Protein AF-A0A950E2S7-F1 (afdb_monomer)

Sequence (415 aa):
MDIRQFIGKLTPKGWAMVGGSVAAAVLFLVVIMHFASAPSYSTLLTGLDPAQTGKIESTLSSKGIGYQIQNGGTALAVDSSQTGQARIALASAGLLGVGSTQPGFELLNSQQLGASNFQQQVTYQRALEGQLDQTIEQIQGIDSATVNLVLPNQQDQLFGDNSQTSSASVLLSDSGSLDPNSVKGIAELVASSVQGLSDSKVTITDSTGALLWPASGAGSASGSGTSQQAADQQYDSTTAAAVTGMLAQTLGPGKAQVMVNANVNANQATSDTLTYGKNGVPLTQQTQTETLKGGSPTAPGTTGTIPAYAATTGSSSSNYSNKSSNTTFGVDKTVTHAVIAPGAVQNQTVSVLVDKSVPASAIPAIKSAVAGAVGLNAKRGDTLSVAQIAFAKPAAAPAPASTTKMIGYAKYTII

Foldseek 3Di:
DDPVVVVPDDDPVRVVVVVVVVVVVVVVVVVVVVVVPPFDWDWQAFQDDQVCLVVLCVQCVVVVWAWDDDDVRGIIITGPVCSVVSVVSCVVVVNPDDPPFQAACVLVVPDDPPDDPVRVVVSNQSNLQRVLFVVLCVDPFFPTKGKDKDDDDPVCCVPDPDDDAIAMEMETEGPDDDDLVSVLVSLVVVQVSDPRRDSLRYWYAYPVRHTSPPPPASPDPVRVVVLQVVLQVVLQVVLQVQLQVVCCVVVNPPFKGKGKGFRWFQDWDKDKDKDKAPDFDFPDKDKDKDWDWDDDDDDDDDDDDDDDDDDDDDPDGDIDIDIDMDTDTHIDIDIDIDTDHTGHTLEMEMEMEGEPVDDPVCQVVSQVVSCVSSVDDVVSVYYYHYYYDHDDDPDPDPPPPPPPPDDDPDDDDDD

Secondary structure (DSSP, 8-state):
--GGGTTTS--HHHHHHHHHHHHHHHHHHHHHHHHHT---EEEEEES--HHHHHHHHHHHHHTT--EEEEGGGTEEEEEGGGHHHHHHHHHHTT-SS--SS---THHHHTPPTT--HHHHHHHHHHHHHHHHHHHHHTSTTEEEEEEEEEPPPTTGGGT-SS-PPPEEEEEEEESS---HHHHHHHHHHHHHHSTT--GGGEEEEETTS-EEES-TTSSSTTTHHHHHHHHHHHHHHHHHHHHHHHHHHHH-TTSEEEEEEEEEE---EEEEEEEE-SS-EEEEEEEEEEEE---PPP---------------------EEEEEEEEEEE--EEEEEEEE-S-EEEEEEEEEEEETTS-GGGHHHHHHHHHHHTT--GGGT-EEEEEEEPPPPPPPPPPPP---S-S--------

pLDDT: mean 75.7, std 15.3, range [35.09, 93.69]

Structure (mmCIF, N/CA/C/O backbone):
data_AF-A0A950E2S7-F1
#
_entry.id   AF-A0A950E2S7-F1
#
loop_
_atom_site.group_PDB
_atom_site.id
_atom_site.type_symbol
_atom_site.label_atom_id
_atom_site.label_alt_id
_atom_site.label_comp_id
_atom_site.label_asym_id
_atom_site.label_entity_id
_atom_site.label_seq_id
_atom_site.pdbx_PDB_ins_code
_atom_site.Cartn_x
_atom_site.Cartn_y
_atom_site.Cartn_z
_atom_site.occupancy
_atom_site.B_iso_or_equiv
_atom_site.auth_seq_id
_atom_site.auth_comp_id
_atom_site.auth_asym_id
_atom_site.auth_atom_id
_atom_site.pdbx_PDB_model_num
ATOM 1 N N . MET A 1 1 ? -46.354 -35.679 75.914 1.00 46.47 1 MET A N 1
ATOM 2 C CA . MET A 1 1 ? -47.725 -36.025 75.479 1.00 46.47 1 MET A CA 1
ATO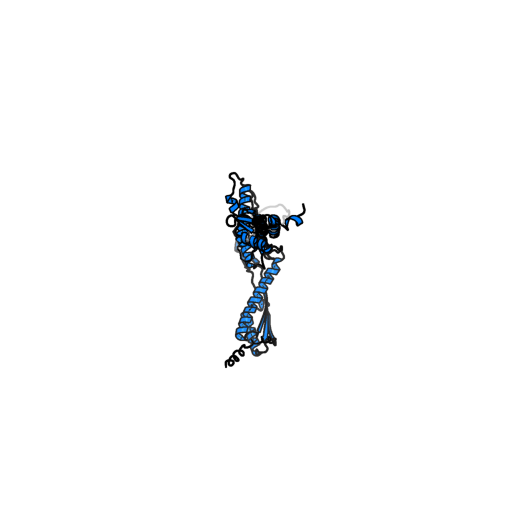M 3 C C . MET A 1 1 ? -47.614 -37.117 74.431 1.00 46.47 1 MET A C 1
ATOM 5 O O . MET A 1 1 ? -47.127 -36.860 73.337 1.00 46.47 1 MET A O 1
ATOM 9 N N . ASP A 1 2 ? -47.957 -38.345 74.814 1.00 48.16 2 ASP A N 1
ATOM 10 C CA . ASP A 1 2 ? -47.808 -39.553 74.000 1.00 48.16 2 ASP A CA 1
ATOM 11 C C . ASP A 1 2 ? -48.771 -39.574 72.807 1.00 48.16 2 ASP A C 1
ATOM 13 O O . ASP A 1 2 ? -49.944 -39.925 72.927 1.00 48.16 2 ASP A O 1
ATOM 17 N N . ILE A 1 3 ? -48.244 -39.271 71.620 1.00 58.53 3 ILE A N 1
ATOM 18 C CA . ILE A 1 3 ? -48.943 -39.382 70.324 1.00 58.53 3 ILE A CA 1
ATOM 19 C C . ILE A 1 3 ? -49.475 -40.807 70.074 1.00 58.53 3 ILE A C 1
ATOM 21 O O . ILE A 1 3 ? -50.437 -40.998 69.333 1.00 58.53 3 ILE A O 1
ATOM 25 N N . ARG A 1 4 ? -48.910 -41.818 70.745 1.00 58.12 4 ARG A N 1
ATOM 26 C CA . ARG A 1 4 ? -49.312 -43.223 70.598 1.00 58.12 4 ARG A CA 1
ATOM 27 C C . ARG A 1 4 ? -50.659 -43.564 71.245 1.00 58.12 4 ARG A C 1
ATOM 29 O O . ARG A 1 4 ? -51.295 -44.510 70.792 1.00 58.12 4 ARG A O 1
ATOM 36 N N . GLN A 1 5 ? -51.136 -42.802 72.235 1.00 57.22 5 GLN A N 1
ATOM 37 C CA . GLN A 1 5 ? -52.441 -43.071 72.865 1.00 57.22 5 GLN A CA 1
ATOM 38 C C . GLN A 1 5 ? -53.633 -42.471 72.105 1.00 57.22 5 GLN A C 1
ATOM 40 O O . GLN A 1 5 ? -54.766 -42.906 72.307 1.00 57.22 5 GLN A O 1
ATOM 45 N N . PHE A 1 6 ? -53.399 -41.529 71.185 1.00 53.66 6 PHE A N 1
ATOM 46 C CA . PHE A 1 6 ? -54.467 -40.927 70.379 1.00 53.66 6 PHE A CA 1
ATOM 47 C C . PHE A 1 6 ? -54.828 -41.757 69.137 1.00 53.66 6 PHE A C 1
ATOM 49 O O . PHE A 1 6 ? -55.908 -41.595 68.588 1.00 53.66 6 PHE A O 1
ATOM 56 N N . ILE A 1 7 ? -53.973 -42.693 68.715 1.00 56.88 7 ILE A N 1
ATOM 57 C CA . ILE A 1 7 ? -54.147 -43.465 67.470 1.00 56.88 7 ILE A CA 1
ATOM 58 C C . ILE A 1 7 ? -55.194 -44.591 67.617 1.00 56.88 7 ILE A C 1
ATOM 60 O O . ILE A 1 7 ? -55.769 -45.035 66.628 1.00 56.88 7 ILE A O 1
ATOM 64 N N . GLY A 1 8 ? -55.516 -45.014 68.845 1.00 55.62 8 GLY A N 1
ATOM 65 C CA . GLY A 1 8 ? -56.417 -46.146 69.109 1.00 55.62 8 GLY A CA 1
ATOM 66 C C . GLY A 1 8 ? -57.921 -45.838 69.186 1.00 55.62 8 GLY A C 1
ATOM 67 O O . GLY A 1 8 ? -58.696 -46.767 69.399 1.00 55.62 8 GLY A O 1
ATOM 68 N N . LYS A 1 9 ? -58.364 -44.575 69.061 1.00 54.72 9 LYS A N 1
ATOM 69 C CA . LYS A 1 9 ? -59.785 -44.185 69.253 1.00 54.72 9 LYS A CA 1
ATOM 70 C C . LYS A 1 9 ? -60.405 -43.323 68.142 1.00 54.72 9 LYS A C 1
ATOM 72 O O . LYS A 1 9 ? -61.482 -42.768 68.352 1.00 54.72 9 LYS A O 1
ATOM 77 N N . LEU A 1 10 ? -59.792 -43.210 66.960 1.00 52.78 10 LEU A N 1
ATOM 78 C CA . LEU A 1 10 ? -60.413 -42.473 65.851 1.00 52.78 10 LEU A CA 1
ATOM 79 C C . LEU A 1 10 ? -61.206 -43.396 64.921 1.00 52.78 10 LEU A C 1
ATOM 81 O O . LEU A 1 10 ? -60.658 -44.237 64.215 1.00 52.78 10 LEU A O 1
ATOM 85 N N . THR A 1 11 ? -62.518 -43.171 64.890 1.00 65.00 11 THR A N 1
ATOM 86 C CA . THR A 1 11 ? -63.472 -43.629 63.869 1.00 65.00 11 THR A CA 1
ATOM 87 C C . THR A 1 11 ? -62.906 -43.369 62.457 1.00 65.00 11 THR A C 1
ATOM 89 O O . THR A 1 11 ? -62.261 -42.336 62.273 1.00 65.00 11 THR A O 1
ATOM 92 N N . PRO A 1 12 ? -63.166 -44.200 61.424 1.00 63.34 12 PRO A N 1
ATOM 93 C CA . PRO A 1 12 ? -62.581 -44.061 60.074 1.00 63.34 12 PRO A CA 1
ATOM 94 C C . PRO A 1 12 ? -62.720 -42.663 59.437 1.00 63.34 12 PRO A C 1
ATOM 96 O O . PRO A 1 12 ? -61.869 -42.240 58.659 1.00 63.34 12 PRO A O 1
ATOM 99 N N . LYS A 1 13 ? -63.749 -41.896 59.825 1.00 60.69 13 LYS A N 1
ATOM 100 C CA . LYS A 1 13 ? -63.947 -40.494 59.415 1.00 60.69 13 LYS A CA 1
ATOM 101 C C . LYS A 1 13 ? -62.909 -39.520 60.005 1.00 60.69 13 LYS A C 1
ATOM 103 O O . LYS A 1 13 ? -62.570 -38.534 59.363 1.00 60.69 13 LYS A O 1
ATOM 108 N N . GLY A 1 14 ? -62.379 -39.800 61.195 1.00 63.59 14 GLY A N 1
ATOM 109 C CA . GLY A 1 14 ? -61.346 -38.996 61.852 1.00 63.59 14 GLY A CA 1
ATOM 110 C C . GLY A 1 14 ? -59.968 -39.135 61.201 1.00 63.59 14 GLY A C 1
ATOM 111 O O . GLY A 1 14 ? -59.253 -38.147 61.073 1.00 63.59 14 GLY A O 1
ATOM 112 N N . TRP A 1 15 ? -59.625 -40.326 60.696 1.00 64.25 15 TRP A N 1
ATOM 113 C CA . TRP A 1 15 ? -58.380 -40.535 59.945 1.00 64.25 15 TRP A CA 1
ATOM 114 C C . TRP A 1 15 ? -58.417 -39.838 58.574 1.00 64.25 15 TRP A C 1
ATOM 116 O O . TRP A 1 15 ? -57.430 -39.234 58.162 1.00 64.25 15 TRP A O 1
ATOM 126 N N . ALA A 1 16 ? -59.584 -39.817 57.918 1.00 70.81 16 ALA A N 1
ATOM 127 C CA . ALA A 1 16 ? -59.795 -39.064 56.679 1.00 70.81 16 ALA A CA 1
ATOM 128 C C . ALA A 1 16 ? -59.676 -37.539 56.876 1.00 70.81 16 ALA A C 1
ATOM 130 O O . ALA A 1 16 ? -59.115 -36.850 56.027 1.00 70.81 16 ALA A O 1
ATOM 131 N N . MET A 1 17 ? -60.150 -37.005 58.007 1.00 74.31 17 MET A N 1
ATOM 132 C CA . MET A 1 17 ? -60.071 -35.569 58.306 1.00 74.31 17 MET A CA 1
ATOM 133 C C . MET A 1 17 ? -58.637 -35.120 58.638 1.00 74.31 17 MET A C 1
ATOM 135 O O . MET A 1 17 ? -58.193 -34.073 58.168 1.00 74.31 17 MET A O 1
ATOM 139 N N . VAL A 1 18 ? -57.880 -35.940 59.379 1.00 76.94 18 VAL A N 1
ATOM 140 C CA . VAL A 1 18 ? -56.452 -35.691 59.649 1.00 76.94 18 VAL A CA 1
ATOM 141 C C . VAL A 1 18 ? -55.620 -35.836 58.369 1.00 76.94 18 VAL A C 1
ATOM 143 O O . VAL A 1 18 ? -54.795 -34.971 58.083 1.00 76.94 18 VAL A O 1
ATOM 146 N N . GLY A 1 19 ? -55.878 -36.861 57.549 1.00 78.06 19 GLY A N 1
ATOM 147 C CA . GLY A 1 19 ? -55.214 -37.037 56.253 1.00 78.06 19 GLY A CA 1
ATOM 148 C C . GLY A 1 19 ? -55.476 -35.880 55.281 1.00 78.06 19 GLY A C 1
ATOM 149 O O . GLY A 1 19 ? -54.544 -35.389 54.646 1.00 78.06 19 GLY A O 1
ATOM 150 N N . GLY A 1 20 ? -56.718 -35.383 55.220 1.00 82.88 20 GLY A N 1
ATOM 151 C CA . GLY A 1 20 ? -57.083 -34.219 54.408 1.00 82.88 20 GLY A CA 1
ATOM 152 C C . GLY A 1 20 ? -56.416 -32.920 54.873 1.00 82.88 20 GLY A C 1
ATOM 153 O O . GLY A 1 20 ? -55.943 -32.144 54.046 1.00 82.88 20 GLY A O 1
ATOM 154 N N . SER A 1 21 ? -56.307 -32.705 56.188 1.00 80.50 21 SER A N 1
ATOM 155 C CA . SER A 1 21 ? -55.609 -31.543 56.756 1.00 80.50 21 SER A CA 1
ATOM 156 C C . SER A 1 21 ? -54.108 -31.560 56.456 1.00 80.50 21 SER A C 1
ATOM 158 O O . SER A 1 21 ? -53.555 -30.523 56.087 1.00 80.50 21 SER A O 1
ATOM 160 N N . VAL A 1 22 ? -53.457 -32.723 56.553 1.00 85.12 22 VAL A N 1
ATOM 161 C CA . VAL A 1 22 ? -52.030 -32.863 56.220 1.00 85.12 22 VAL A CA 1
ATOM 162 C C . VAL A 1 22 ? -51.800 -32.644 54.723 1.00 85.12 22 VAL A C 1
ATOM 164 O O . VAL A 1 22 ? -50.892 -31.903 54.354 1.00 85.12 22 VAL A O 1
ATOM 167 N N . ALA A 1 23 ? -52.646 -33.205 53.855 1.00 85.81 23 ALA A N 1
ATOM 168 C CA . ALA A 1 23 ? -52.544 -32.991 52.412 1.00 85.81 23 ALA A CA 1
ATOM 169 C C . ALA A 1 23 ? -52.736 -31.513 52.026 1.00 85.81 23 ALA A C 1
ATOM 171 O O . ALA A 1 23 ? -51.964 -30.986 51.228 1.00 85.81 23 ALA A O 1
ATOM 172 N N . ALA A 1 24 ? -53.710 -30.824 52.631 1.00 87.56 24 ALA A N 1
ATOM 173 C CA . ALA A 1 24 ? -53.937 -29.397 52.409 1.00 87.56 24 ALA A CA 1
ATOM 174 C C . ALA A 1 24 ? -52.764 -28.534 52.904 1.00 87.5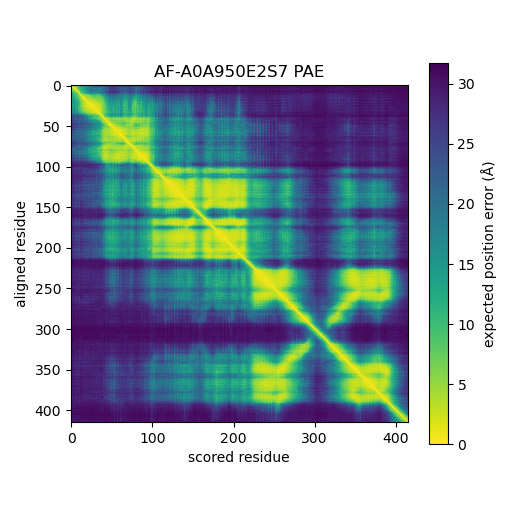6 24 ALA A C 1
ATOM 176 O O . ALA A 1 24 ? -52.369 -27.596 52.216 1.00 87.56 24 ALA A O 1
ATOM 177 N N . ALA A 1 25 ? -52.166 -28.873 54.051 1.00 88.06 25 ALA A N 1
ATOM 178 C CA . ALA A 1 25 ? -50.990 -28.177 54.571 1.00 88.06 25 ALA A CA 1
ATOM 179 C C . ALA A 1 25 ? -49.766 -28.346 53.656 1.00 88.06 25 ALA A C 1
ATOM 181 O O . ALA A 1 25 ? -49.053 -27.376 53.402 1.00 88.06 25 ALA A O 1
ATOM 182 N N . VAL A 1 26 ? -49.550 -29.548 53.111 1.00 89.25 26 VAL A N 1
ATOM 183 C CA . VAL A 1 26 ? -48.471 -29.806 52.143 1.00 89.25 26 VAL A CA 1
ATOM 184 C C . VAL A 1 26 ? -48.715 -29.039 50.842 1.00 89.25 26 VAL A C 1
ATOM 186 O O . VAL A 1 26 ? -47.801 -28.382 50.351 1.00 89.25 26 VAL A O 1
ATOM 189 N N . LEU A 1 27 ? -49.943 -29.045 50.316 1.00 90.75 27 LEU A N 1
ATOM 190 C CA . LEU A 1 27 ? -50.303 -28.279 49.116 1.00 90.75 27 LEU A CA 1
ATOM 191 C C . LEU A 1 27 ? -50.087 -26.774 49.313 1.00 90.75 27 LEU A C 1
ATOM 193 O O . LEU A 1 27 ? -49.515 -26.111 48.453 1.00 90.75 27 LEU A O 1
ATOM 197 N N . PHE A 1 28 ? -50.492 -26.243 50.465 1.00 88.62 28 PHE A N 1
ATOM 198 C CA . PHE A 1 28 ? -50.312 -24.835 50.804 1.00 88.62 28 PHE A CA 1
ATOM 199 C C . PHE A 1 28 ? -48.828 -24.454 50.911 1.00 88.62 28 PHE A C 1
ATOM 201 O O . PHE A 1 28 ? -48.418 -23.415 50.399 1.00 88.62 28 PHE A O 1
ATOM 208 N N . LEU A 1 29 ? -48.003 -25.324 51.502 1.00 86.75 29 LEU A N 1
ATOM 209 C CA . LEU A 1 29 ? -46.557 -25.118 51.603 1.00 86.75 29 LEU A CA 1
ATOM 210 C C . LEU A 1 29 ? -45.887 -25.148 50.220 1.00 86.75 29 LEU A C 1
ATOM 212 O O . LEU A 1 29 ? -45.052 -24.293 49.938 1.00 86.75 29 LEU A O 1
ATOM 216 N N . VAL A 1 30 ? -46.301 -26.058 49.331 1.00 87.06 30 VAL A N 1
ATOM 217 C CA . VAL A 1 30 ? -45.813 -26.120 47.941 1.00 87.06 30 VAL A CA 1
ATOM 218 C C . VAL A 1 30 ? -46.186 -24.857 47.161 1.00 87.06 30 VAL A C 1
ATOM 220 O O . VAL A 1 30 ? -45.339 -24.311 46.460 1.00 87.06 30 VAL A O 1
ATOM 223 N N . VAL A 1 31 ? -47.412 -24.345 47.314 1.00 86.00 31 VAL A N 1
ATOM 224 C CA . VAL A 1 31 ? -47.847 -23.095 46.665 1.00 86.00 31 VAL A CA 1
ATOM 225 C C . VAL A 1 31 ? -47.046 -21.895 47.180 1.00 86.00 31 VAL A C 1
ATOM 227 O O . VAL A 1 31 ? -46.600 -21.075 46.379 1.00 86.00 31 VAL A O 1
ATOM 230 N N . ILE A 1 32 ? -46.796 -21.809 48.490 1.00 84.44 32 ILE A N 1
ATOM 231 C CA . ILE A 1 32 ? -45.961 -20.745 49.068 1.00 84.44 32 ILE A CA 1
ATOM 232 C C . ILE A 1 32 ? -44.516 -20.850 48.577 1.00 84.44 32 ILE A C 1
ATOM 234 O O . ILE A 1 32 ? -43.944 -19.831 48.202 1.00 84.44 32 ILE A O 1
ATOM 238 N N . MET A 1 33 ? -43.933 -22.052 48.527 1.00 81.00 33 MET A N 1
ATOM 239 C CA . MET A 1 33 ? -42.592 -22.252 47.964 1.00 81.00 33 MET A CA 1
ATOM 240 C C . MET A 1 33 ? -42.536 -21.811 46.503 1.00 81.00 33 MET A C 1
ATOM 242 O O . MET A 1 33 ? -41.609 -21.113 46.109 1.00 81.00 33 MET A O 1
ATOM 246 N N . HIS A 1 34 ? -43.556 -22.153 45.718 1.00 80.62 34 HIS A N 1
ATOM 247 C CA . HIS A 1 34 ? -43.602 -21.803 44.306 1.00 80.62 34 HIS A CA 1
ATOM 248 C C . HIS A 1 34 ? -43.692 -20.284 44.080 1.00 80.62 34 HIS A C 1
ATOM 250 O O . HIS A 1 34 ? -43.070 -19.772 43.149 1.00 80.62 34 HIS A O 1
ATOM 256 N N . PHE A 1 35 ? -44.422 -19.553 44.929 1.00 72.25 35 PHE A N 1
ATOM 257 C CA . PHE A 1 35 ? -44.480 -18.087 44.870 1.00 72.25 35 PHE A CA 1
ATOM 258 C C . PHE A 1 35 ? -43.241 -17.410 45.475 1.00 72.25 35 PHE A C 1
ATOM 260 O O . PHE A 1 35 ? -42.829 -16.358 44.993 1.00 72.25 35 PHE A O 1
ATOM 267 N N . ALA A 1 36 ? -42.614 -18.010 46.490 1.00 68.81 36 ALA A N 1
ATOM 268 C CA . ALA A 1 36 ? -41.380 -17.504 47.091 1.00 68.81 36 ALA A CA 1
ATOM 269 C C . ALA A 1 36 ? -40.155 -17.669 46.171 1.00 68.81 36 ALA A C 1
ATOM 271 O O . ALA A 1 36 ? -39.187 -16.927 46.309 1.00 68.81 36 ALA A O 1
ATOM 272 N N . SER A 1 37 ? -40.196 -18.612 45.225 1.00 64.50 37 SER A N 1
ATOM 273 C CA . SER A 1 37 ? -39.146 -18.825 44.220 1.00 64.50 37 SER A CA 1
ATOM 274 C C . SER A 1 37 ? -39.302 -17.977 42.949 1.00 64.50 37 SER A C 1
ATOM 276 O O . SER A 1 37 ? -38.627 -18.254 41.961 1.00 64.50 37 SER A O 1
ATOM 278 N N . ALA A 1 38 ? -40.173 -16.962 42.933 1.00 61.81 38 ALA A N 1
ATOM 279 C CA . ALA A 1 38 ? -40.276 -16.056 41.790 1.00 61.81 38 ALA A CA 1
ATOM 280 C C . ALA A 1 38 ? -38.944 -15.291 41.584 1.00 61.81 38 ALA A C 1
ATOM 282 O O . ALA A 1 38 ? -38.495 -14.610 42.513 1.00 61.81 38 ALA A O 1
ATOM 283 N N . PRO A 1 39 ? -38.305 -15.374 40.398 1.00 63.03 39 PRO A N 1
ATOM 284 C CA . PRO A 1 39 ? -37.059 -14.663 40.119 1.00 63.03 39 PRO A CA 1
ATOM 285 C C . PRO A 1 39 ? -37.281 -13.153 40.216 1.00 63.03 39 PRO A C 1
ATOM 287 O O . PRO A 1 39 ? -38.159 -12.600 39.551 1.00 63.03 39 PRO A O 1
ATOM 290 N N . SER A 1 40 ? -36.497 -12.469 41.048 1.00 72.50 40 SER A N 1
ATOM 291 C CA . SER A 1 40 ? -36.511 -11.006 41.100 1.00 72.50 40 SER A CA 1
ATOM 292 C C . SER A 1 40 ? -35.460 -10.475 40.133 1.00 72.50 40 SER A C 1
ATOM 294 O O . SER A 1 40 ? -34.273 -10.712 40.317 1.00 72.50 40 SER A O 1
ATOM 296 N N . TYR A 1 41 ? -35.882 -9.767 39.088 1.00 78.44 41 TYR A N 1
ATOM 297 C CA . TYR A 1 41 ? -34.966 -9.148 38.131 1.00 78.44 41 TYR A CA 1
ATOM 298 C C . TYR A 1 41 ? -34.548 -7.763 38.624 1.00 78.44 41 TYR A C 1
ATOM 300 O O . TYR A 1 41 ? -35.392 -6.947 38.994 1.00 78.44 41 TYR A O 1
ATOM 308 N N . SER A 1 42 ? -33.245 -7.493 38.616 1.00 76.31 42 SER A N 1
ATOM 309 C CA . SER A 1 42 ? -32.672 -6.191 38.958 1.00 76.31 42 SER A CA 1
ATOM 310 C C . SER A 1 42 ? -32.036 -5.564 37.723 1.00 76.31 42 SER A C 1
ATOM 312 O O . SER A 1 42 ? -31.312 -6.232 36.977 1.00 76.31 42 SER A O 1
ATOM 314 N N . THR A 1 43 ? -32.313 -4.281 37.490 1.00 80.12 43 THR A N 1
ATOM 315 C CA . THR A 1 43 ? -31.748 -3.525 36.369 1.00 80.12 43 THR A CA 1
ATOM 316 C C . THR A 1 43 ? -30.237 -3.404 36.550 1.00 80.12 43 THR A C 1
ATOM 318 O O . THR A 1 43 ? -29.752 -2.805 37.509 1.00 80.12 43 THR A O 1
ATOM 321 N N . LEU A 1 44 ? -29.485 -4.001 35.627 1.00 74.56 44 LEU A N 1
ATOM 322 C CA . LEU A 1 44 ? -28.029 -4.026 35.659 1.00 74.56 44 LEU A CA 1
ATOM 323 C C . LEU A 1 44 ? -27.444 -2.800 34.958 1.00 74.56 44 LEU A C 1
ATOM 325 O O . LEU A 1 44 ? -26.569 -2.144 35.524 1.00 74.56 44 LEU A O 1
ATOM 329 N N . LEU A 1 45 ? -27.932 -2.520 33.742 1.00 71.56 45 LEU A N 1
ATOM 330 C CA . LEU A 1 45 ? -27.480 -1.444 32.857 1.00 71.56 45 LEU A CA 1
ATOM 331 C C . LEU A 1 45 ? -28.673 -0.686 32.256 1.00 71.56 45 LEU A C 1
ATOM 333 O O . LEU A 1 45 ? -29.709 -1.274 31.939 1.00 71.56 45 LEU A O 1
ATOM 337 N N . THR A 1 46 ? -28.479 0.612 32.043 1.00 70.12 46 THR A N 1
ATOM 338 C CA . THR A 1 46 ? -29.413 1.535 31.382 1.00 70.12 46 THR A CA 1
ATOM 339 C C . THR A 1 46 ? -28.650 2.376 30.362 1.00 70.12 46 THR A C 1
ATOM 341 O O . THR A 1 46 ? -27.511 2.747 30.637 1.00 70.12 46 THR A O 1
ATOM 344 N N . GLY A 1 47 ? -29.268 2.711 29.229 1.00 64.69 47 GLY A N 1
ATOM 345 C CA . GLY A 1 47 ? -28.617 3.457 28.145 1.00 64.69 47 GLY A CA 1
ATOM 346 C C . GLY A 1 47 ? -27.768 2.574 27.229 1.00 64.69 47 GLY A C 1
ATOM 347 O O . GLY A 1 47 ? -26.712 2.999 26.777 1.00 64.69 47 GLY A O 1
ATOM 348 N N . LEU A 1 48 ? -28.197 1.331 27.003 1.00 68.25 48 LEU A N 1
ATOM 349 C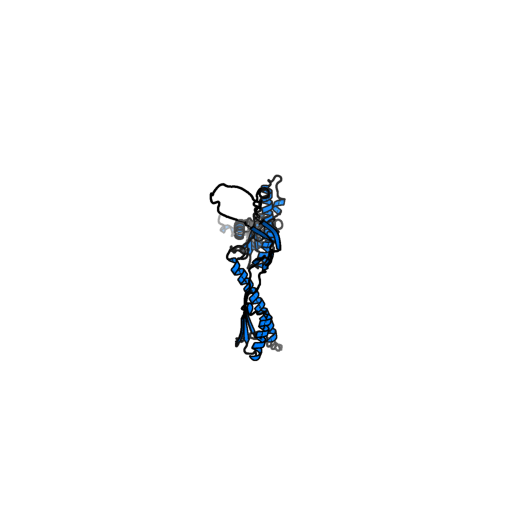 CA . LEU A 1 48 ? -27.540 0.431 26.057 1.00 68.25 48 LEU A CA 1
ATOM 350 C C . LEU A 1 48 ? -27.824 0.860 24.615 1.00 68.25 48 LEU A C 1
ATOM 352 O O . LEU A 1 48 ? -28.963 1.188 24.278 1.00 68.25 48 LEU A O 1
ATOM 356 N N . ASP A 1 49 ? -26.790 0.805 23.779 1.00 67.50 49 ASP A N 1
ATOM 357 C CA . ASP A 1 49 ? -26.929 0.907 22.330 1.00 67.50 49 ASP A CA 1
ATOM 358 C C . ASP A 1 49 ? -27.568 -0.391 21.793 1.00 67.50 49 ASP A C 1
ATOM 360 O O . ASP A 1 49 ? -27.018 -1.476 22.033 1.00 67.50 49 ASP A O 1
ATOM 364 N N . PRO A 1 50 ? -28.700 -0.317 21.061 1.00 67.19 50 PRO A N 1
ATOM 365 C CA . PRO A 1 50 ? -29.328 -1.472 20.422 1.00 67.19 50 PRO A CA 1
ATOM 366 C C . PRO A 1 50 ? -28.365 -2.339 19.597 1.00 67.19 50 PRO A C 1
ATOM 368 O O . PRO A 1 50 ? -28.566 -3.554 19.522 1.00 67.19 50 PRO A O 1
ATOM 371 N N . ALA A 1 51 ? -27.310 -1.755 19.015 1.00 66.62 51 ALA A N 1
ATOM 372 C CA . ALA A 1 51 ? -26.299 -2.493 18.254 1.00 66.62 51 ALA A CA 1
ATOM 373 C C . ALA A 1 51 ? -25.441 -3.430 19.131 1.00 66.62 51 ALA A C 1
ATOM 375 O O . ALA A 1 51 ? -25.018 -4.497 18.683 1.00 66.62 51 ALA A O 1
ATOM 376 N N . GLN A 1 52 ? -25.219 -3.073 20.400 1.00 66.94 52 GLN A N 1
ATOM 377 C CA . GLN A 1 52 ? -24.437 -3.871 21.356 1.00 66.94 52 GLN A CA 1
ATOM 378 C C . GLN A 1 52 ? -25.295 -4.905 22.095 1.00 66.94 52 GLN A C 1
ATOM 380 O O . GLN A 1 52 ? -24.768 -5.895 22.612 1.00 66.94 52 GLN A O 1
ATOM 385 N N . THR A 1 53 ? -26.619 -4.726 22.104 1.00 72.50 53 THR A N 1
ATOM 386 C CA . THR A 1 53 ? -27.570 -5.622 22.774 1.00 72.50 53 THR A CA 1
ATOM 387 C C . THR A 1 53 ? -27.423 -7.074 22.312 1.00 72.50 53 THR A C 1
ATOM 389 O O . THR A 1 53 ? -27.366 -7.962 23.156 1.00 72.50 53 THR A O 1
ATOM 392 N N . GLY A 1 54 ? -27.218 -7.336 21.015 1.00 77.38 54 GLY A N 1
ATOM 393 C CA . GLY A 1 54 ? -26.998 -8.703 20.514 1.00 77.38 54 GLY A CA 1
ATOM 394 C C . GLY A 1 54 ? -25.711 -9.365 21.040 1.00 77.38 54 GLY A C 1
ATOM 395 O O . GLY A 1 54 ? -25.711 -10.545 21.403 1.00 77.38 54 GLY A O 1
ATOM 396 N N . LYS A 1 55 ? -24.607 -8.609 21.163 1.00 76.94 55 LYS A N 1
ATOM 397 C CA . LYS A 1 55 ? -23.349 -9.113 21.754 1.00 76.94 55 LYS A CA 1
ATOM 398 C C . LYS A 1 55 ? -23.520 -9.405 23.248 1.00 76.94 55 LYS A C 1
ATOM 400 O O . LYS A 1 55 ? -23.047 -10.436 23.738 1.00 76.94 55 LYS A O 1
ATOM 405 N N . ILE A 1 56 ? -24.247 -8.545 23.953 1.00 79.12 56 ILE A N 1
ATOM 406 C CA . ILE A 1 56 ? -24.566 -8.674 25.379 1.00 79.12 56 ILE A CA 1
ATOM 407 C C . ILE A 1 56 ? -25.451 -9.898 25.646 1.00 79.12 56 ILE A C 1
ATOM 409 O O . ILE A 1 56 ? -25.128 -10.695 26.531 1.00 79.12 56 ILE A O 1
ATOM 413 N N . GLU A 1 57 ? -26.500 -10.103 24.846 1.00 82.81 57 GLU A N 1
ATOM 414 C CA . GLU A 1 57 ? -27.358 -11.293 24.898 1.00 82.81 57 GLU A CA 1
ATOM 415 C C . GLU A 1 57 ? -26.555 -12.575 24.676 1.00 82.81 57 GLU A C 1
ATOM 417 O O . GLU A 1 57 ? -26.671 -13.519 25.461 1.00 82.81 57 GLU A O 1
ATOM 422 N N . SER A 1 58 ? -25.691 -12.603 23.653 1.00 83.06 58 SER A N 1
ATOM 423 C CA . SER A 1 58 ? -24.854 -13.776 23.370 1.00 83.06 58 SER A CA 1
ATOM 424 C C . SER A 1 58 ? -23.913 -14.100 24.537 1.00 83.06 58 SER A C 1
ATOM 426 O O . SER A 1 58 ? -23.771 -15.261 24.927 1.00 83.06 58 SER A O 1
ATOM 428 N N . THR A 1 59 ? -23.341 -13.070 25.167 1.00 83.50 59 THR A N 1
ATOM 429 C CA . THR A 1 59 ? -22.409 -13.212 26.288 1.00 83.50 59 THR A CA 1
ATOM 430 C C . THR A 1 59 ? -23.131 -13.727 27.534 1.00 83.50 59 THR A C 1
ATOM 432 O O . THR A 1 59 ? -22.685 -14.701 28.142 1.00 83.50 59 THR A O 1
ATOM 435 N N . LEU A 1 60 ? -24.279 -13.144 27.892 1.00 84.38 60 LEU A N 1
ATOM 436 C CA . LEU A 1 60 ? -25.085 -13.575 29.043 1.00 84.38 60 LEU A CA 1
ATOM 437 C C . LEU A 1 60 ? -25.681 -14.972 28.838 1.00 84.38 60 LEU A C 1
ATOM 439 O O . LEU A 1 60 ? -25.617 -15.802 29.747 1.00 84.38 60 LEU A O 1
ATOM 443 N N . SER A 1 61 ? -26.171 -15.266 27.630 1.00 85.38 61 SER A N 1
ATOM 444 C CA . SER A 1 61 ? -26.681 -16.591 27.267 1.00 85.38 61 SER A CA 1
ATOM 445 C C . SER A 1 61 ? -25.583 -17.652 27.318 1.00 85.38 61 SER A C 1
ATOM 447 O O . SER A 1 61 ? -25.824 -18.747 27.822 1.00 85.38 61 SER A O 1
ATOM 449 N N . SER A 1 62 ? -24.365 -17.344 26.853 1.00 85.12 62 SER A N 1
ATOM 450 C CA . SER A 1 62 ? -23.229 -18.280 26.908 1.00 85.12 62 SER A CA 1
ATOM 451 C C . SER A 1 62 ? -22.804 -18.628 28.339 1.00 85.12 62 SER A C 1
ATOM 453 O O . SER A 1 62 ? -22.272 -19.708 28.592 1.00 85.12 62 SER A O 1
ATOM 455 N N . LYS A 1 63 ? -23.058 -17.721 29.290 1.00 84.31 63 LYS A N 1
ATOM 456 C CA . LYS A 1 63 ? -22.784 -17.907 30.720 1.00 84.31 63 LYS A CA 1
ATOM 457 C C . LYS A 1 63 ? -23.986 -18.459 31.494 1.00 84.31 63 LYS A C 1
ATOM 459 O O . LYS A 1 63 ? -23.868 -18.660 32.699 1.00 84.31 63 LYS A O 1
ATOM 464 N N . GLY A 1 64 ? -25.110 -18.725 30.821 1.00 82.31 64 GLY A N 1
ATOM 465 C CA . GLY A 1 64 ? -26.324 -19.268 31.435 1.00 82.31 64 GLY A CA 1
ATOM 466 C C . GLY A 1 64 ? -27.010 -18.307 32.411 1.00 82.31 64 GLY A C 1
ATOM 467 O O . GLY A 1 64 ? -27.650 -18.757 33.359 1.00 82.31 64 GLY A O 1
ATOM 468 N N . ILE A 1 65 ? -26.844 -16.996 32.216 1.00 83.75 65 ILE A N 1
ATOM 469 C CA . ILE A 1 65 ? -27.409 -15.965 33.093 1.00 83.75 65 ILE A CA 1
ATOM 470 C C . ILE A 1 65 ? -28.781 -15.555 32.559 1.00 83.75 65 ILE A C 1
ATOM 472 O O . ILE A 1 65 ? -28.911 -15.192 31.389 1.00 83.75 65 ILE A O 1
ATOM 476 N N . GLY A 1 66 ? -29.801 -15.589 33.417 1.00 80.50 66 GLY A N 1
ATOM 477 C CA . GLY A 1 66 ? -31.148 -15.148 33.060 1.00 80.50 66 GLY A CA 1
ATOM 478 C C . GLY A 1 66 ? -31.198 -13.631 32.882 1.00 80.50 66 GLY A C 1
ATOM 479 O O . GLY A 1 66 ? -30.893 -12.889 33.819 1.00 80.50 66 GLY A O 1
ATOM 480 N N . TYR A 1 67 ? -31.598 -13.165 31.698 1.00 81.75 67 TYR A N 1
ATOM 481 C CA . TYR A 1 67 ? -31.695 -11.743 31.369 1.00 81.75 67 TYR A CA 1
ATOM 482 C C . TYR A 1 67 ? -33.075 -11.373 30.822 1.00 81.75 67 TYR A C 1
ATOM 484 O O . TYR A 1 67 ? -33.788 -12.202 30.258 1.00 81.75 67 TYR A O 1
ATOM 492 N N . GLN A 1 68 ? -33.446 -10.109 30.992 1.00 82.25 68 GLN A N 1
ATOM 493 C CA . GLN A 1 68 ? -34.664 -9.523 30.458 1.00 82.25 68 GLN A CA 1
ATOM 494 C C . GLN A 1 68 ? -34.366 -8.116 29.945 1.00 82.25 68 GLN A C 1
ATOM 496 O O . GLN A 1 68 ? -33.850 -7.264 30.673 1.00 82.25 68 GLN A O 1
ATOM 501 N N . ILE A 1 69 ? -34.723 -7.864 28.690 1.00 79.00 69 ILE A N 1
ATOM 502 C CA . ILE A 1 69 ? -34.628 -6.532 28.102 1.00 79.00 69 ILE A CA 1
ATOM 503 C C . ILE A 1 69 ? -35.837 -5.708 28.532 1.00 79.00 69 ILE A C 1
ATOM 505 O O . ILE A 1 69 ? -36.988 -6.130 28.412 1.00 79.00 69 ILE A O 1
ATOM 509 N N . GLN A 1 70 ? -35.558 -4.512 29.030 1.00 77.81 70 GLN A N 1
ATOM 510 C CA . GLN A 1 70 ? -36.535 -3.510 29.426 1.00 77.81 70 GLN A CA 1
ATOM 511 C C . GLN A 1 70 ? -36.376 -2.276 28.523 1.00 77.81 70 GLN A C 1
ATOM 513 O O . GLN A 1 70 ? -35.329 -2.066 27.907 1.00 77.81 70 GLN A O 1
ATOM 518 N N . ASN A 1 71 ? -37.424 -1.454 28.414 1.00 71.38 71 ASN A N 1
ATOM 519 C CA . ASN A 1 71 ? -37.406 -0.204 27.636 1.00 71.38 71 ASN A CA 1
ATOM 520 C C . ASN A 1 71 ? -36.964 -0.371 26.164 1.00 71.38 71 ASN A C 1
ATOM 522 O O . ASN A 1 71 ? -36.176 0.421 25.648 1.00 71.38 71 ASN A O 1
ATOM 526 N N . GLY A 1 72 ? -37.442 -1.422 25.489 1.00 67.00 72 GLY A N 1
ATOM 527 C CA . GLY A 1 72 ? -37.257 -1.591 24.042 1.00 67.00 72 GLY A CA 1
ATOM 528 C C . GLY A 1 72 ? -35.809 -1.786 23.577 1.00 67.00 72 GLY A C 1
ATOM 529 O O . GLY A 1 72 ? -35.502 -1.432 22.446 1.00 67.00 72 GLY A O 1
ATOM 530 N N . GLY A 1 73 ? -34.920 -2.315 24.427 1.00 66.19 73 GLY A N 1
ATOM 531 C CA . GLY A 1 73 ? -33.510 -2.560 24.073 1.00 66.19 73 GLY A CA 1
ATOM 532 C C . GLY A 1 73 ? -32.508 -1.653 24.779 1.00 66.19 73 GLY A C 1
ATOM 533 O O . GLY A 1 73 ? -31.312 -1.892 24.677 1.00 66.19 73 GLY A O 1
ATOM 534 N N . THR A 1 74 ? -32.980 -0.649 25.522 1.00 68.31 74 THR A N 1
ATOM 535 C CA . THR A 1 74 ? -32.118 0.364 26.158 1.00 68.31 74 THR A CA 1
ATOM 536 C C . THR A 1 74 ? -31.798 0.076 27.625 1.00 68.31 74 THR A C 1
ATOM 538 O O . THR A 1 74 ? -30.947 0.746 28.212 1.00 68.31 74 THR A O 1
ATOM 541 N N . ALA A 1 75 ? -32.448 -0.914 28.242 1.00 74.38 75 ALA A N 1
ATOM 542 C CA . ALA A 1 75 ? -32.163 -1.347 29.604 1.00 74.38 75 ALA A CA 1
ATOM 543 C C . ALA A 1 75 ? -32.086 -2.876 29.689 1.00 74.38 75 ALA A C 1
ATOM 545 O O . ALA A 1 75 ? -32.893 -3.588 29.093 1.00 74.38 75 ALA A O 1
ATOM 546 N N . LEU A 1 76 ? -31.126 -3.375 30.464 1.00 80.69 76 LEU A N 1
ATOM 547 C CA . LEU A 1 76 ? -30.917 -4.799 30.699 1.00 80.69 76 LEU A CA 1
ATOM 548 C C . LEU A 1 76 ? -31.113 -5.095 32.183 1.00 80.69 76 LEU A C 1
ATOM 550 O O . LEU A 1 76 ? -30.393 -4.559 33.031 1.00 80.69 76 LEU A O 1
ATOM 554 N N . ALA A 1 77 ? -32.052 -5.982 32.489 1.00 83.88 77 ALA A N 1
ATOM 555 C CA . ALA A 1 77 ? -32.221 -6.554 33.813 1.00 83.88 77 ALA A CA 1
ATOM 556 C C . ALA A 1 77 ? -31.739 -8.005 33.832 1.00 83.88 77 ALA A C 1
ATOM 558 O O . ALA A 1 77 ? -31.903 -8.742 32.862 1.00 83.88 77 ALA A O 1
ATOM 559 N N . VAL A 1 78 ? -31.143 -8.416 34.943 1.00 85.00 78 VAL A N 1
ATOM 560 C CA . VAL A 1 78 ? -30.698 -9.797 35.178 1.00 85.00 78 VAL A CA 1
ATOM 561 C C . VAL A 1 78 ? -31.254 -10.278 36.507 1.00 85.00 78 VAL A C 1
ATOM 563 O O . VAL A 1 78 ? -31.638 -9.458 37.345 1.00 85.00 78 VAL A O 1
ATOM 566 N N . ASP A 1 79 ? -31.314 -11.593 36.705 1.00 85.56 79 ASP A N 1
ATOM 567 C CA . ASP A 1 79 ? -31.701 -12.163 37.998 1.00 85.56 79 ASP A CA 1
ATOM 568 C C . ASP A 1 79 ? -30.863 -11.524 39.123 1.00 85.56 79 ASP A C 1
ATOM 570 O O . ASP A 1 79 ? -29.633 -11.426 39.028 1.00 85.56 79 ASP A O 1
ATOM 574 N N . SER A 1 80 ? -31.526 -11.039 40.174 1.00 78.44 80 SER A N 1
ATOM 575 C CA . SER A 1 80 ? -30.908 -10.323 41.292 1.00 78.44 80 SER A CA 1
ATOM 576 C C . SER A 1 80 ? -29.780 -11.133 41.935 1.00 78.44 80 SER A C 1
ATOM 578 O O . SER A 1 80 ? -28.754 -10.556 42.316 1.00 78.44 80 SER A O 1
ATOM 580 N N . SER A 1 81 ? -29.916 -12.463 41.956 1.00 80.12 81 SER A N 1
ATOM 581 C CA . SER A 1 81 ? -28.910 -13.403 42.458 1.00 80.12 81 SER A CA 1
ATOM 582 C C . SER A 1 81 ? -27.657 -13.492 41.576 1.00 80.12 81 SER A C 1
ATOM 584 O O . SER A 1 81 ? -26.578 -13.828 42.067 1.00 80.12 81 SER A O 1
ATOM 586 N N . GLN A 1 82 ? -27.767 -13.141 40.291 1.00 81.69 82 GLN A N 1
ATOM 587 C CA . GLN A 1 82 ? -26.710 -13.264 39.282 1.00 81.69 82 GLN A CA 1
ATOM 588 C C . GLN A 1 82 ? -26.106 -11.917 38.852 1.00 81.69 82 GLN A C 1
ATOM 590 O O . GLN A 1 82 ? -25.209 -11.890 38.012 1.00 81.69 82 GLN A O 1
ATOM 595 N N . THR A 1 83 ? -26.518 -10.795 39.447 1.00 81.81 83 THR A N 1
ATOM 596 C CA . THR A 1 83 ? -26.019 -9.442 39.117 1.00 81.81 83 THR A CA 1
ATOM 597 C C . THR A 1 83 ? -24.491 -9.313 39.156 1.00 81.81 83 THR A C 1
ATOM 599 O O . THR A 1 83 ? -23.890 -8.724 38.256 1.00 81.81 83 THR A O 1
ATOM 602 N N . GLY A 1 84 ? -23.838 -9.898 40.165 1.00 81.50 84 GLY A N 1
ATOM 603 C CA . GLY A 1 84 ? -22.377 -9.902 40.279 1.00 81.50 84 GLY A CA 1
ATOM 604 C C . GLY A 1 84 ? -21.695 -10.696 39.161 1.00 81.50 84 GLY A C 1
ATOM 605 O O . GLY A 1 84 ? -20.741 -10.214 38.554 1.00 81.50 84 GLY A O 1
ATOM 606 N N . GLN A 1 85 ? -22.221 -11.881 38.835 1.00 83.62 85 GLN A N 1
ATOM 607 C CA . GLN A 1 85 ? -21.700 -12.714 37.744 1.00 83.62 85 GLN A CA 1
ATOM 608 C C . GLN A 1 85 ? -21.942 -12.074 36.378 1.00 83.62 85 GLN A C 1
ATOM 610 O O . GLN A 1 85 ? -21.045 -12.084 35.539 1.00 83.62 85 GLN A O 1
ATOM 615 N N . ALA A 1 86 ? -23.107 -11.456 36.180 1.00 83.06 86 ALA A N 1
ATOM 616 C CA . ALA A 1 86 ? -23.437 -10.714 34.973 1.00 83.06 86 ALA A CA 1
ATOM 617 C C . ALA A 1 86 ? -22.475 -9.541 34.764 1.00 83.06 86 ALA A C 1
ATOM 619 O O . ALA A 1 86 ? -21.952 -9.369 33.666 1.00 83.06 86 ALA A O 1
ATOM 620 N N . ARG A 1 87 ? -22.159 -8.778 35.823 1.00 82.19 87 ARG A N 1
ATOM 621 C CA . ARG A 1 87 ? -21.143 -7.718 35.743 1.00 82.19 87 ARG A CA 1
ATOM 622 C C . ARG A 1 87 ? -19.776 -8.272 35.373 1.00 82.19 87 ARG A C 1
ATOM 624 O O . ARG A 1 87 ? -19.156 -7.759 34.455 1.00 82.19 87 ARG A O 1
ATOM 631 N N . ILE A 1 88 ? -19.310 -9.322 36.040 1.00 83.00 88 ILE A N 1
ATOM 632 C CA . ILE A 1 88 ? -17.991 -9.899 35.742 1.00 83.00 88 ILE A CA 1
ATOM 633 C C . ILE A 1 88 ? -17.936 -10.418 34.298 1.00 83.00 88 ILE A C 1
ATOM 635 O O . ILE A 1 88 ? -16.964 -10.150 33.596 1.00 83.00 88 ILE A O 1
ATOM 639 N N . ALA A 1 89 ? -18.987 -11.097 33.832 1.00 83.00 89 ALA A N 1
ATOM 640 C CA . ALA A 1 89 ? -19.080 -11.597 32.465 1.00 83.00 89 ALA A CA 1
ATOM 641 C C . ALA A 1 89 ? -19.038 -10.459 31.435 1.00 83.00 89 ALA A C 1
ATOM 643 O O . ALA A 1 89 ? -18.254 -10.514 30.489 1.00 83.00 89 ALA A O 1
ATOM 644 N N . LEU A 1 90 ? -19.816 -9.398 31.651 1.00 80.88 90 LEU A N 1
ATOM 645 C CA . LEU A 1 90 ? -19.835 -8.244 30.756 1.00 80.88 90 LEU A CA 1
ATOM 646 C C . LEU A 1 90 ? -18.522 -7.446 30.807 1.00 80.88 90 LEU A C 1
ATOM 648 O O . LEU A 1 90 ? -18.038 -7.044 29.756 1.00 80.88 90 LEU A O 1
ATOM 652 N N . ALA A 1 91 ? -17.887 -7.282 31.974 1.00 77.25 91 ALA A N 1
ATOM 653 C CA . ALA A 1 91 ? -16.545 -6.689 32.076 1.00 77.25 91 ALA A CA 1
ATOM 654 C C . ALA A 1 91 ? -15.511 -7.511 31.310 1.00 77.25 91 ALA A C 1
ATOM 656 O O . ALA A 1 91 ? -14.711 -6.949 30.570 1.00 77.25 91 ALA A O 1
ATOM 657 N N . SER A 1 92 ? -15.536 -8.837 31.464 1.00 77.25 92 SER A N 1
ATOM 658 C CA . SER A 1 92 ? -14.590 -9.722 30.778 1.00 77.25 92 SER A CA 1
ATOM 659 C C . SER A 1 92 ? -14.740 -9.696 29.256 1.00 77.25 92 SER A C 1
ATOM 661 O O . SER A 1 92 ? -13.777 -9.959 28.547 1.00 77.25 92 SER A O 1
ATOM 663 N N . ALA A 1 93 ? -15.929 -9.342 28.764 1.00 74.25 93 ALA A N 1
ATOM 664 C CA . ALA A 1 93 ? -16.217 -9.154 27.348 1.00 74.25 93 ALA A CA 1
ATOM 665 C C . ALA A 1 93 ? -16.005 -7.702 26.868 1.00 74.25 93 ALA A C 1
ATOM 667 O O . ALA A 1 93 ? -16.278 -7.409 25.709 1.00 74.25 93 ALA A O 1
ATOM 668 N N . GLY A 1 94 ? -15.560 -6.785 27.738 1.00 69.00 94 GLY A N 1
ATOM 669 C CA . GLY A 1 94 ? -15.399 -5.362 27.406 1.00 69.00 94 GLY A CA 1
ATOM 670 C C . GLY A 1 94 ? -16.718 -4.597 27.231 1.00 69.00 94 GLY A C 1
ATOM 671 O O . GLY A 1 94 ? -16.721 -3.479 26.733 1.00 69.00 94 GLY A O 1
ATOM 672 N N . LEU A 1 95 ? -17.842 -5.183 27.653 1.00 72.62 95 LEU A N 1
ATOM 673 C CA . LEU A 1 95 ? -19.199 -4.654 27.467 1.00 72.62 95 LEU A CA 1
ATOM 674 C C . LEU A 1 95 ? -19.682 -3.806 28.660 1.00 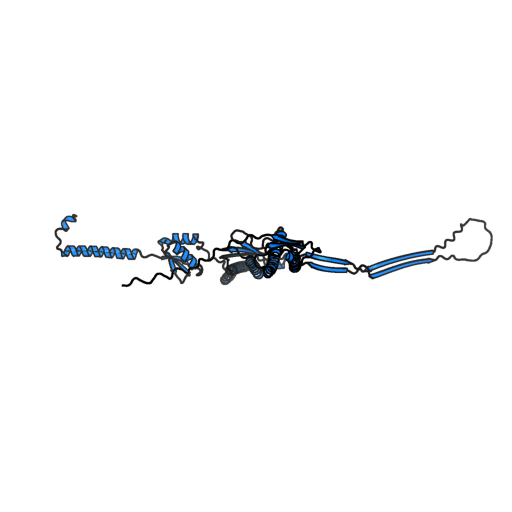72.62 95 LEU A C 1
ATOM 676 O O . LEU A 1 95 ? -20.780 -3.253 28.627 1.00 72.62 95 LEU A O 1
ATOM 680 N N . LEU A 1 96 ? -18.887 -3.703 29.736 1.00 61.06 96 LEU A N 1
ATOM 681 C CA . LEU A 1 96 ? -19.147 -2.781 30.845 1.00 61.06 96 LEU A CA 1
ATOM 682 C C . LEU A 1 96 ? -18.420 -1.452 30.624 1.00 61.06 96 LEU A C 1
ATOM 684 O O . LEU A 1 96 ? -17.208 -1.375 30.792 1.00 61.06 96 LEU A O 1
ATOM 688 N N . GLY A 1 97 ? -19.182 -0.391 30.355 1.00 53.47 97 GLY A N 1
ATOM 689 C CA . GLY A 1 97 ? -18.701 0.985 30.515 1.00 53.47 97 GLY A CA 1
ATOM 690 C C . GLY A 1 97 ? -18.175 1.683 29.265 1.00 53.47 97 GLY A C 1
ATOM 691 O O . GLY A 1 97 ? -17.578 2.746 29.394 1.00 53.47 97 GLY A O 1
ATOM 692 N N . VAL A 1 98 ? -18.424 1.162 28.069 1.00 44.53 98 VAL A N 1
ATOM 693 C CA . VAL A 1 98 ? -18.073 1.863 26.832 1.00 44.53 98 VAL A CA 1
ATOM 694 C C . VAL A 1 98 ? -19.226 1.698 25.857 1.00 44.53 98 VAL A C 1
ATOM 696 O O . VAL A 1 98 ? -19.487 0.598 25.380 1.00 44.53 98 VAL A O 1
ATOM 699 N N . GLY A 1 99 ? -19.926 2.795 25.557 1.00 48.62 99 GLY A N 1
ATOM 700 C CA . GLY A 1 99 ? -20.446 2.943 24.202 1.00 48.62 99 GLY A CA 1
ATOM 701 C C . GLY A 1 99 ? -19.216 2.812 23.319 1.00 48.62 99 GLY A C 1
ATOM 702 O O . GLY A 1 99 ? -18.305 3.629 23.427 1.00 48.62 99 GLY A O 1
ATOM 703 N N . SER A 1 100 ? -19.101 1.697 22.608 1.00 49.41 100 SER A N 1
ATOM 704 C CA . SER A 1 100 ? -17.880 1.213 21.952 1.00 49.41 100 SER A CA 1
ATOM 705 C C . SER A 1 100 ? -17.461 2.054 20.744 1.00 49.41 100 SER A C 1
ATOM 707 O O . SER A 1 100 ? -16.801 1.560 19.842 1.00 49.41 100 SER A O 1
ATOM 709 N N . THR A 1 101 ? -17.874 3.311 20.712 1.00 57.62 101 THR A N 1
ATOM 710 C CA . THR A 1 101 ? -17.692 4.227 19.606 1.00 57.62 101 THR A CA 1
ATOM 711 C C . THR A 1 101 ? -17.460 5.589 20.233 1.00 57.62 101 THR A C 1
ATOM 713 O O . THR A 1 101 ? -18.291 6.073 21.010 1.00 57.62 101 THR A O 1
ATOM 716 N N . GLN A 1 102 ? -16.299 6.184 19.959 1.00 65.31 102 GLN A N 1
ATOM 717 C CA . GLN A 1 102 ? -16.041 7.567 20.334 1.00 65.31 102 GLN A CA 1
ATOM 718 C C . GLN A 1 102 ? -17.218 8.406 19.795 1.00 65.31 102 GLN A C 1
ATOM 720 O O . GLN A 1 102 ? -17.527 8.319 18.605 1.00 65.31 102 GLN A O 1
ATOM 725 N N . PRO A 1 103 ? -17.935 9.163 20.642 1.00 71.75 103 PRO A N 1
ATOM 726 C CA . PRO A 1 103 ? -19.089 9.917 20.178 1.00 71.75 103 PRO A CA 1
ATOM 727 C C . PRO A 1 103 ? -18.627 10.956 19.147 1.00 71.75 103 PRO A C 1
ATOM 729 O O . PRO A 1 103 ? -17.737 11.758 19.428 1.00 71.75 103 PRO A O 1
ATOM 732 N N . GLY A 1 104 ? -19.204 10.892 17.944 1.00 79.94 104 GLY A N 1
ATOM 733 C CA . GLY A 1 104 ? -18.866 11.765 16.820 1.00 79.94 104 GLY A CA 1
ATOM 734 C C . GLY A 1 104 ? -19.523 13.143 16.938 1.00 79.94 104 GLY A C 1
ATOM 735 O O . GLY A 1 104 ? -19.529 13.774 17.999 1.00 79.94 104 GLY A O 1
ATOM 736 N N . PHE A 1 105 ? -20.155 13.613 15.860 1.00 85.06 105 PHE A N 1
ATOM 737 C CA . PHE A 1 105 ? -20.858 14.908 15.839 1.00 85.06 105 PHE A CA 1
ATOM 738 C C . PHE A 1 105 ? -22.023 15.031 16.831 1.00 85.06 105 PHE A C 1
ATOM 740 O O . PHE A 1 105 ? -22.476 16.138 17.121 1.00 85.06 105 PHE A O 1
ATOM 747 N N . GLU A 1 106 ? -22.458 13.926 17.428 1.00 82.00 106 GLU A N 1
ATOM 748 C CA . GLU A 1 106 ? -23.435 13.903 18.517 1.00 82.00 106 GLU A CA 1
ATOM 749 C C . GLU A 1 106 ? -22.979 14.713 19.744 1.00 82.00 106 GLU A C 1
ATOM 751 O O . GLU A 1 106 ? -23.813 15.303 20.438 1.00 82.00 106 GLU A O 1
ATOM 756 N N . LEU A 1 107 ? -21.662 14.829 19.975 1.00 78.88 107 LEU A N 1
ATOM 757 C CA . LEU A 1 107 ? -21.093 15.679 21.030 1.00 78.88 107 LEU A CA 1
ATOM 758 C C . LEU A 1 107 ? -21.458 17.158 20.861 1.00 78.88 107 LEU A C 1
ATOM 760 O O . LEU A 1 107 ? -21.584 17.881 21.852 1.00 78.88 107 LEU A O 1
ATOM 764 N N . LEU A 1 108 ? -21.647 17.607 19.619 1.00 81.12 108 LEU A N 1
ATOM 765 C CA . LEU A 1 108 ? -21.930 19.004 19.303 1.00 81.12 108 LEU A CA 1
ATOM 766 C C . LEU A 1 108 ? -23.376 19.393 19.653 1.00 81.12 108 LEU A C 1
ATOM 768 O O . LEU A 1 108 ? -23.650 20.551 19.958 1.00 81.12 108 LEU A O 1
ATOM 772 N N . ASN A 1 109 ? -24.291 18.420 19.706 1.00 77.81 109 ASN A N 1
ATOM 773 C CA . ASN A 1 109 ? -25.692 18.646 20.075 1.00 77.81 109 ASN A CA 1
ATOM 774 C C . ASN A 1 109 ? -25.887 18.900 21.580 1.00 77.81 109 ASN A C 1
ATOM 776 O O . ASN A 1 109 ? -26.896 19.476 21.981 1.00 77.81 109 ASN A O 1
ATOM 780 N N . SER A 1 110 ? -24.933 18.482 22.419 1.00 72.44 110 SER A N 1
ATOM 781 C CA . SER A 1 110 ? -25.004 18.611 23.886 1.00 72.44 110 SER A CA 1
ATOM 782 C C . SER A 1 110 ? -24.234 19.821 24.427 1.00 72.44 110 SER A C 1
ATOM 784 O O . SER A 1 110 ? -23.920 19.891 25.619 1.00 72.44 110 SER A O 1
ATOM 786 N N . GLN A 1 111 ? -23.881 20.772 23.562 1.00 71.88 111 GLN A N 1
ATOM 787 C CA . GLN A 1 111 ? -23.005 21.874 23.929 1.00 71.88 111 GLN A CA 1
ATOM 788 C C . GLN A 1 111 ? -23.707 22.866 24.871 1.00 71.88 111 GLN A C 1
ATOM 790 O O . GLN A 1 111 ? -24.735 23.457 24.541 1.00 71.88 111 GLN A O 1
ATOM 795 N N . GLN A 1 112 ? -23.144 23.063 26.066 1.00 78.19 112 GLN A N 1
ATOM 796 C CA . GLN A 1 112 ? -23.668 24.027 27.035 1.00 78.19 112 GLN A CA 1
ATOM 797 C C . GLN A 1 112 ? -23.447 25.462 26.530 1.00 78.19 112 GLN A C 1
ATOM 799 O O . GLN A 1 112 ? -22.355 25.815 26.073 1.00 78.19 112 GLN A O 1
ATOM 804 N N . LEU A 1 113 ? -24.483 26.301 26.628 1.00 80.19 113 LEU A N 1
ATOM 805 C CA . LEU A 1 113 ? -24.393 27.727 26.305 1.00 80.19 113 LEU A CA 1
ATOM 806 C C . LEU A 1 113 ? -23.331 28.389 27.200 1.00 80.19 113 LEU A C 1
ATOM 808 O O . LEU A 1 113 ? -23.405 28.293 28.421 1.00 80.19 113 LEU A O 1
ATOM 812 N N . GLY A 1 114 ? -22.350 29.064 26.589 1.00 83.19 114 GLY A N 1
ATOM 813 C CA . GLY A 1 114 ? -21.246 29.729 27.300 1.00 83.19 114 GLY A CA 1
ATOM 814 C C . GLY A 1 114 ? -19.894 28.999 27.280 1.00 83.19 114 GLY A C 1
ATOM 815 O O . GLY A 1 114 ? -18.983 29.414 27.992 1.00 83.19 114 GLY A O 1
ATOM 816 N N . ALA A 1 115 ? -19.728 27.940 26.479 1.00 82.19 115 ALA A N 1
ATOM 817 C CA . ALA A 1 115 ? -18.436 27.266 26.305 1.00 82.19 115 ALA A CA 1
ATOM 818 C C . ALA A 1 115 ? -17.354 28.190 25.700 1.00 82.19 115 ALA A C 1
ATOM 820 O O . ALA A 1 115 ? -17.633 28.985 24.799 1.00 82.19 115 ALA A O 1
ATOM 821 N N . SER A 1 116 ? -16.105 28.052 26.159 1.00 87.56 116 SER A N 1
ATOM 822 C CA . SER A 1 116 ? -14.955 28.803 25.628 1.00 87.56 116 SER A CA 1
ATOM 823 C C . SER A 1 116 ? -14.539 28.306 24.239 1.00 87.56 116 SER A C 1
ATOM 825 O O . SER A 1 116 ? -14.710 27.126 23.941 1.00 87.56 116 SER A O 1
ATOM 827 N N . ASN A 1 117 ? -13.917 29.161 23.413 1.00 84.19 117 ASN A N 1
ATOM 828 C CA . ASN A 1 117 ? -13.430 28.787 22.071 1.00 84.19 117 ASN A CA 1
ATOM 829 C C . ASN A 1 117 ? -12.544 27.529 22.081 1.00 84.19 117 ASN A C 1
ATOM 831 O O . ASN A 1 117 ? -12.700 26.663 21.227 1.00 84.19 117 ASN A O 1
ATOM 835 N N . PHE A 1 118 ? -11.669 27.388 23.085 1.00 85.12 118 PHE A N 1
ATOM 836 C CA . PHE A 1 118 ? -10.843 26.189 23.258 1.00 85.12 118 PHE A CA 1
ATOM 837 C C . PHE A 1 118 ? -11.700 24.934 23.466 1.00 85.12 118 PHE A C 1
ATOM 839 O O . PHE A 1 118 ? -11.468 23.904 22.840 1.00 85.12 118 PHE A O 1
ATOM 846 N N . GLN A 1 119 ? -12.739 25.024 24.298 1.00 86.44 119 GLN A N 1
ATOM 847 C CA . GLN A 1 119 ? -13.646 23.905 24.532 1.00 86.44 119 GLN A CA 1
ATOM 848 C C . GLN A 1 119 ? -14.462 23.555 23.282 1.00 86.44 119 GLN A C 1
ATOM 850 O O . GLN A 1 119 ? -14.688 22.373 23.023 1.00 86.44 119 GLN A O 1
ATOM 855 N N . GLN A 1 120 ? -14.858 24.550 22.478 1.00 86.56 120 GLN A N 1
ATOM 856 C CA . GLN A 1 120 ? -15.503 24.307 21.182 1.00 86.56 120 GLN A CA 1
ATOM 857 C C . GLN A 1 120 ? -14.560 23.571 20.222 1.00 86.56 120 GLN A C 1
ATOM 859 O O . GLN A 1 120 ? -14.972 22.595 19.602 1.00 86.56 120 GLN A O 1
ATOM 864 N N . GLN A 1 121 ? -13.291 23.982 20.153 1.00 86.81 121 GLN A N 1
ATOM 865 C CA . GLN A 1 121 ? -12.287 23.371 19.281 1.00 86.81 121 GLN A CA 1
ATOM 866 C C . GLN A 1 121 ? -11.969 21.924 19.681 1.00 86.81 121 GLN A C 1
ATOM 868 O O . GLN A 1 121 ? -11.960 21.048 18.821 1.00 86.81 121 GLN A O 1
ATOM 873 N N . VAL A 1 122 ? -11.790 21.647 20.978 1.00 88.50 122 VAL A N 1
ATOM 874 C CA . VAL A 1 122 ? -11.589 20.275 21.482 1.00 88.50 122 VAL A CA 1
ATOM 875 C C . VAL A 1 122 ? -12.820 19.408 21.212 1.00 88.50 122 VAL A C 1
ATOM 877 O O . VAL A 1 122 ? -12.688 18.255 20.814 1.00 88.50 122 VAL A O 1
ATOM 880 N N . THR A 1 123 ? -14.026 19.955 21.396 1.00 88.94 123 THR A N 1
ATOM 881 C CA . THR A 1 123 ? -15.272 19.224 21.108 1.00 88.94 123 THR A CA 1
ATOM 882 C C . THR A 1 123 ? -15.394 18.912 19.618 1.00 88.94 123 THR A C 1
ATOM 884 O O . THR A 1 123 ? -15.723 17.785 19.263 1.00 88.94 123 THR A O 1
ATOM 887 N N . TYR A 1 124 ? -15.078 19.875 18.750 1.00 88.81 124 TYR A N 1
ATOM 888 C CA . TYR A 1 124 ? -15.060 19.687 17.302 1.00 88.81 124 TYR A CA 1
ATOM 889 C C . TYR A 1 124 ? -14.029 18.639 16.867 1.00 88.81 124 TYR A C 1
ATOM 891 O O . TYR A 1 124 ? -14.355 17.760 16.075 1.00 88.81 124 TYR A O 1
ATOM 899 N N . GLN A 1 125 ? -12.814 18.684 17.421 1.00 89.81 125 GLN A N 1
ATOM 900 C CA . GLN A 1 125 ? -11.777 17.693 17.142 1.00 89.81 125 GLN A CA 1
ATOM 901 C C . GLN A 1 125 ? -12.236 16.281 17.531 1.00 89.81 125 GLN A C 1
ATOM 903 O O . GLN A 1 125 ? -12.190 15.384 16.695 1.00 89.81 125 GLN A O 1
ATOM 908 N N . ARG A 1 126 ? -12.746 16.097 18.757 1.00 89.88 126 ARG A N 1
ATOM 909 C CA . ARG A 1 126 ? -13.247 14.792 19.223 1.00 89.88 126 ARG A CA 1
ATOM 910 C C . ARG A 1 126 ? -14.420 14.282 18.390 1.00 89.88 126 ARG A C 1
ATOM 912 O O . ARG A 1 126 ? -14.508 13.090 18.123 1.00 89.88 126 ARG A O 1
ATOM 919 N N . ALA A 1 127 ? -15.310 15.184 17.980 1.00 90.31 127 ALA A N 1
ATOM 920 C CA . ALA A 1 127 ? -16.429 14.848 17.113 1.00 90.31 127 ALA A CA 1
ATOM 921 C C . ALA A 1 127 ? -15.964 14.370 15.729 1.00 90.31 127 ALA A C 1
ATOM 923 O O . ALA A 1 127 ? -16.529 13.423 15.185 1.00 90.31 127 ALA A O 1
ATOM 924 N N . LEU A 1 128 ? -14.931 15.007 15.172 1.00 91.38 128 LEU A N 1
ATOM 925 C CA . LEU A 1 128 ? -14.354 14.633 13.884 1.00 91.38 128 LEU A CA 1
ATOM 926 C C . LEU A 1 128 ? -13.624 13.285 13.972 1.00 91.38 128 LEU A C 1
ATOM 928 O O . LEU A 1 128 ? -13.824 12.443 13.102 1.00 91.38 128 LEU A O 1
ATOM 932 N N . GLU A 1 129 ? -12.845 13.058 15.032 1.00 92.12 129 GLU A N 1
ATOM 933 C CA . GLU A 1 129 ? -12.208 11.764 15.326 1.00 92.12 129 GLU A CA 1
ATOM 934 C C . GLU A 1 129 ? -13.255 10.641 15.394 1.00 92.12 129 GLU A C 1
ATOM 936 O O . GLU A 1 129 ? -13.161 9.679 14.637 1.00 92.12 129 GLU A O 1
ATOM 941 N N . GLY A 1 130 ? -14.324 10.817 16.181 1.00 91.25 130 GLY A N 1
ATOM 942 C CA . GLY A 1 130 ? -15.394 9.817 16.284 1.00 91.25 130 GLY A CA 1
ATOM 943 C C . GLY A 1 130 ? -16.171 9.594 14.980 1.00 91.25 130 GLY A C 1
ATOM 944 O O . GLY A 1 130 ? -16.574 8.471 14.682 1.00 91.25 130 GLY A O 1
ATOM 945 N N . GLN A 1 131 ? -16.356 10.632 14.155 1.00 91.38 131 GLN A N 1
ATOM 946 C CA . GLN A 1 131 ? -16.966 10.463 12.831 1.00 91.38 131 GLN A CA 1
ATOM 947 C C . GLN A 1 131 ? -16.066 9.648 11.891 1.00 91.38 131 GLN A C 1
ATOM 949 O O . GLN A 1 131 ? -16.566 8.837 11.105 1.00 91.38 131 GLN A O 1
ATOM 954 N N . LEU A 1 132 ? -14.751 9.874 11.940 1.00 92.81 132 LEU A N 1
ATOM 955 C CA . LEU A 1 132 ? -13.790 9.112 11.147 1.00 92.81 132 LEU A CA 1
ATOM 956 C C . LEU A 1 132 ? -13.726 7.656 11.609 1.00 92.81 132 LEU A C 1
ATOM 958 O O . LEU A 1 132 ? -13.757 6.781 10.747 1.00 92.81 132 LEU A O 1
ATOM 962 N N . ASP A 1 133 ? -13.739 7.397 12.921 1.00 91.88 133 ASP A N 1
ATOM 963 C CA . ASP A 1 133 ? -13.826 6.043 13.489 1.00 91.88 133 ASP A CA 1
ATOM 964 C C . ASP A 1 133 ? -15.015 5.283 12.884 1.00 91.88 133 ASP A C 1
ATOM 966 O O . ASP A 1 133 ? -14.837 4.265 12.215 1.00 91.88 133 ASP A O 1
ATOM 970 N N . GLN A 1 134 ? -16.221 5.853 12.995 1.00 88.94 134 GLN A N 1
ATOM 971 C CA . GLN A 1 134 ? -17.455 5.253 12.472 1.00 88.94 134 GLN A CA 1
ATOM 972 C C . GLN A 1 134 ? -17.437 5.036 10.956 1.00 88.94 134 GLN A C 1
ATOM 974 O O . GLN A 1 134 ? -18.037 4.087 10.452 1.00 88.94 134 GLN A O 1
ATOM 979 N N . THR A 1 135 ? -16.798 5.937 10.210 1.00 91.56 135 THR A N 1
ATOM 980 C CA . THR A 1 135 ? -16.733 5.839 8.746 1.00 91.56 135 THR A CA 1
ATOM 981 C C . THR A 1 135 ? -15.768 4.735 8.320 1.00 91.56 135 THR A C 1
ATOM 983 O O . THR A 1 135 ? -16.058 3.993 7.383 1.00 91.56 135 THR A O 1
ATOM 986 N N . ILE A 1 136 ? -14.636 4.599 9.013 1.00 91.56 136 ILE A N 1
ATOM 987 C CA . ILE A 1 136 ? -13.641 3.561 8.733 1.00 91.56 136 ILE A CA 1
ATOM 988 C C . ILE A 1 136 ? -14.183 2.183 9.135 1.00 91.56 136 ILE A C 1
ATOM 990 O O . ILE A 1 136 ? -14.021 1.233 8.377 1.00 91.56 136 ILE A O 1
ATOM 994 N N . GLU A 1 137 ? -14.905 2.073 10.251 1.00 89.62 137 GLU A N 1
ATOM 995 C CA . GLU A 1 137 ? -15.543 0.821 10.698 1.00 89.62 137 GLU A CA 1
ATOM 996 C C . GLU A 1 137 ? -16.586 0.261 9.713 1.00 89.62 137 GLU A C 1
ATOM 998 O O . GLU A 1 137 ? -16.889 -0.929 9.736 1.00 89.62 137 GLU A O 1
ATOM 1003 N N . GLN A 1 138 ? -17.128 1.081 8.805 1.00 88.81 138 GLN A N 1
ATOM 1004 C CA . GLN A 1 138 ? -18.035 0.609 7.748 1.00 88.81 138 GLN A CA 1
ATOM 1005 C C . GLN A 1 138 ? -17.308 -0.110 6.601 1.00 88.81 138 GLN A C 1
ATOM 1007 O O . GLN A 1 138 ? -17.956 -0.717 5.741 1.00 88.81 138 GLN A O 1
ATOM 1012 N N . ILE A 1 139 ? -15.977 -0.039 6.551 1.00 88.44 139 ILE A N 1
ATOM 1013 C CA . ILE A 1 139 ? -15.170 -0.692 5.522 1.00 88.44 139 ILE A CA 1
ATOM 1014 C C . ILE A 1 139 ? -15.062 -2.185 5.838 1.00 88.44 139 ILE A C 1
ATOM 1016 O O . ILE A 1 139 ? -14.755 -2.602 6.952 1.00 88.44 139 ILE A O 1
ATOM 1020 N N . GLN A 1 140 ? -15.295 -3.016 4.822 1.00 85.56 140 GLN A N 1
ATOM 1021 C CA . GLN A 1 140 ? -15.252 -4.466 4.969 1.00 85.56 140 GLN A CA 1
ATOM 1022 C C . GLN A 1 140 ? -13.867 -4.944 5.437 1.00 85.56 140 GLN A C 1
ATOM 1024 O 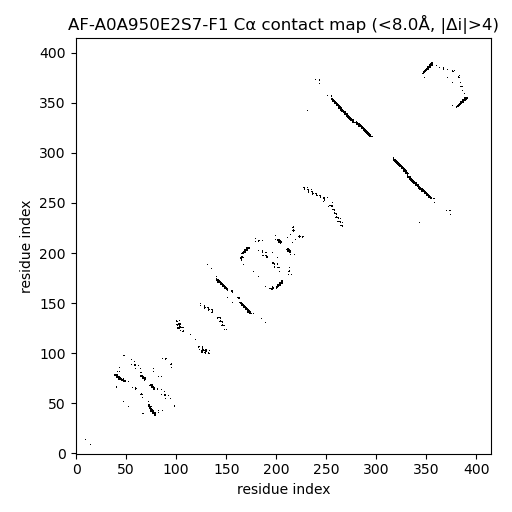O . GLN A 1 140 ? -12.859 -4.655 4.795 1.00 85.56 140 GLN A O 1
ATOM 1029 N N . GLY A 1 141 ? -13.846 -5.739 6.510 1.00 85.44 141 GLY A N 1
ATOM 1030 C CA . GLY A 1 141 ? -12.623 -6.311 7.087 1.00 85.44 141 GLY A CA 1
ATOM 1031 C C . GLY A 1 141 ? -12.046 -5.530 8.271 1.00 85.44 141 GLY A C 1
ATOM 1032 O O . GLY A 1 141 ? -11.025 -5.951 8.807 1.00 85.44 141 GLY A O 1
ATOM 1033 N N . ILE A 1 142 ? -12.685 -4.431 8.686 1.00 88.62 142 ILE A N 1
ATOM 1034 C CA . ILE A 1 142 ? -12.296 -3.643 9.861 1.00 88.62 142 ILE A CA 1
ATOM 1035 C C . ILE A 1 142 ? -13.302 -3.901 10.983 1.00 88.62 142 ILE A C 1
ATOM 1037 O O . ILE A 1 142 ? -14.499 -3.692 10.802 1.00 88.62 142 ILE A O 1
ATOM 1041 N N . ASP A 1 143 ? -12.814 -4.353 12.137 1.00 86.31 143 ASP A N 1
ATOM 1042 C CA . ASP A 1 143 ? -13.653 -4.632 13.307 1.00 86.31 143 ASP A CA 1
ATOM 1043 C C . ASP A 1 143 ? -13.773 -3.405 14.222 1.00 86.31 143 ASP A C 1
ATOM 1045 O O . ASP A 1 143 ? -14.823 -3.181 14.827 1.00 86.31 143 ASP A O 1
ATOM 1049 N N . SER A 1 144 ? -12.694 -2.627 14.346 1.00 87.50 144 SER A N 1
ATOM 1050 C CA . SER A 1 144 ? -12.691 -1.338 15.041 1.00 87.50 144 SER A CA 1
ATOM 1051 C C . SER A 1 144 ? -11.618 -0.405 14.491 1.00 87.50 144 SER A C 1
ATOM 1053 O O . SER A 1 144 ? -10.566 -0.852 14.015 1.00 87.50 144 SER A O 1
ATOM 1055 N N . ALA A 1 145 ? -11.874 0.899 14.576 1.00 90.69 145 ALA A N 1
ATOM 1056 C CA . ALA A 1 145 ? -10.913 1.930 14.210 1.00 90.69 145 ALA A CA 1
ATOM 1057 C C . ALA A 1 145 ? -10.768 2.957 15.337 1.00 90.69 145 ALA A C 1
ATOM 1059 O O . ALA A 1 145 ? -11.711 3.255 16.064 1.00 90.69 145 ALA A O 1
ATOM 1060 N N . THR A 1 146 ? -9.561 3.483 15.518 1.00 91.88 146 THR A N 1
ATOM 1061 C CA . THR A 1 146 ? -9.313 4.601 16.434 1.00 91.88 146 THR A CA 1
ATOM 1062 C C . THR A 1 146 ? -8.411 5.616 15.762 1.00 91.88 146 THR A C 1
ATOM 1064 O O . THR A 1 146 ? -7.234 5.350 15.497 1.00 91.88 146 THR A O 1
ATOM 1067 N N . VAL A 1 147 ? -8.968 6.789 15.502 1.00 93.69 147 VAL A N 1
ATOM 1068 C CA . VAL A 1 147 ? -8.321 7.915 14.849 1.00 93.69 147 VAL A CA 1
ATOM 1069 C C . VAL A 1 147 ? -7.978 8.963 15.897 1.00 93.69 147 VAL A C 1
ATOM 1071 O O . VAL A 1 147 ? -8.839 9.450 16.622 1.00 93.69 147 VAL A O 1
ATOM 1074 N N . ASN A 1 148 ? -6.709 9.354 15.945 1.00 93.38 148 ASN A N 1
ATOM 1075 C CA . ASN A 1 148 ? -6.264 10.513 16.708 1.00 93.38 148 ASN A CA 1
ATOM 1076 C C . ASN A 1 148 ? -5.774 11.574 15.738 1.00 93.38 148 ASN A C 1
ATOM 1078 O O . ASN A 1 148 ? -4.945 11.296 14.861 1.00 93.38 148 ASN A O 1
ATOM 1082 N N . LEU A 1 149 ? -6.259 12.797 15.913 1.00 91.75 149 LEU A N 1
ATOM 1083 C CA . LEU A 1 149 ? -5.915 13.906 15.047 1.00 91.75 149 LEU A CA 1
ATOM 1084 C C . LEU A 1 149 ? -5.149 14.979 15.811 1.00 91.75 149 LEU A C 1
ATOM 1086 O O . LEU A 1 149 ? -5.377 15.235 16.987 1.00 91.75 149 LEU A O 1
ATOM 1090 N N . VAL A 1 150 ? -4.227 15.640 15.124 1.00 90.69 150 VAL A N 1
ATOM 1091 C CA . VAL A 1 150 ? -3.572 16.847 15.620 1.00 90.69 150 VAL A CA 1
ATOM 1092 C C . VAL A 1 150 ? -3.899 17.963 14.646 1.00 90.69 150 VAL A C 1
ATOM 1094 O O . VAL A 1 150 ? -3.391 17.985 13.523 1.00 90.69 150 VAL A O 1
ATOM 1097 N N . LEU A 1 151 ? -4.774 18.869 15.083 1.00 87.44 151 LEU A N 1
ATOM 1098 C CA . LEU A 1 151 ? -5.159 20.060 14.336 1.00 87.44 151 LEU A CA 1
ATOM 1099 C C . LEU A 1 151 ? -4.365 21.271 14.844 1.00 87.44 151 LEU A C 1
ATOM 1101 O O . LEU A 1 151 ? -4.360 21.527 16.050 1.00 87.44 151 LEU A O 1
ATOM 1105 N N . PRO A 1 152 ? -3.718 22.045 13.959 1.00 80.88 152 PRO A N 1
ATOM 1106 C CA . PRO A 1 152 ? -3.080 23.295 14.349 1.00 80.88 152 PRO A CA 1
ATOM 1107 C C . PRO A 1 152 ? -4.133 24.330 14.773 1.00 80.88 152 PRO A C 1
ATOM 1109 O O . PRO A 1 152 ? -5.214 24.416 14.186 1.00 80.88 152 PRO A O 1
ATOM 1112 N N . ASN A 1 153 ? -3.818 25.158 15.771 1.00 72.38 153 ASN A N 1
ATOM 1113 C CA . ASN A 1 153 ? -4.705 26.253 16.163 1.00 72.38 153 ASN A CA 1
ATOM 1114 C C . ASN A 1 153 ? -4.721 27.329 15.072 1.00 72.38 153 ASN A C 1
ATOM 1116 O O . ASN A 1 153 ? -3.669 27.788 14.625 1.00 72.38 153 ASN A O 1
ATOM 1120 N N . GLN A 1 154 ? -5.914 27.788 14.681 1.00 63.97 154 GLN A N 1
ATOM 1121 C CA . GLN A 1 154 ? -6.070 28.829 13.652 1.00 63.97 154 GLN A CA 1
ATOM 1122 C C . GLN A 1 154 ? -5.378 30.151 14.025 1.00 63.97 154 GLN A C 1
ATOM 1124 O O . GLN A 1 154 ? -5.010 30.929 13.151 1.00 63.97 154 GLN A O 1
ATOM 1129 N N . GLN A 1 155 ? -5.166 30.398 15.320 1.00 58.31 155 GLN A N 1
ATOM 1130 C CA . GLN A 1 155 ? -4.465 31.582 15.818 1.00 58.31 155 GLN A CA 1
ATOM 1131 C C . GLN A 1 155 ? -2.950 31.517 15.578 1.00 58.31 155 GLN A C 1
ATOM 1133 O O . GLN A 1 155 ? -2.355 32.550 15.289 1.00 58.31 155 GLN A O 1
ATOM 1138 N N . ASP A 1 156 ? -2.334 30.331 15.606 1.00 57.03 156 ASP A N 1
ATOM 1139 C CA . ASP A 1 156 ? -0.887 30.171 15.387 1.00 57.03 156 ASP A CA 1
ATOM 1140 C C . ASP A 1 156 ? -0.505 30.318 13.901 1.00 57.03 156 ASP A C 1
ATOM 1142 O O . ASP A 1 156 ? 0.622 30.688 13.577 1.00 57.03 156 ASP A O 1
ATOM 1146 N N . GLN A 1 157 ? -1.457 30.098 12.985 1.00 57.00 157 GLN A N 1
ATOM 1147 C CA . GLN A 1 157 ? -1.250 30.252 11.538 1.00 57.00 157 GLN A CA 1
ATOM 1148 C C . GLN A 1 157 ? -1.193 31.715 11.072 1.00 57.00 157 GLN A C 1
ATOM 1150 O O . GLN A 1 157 ? -0.670 31.991 9.997 1.00 57.00 157 GLN A O 1
ATOM 1155 N N . LEU A 1 158 ? -1.726 32.658 11.858 1.00 56.06 158 LEU A N 1
ATOM 1156 C CA . LEU A 1 158 ? -1.790 34.078 11.487 1.00 56.06 158 LEU A CA 1
ATOM 1157 C C . LEU A 1 158 ? -0.524 34.863 11.869 1.00 56.06 158 LEU A C 1
ATOM 1159 O O . LEU A 1 158 ? -0.328 35.969 11.367 1.00 56.06 158 LEU A O 1
ATOM 1163 N N . PHE A 1 159 ? 0.326 34.313 12.745 1.00 60.69 159 PHE A N 1
ATOM 1164 C CA . PHE A 1 159 ? 1.468 35.030 13.334 1.00 60.69 159 PHE A CA 1
ATOM 1165 C C . PHE A 1 159 ? 2.820 34.310 13.198 1.00 60.69 159 PHE A C 1
ATOM 1167 O O . PHE A 1 159 ? 3.820 34.815 13.705 1.00 60.69 159 PHE A O 1
ATOM 1174 N N . GLY A 1 160 ? 2.880 33.156 12.524 1.00 57.62 160 GLY A N 1
ATOM 1175 C CA . GLY A 1 160 ? 4.114 32.392 12.340 1.00 57.62 160 GLY A CA 1
ATOM 1176 C C . GLY A 1 160 ? 4.431 32.104 10.874 1.00 57.62 160 GLY A C 1
ATOM 1177 O O . GLY A 1 160 ? 3.596 31.571 10.154 1.00 57.62 160 GLY A O 1
ATOM 1178 N N . ASP A 1 161 ? 5.685 32.330 10.469 1.00 58.91 161 ASP A N 1
ATOM 1179 C CA . ASP A 1 161 ? 6.242 31.854 9.186 1.00 58.91 161 ASP A CA 1
ATOM 1180 C C . ASP A 1 161 ? 6.298 30.307 9.091 1.00 58.91 161 ASP A C 1
ATOM 1182 O O . ASP A 1 161 ? 6.652 29.748 8.056 1.00 58.91 161 ASP A O 1
ATOM 1186 N N . ASN A 1 162 ? 5.948 29.594 10.172 1.00 57.19 162 ASN A N 1
ATOM 1187 C CA . ASN A 1 162 ? 5.845 28.137 10.234 1.00 57.19 162 ASN A CA 1
ATOM 1188 C C . ASN A 1 162 ? 4.377 27.706 10.356 1.00 57.19 162 ASN A C 1
ATOM 1190 O O . ASN A 1 162 ? 3.840 27.622 11.462 1.00 57.19 162 ASN A O 1
ATOM 1194 N N . SER A 1 163 ? 3.741 27.366 9.231 1.00 62.00 163 SER A N 1
ATOM 1195 C CA . SER A 1 163 ? 2.439 26.697 9.254 1.00 62.00 163 SER A CA 1
ATOM 1196 C C . SER A 1 163 ? 2.593 25.309 9.887 1.00 62.00 163 SER A C 1
ATOM 1198 O O . SER A 1 163 ? 3.178 24.405 9.284 1.00 62.00 163 SER A O 1
ATOM 1200 N N . GLN A 1 164 ? 2.079 25.120 11.103 1.00 68.44 164 GLN A N 1
ATOM 1201 C CA . GLN A 1 164 ? 1.934 23.781 11.673 1.00 68.44 164 GLN A CA 1
ATOM 1202 C C . GLN A 1 164 ? 0.981 22.977 10.778 1.00 68.44 164 GLN A C 1
ATOM 1204 O O . GLN A 1 164 ? -0.106 23.451 10.446 1.00 68.44 164 GLN A O 1
ATOM 1209 N N . THR A 1 165 ? 1.419 21.795 10.340 1.00 79.81 165 THR A N 1
ATOM 1210 C CA . THR A 1 165 ? 0.641 20.915 9.453 1.00 79.81 165 THR A CA 1
ATOM 1211 C C . THR A 1 165 ? -0.174 19.936 10.283 1.00 79.81 165 THR A C 1
ATOM 1213 O O . THR A 1 165 ? 0.281 19.480 11.333 1.00 79.81 165 THR A O 1
ATOM 1216 N N . SER A 1 166 ? -1.386 19.625 9.825 1.00 88.81 166 SER A N 1
ATOM 1217 C CA . SER A 1 166 ? -2.230 18.628 10.479 1.00 88.81 166 SER A CA 1
ATOM 1218 C C . SER A 1 166 ? -1.574 17.247 10.366 1.00 88.81 166 SER A C 1
ATOM 1220 O O . SER A 1 166 ? -0.916 16.944 9.368 1.00 88.81 166 SER A O 1
ATOM 1222 N N . SER A 1 167 ? -1.748 16.397 11.377 1.00 90.56 167 SER A N 1
ATOM 1223 C CA . SER A 1 167 ? -1.279 15.002 11.340 1.00 90.56 167 SER A CA 1
ATOM 1224 C C . SER A 1 167 ? -2.312 14.062 11.946 1.00 90.56 167 SER A C 1
ATOM 1226 O O . SER A 1 167 ? -3.093 14.484 12.799 1.00 90.56 167 SER A O 1
ATOM 1228 N N . ALA A 1 168 ? -2.333 12.809 11.491 1.00 92.38 168 ALA A N 1
ATOM 1229 C CA . ALA A 1 168 ? -3.294 11.809 11.947 1.00 92.38 168 ALA A CA 1
ATOM 1230 C C . ALA A 1 168 ? -2.615 10.462 12.211 1.00 92.38 168 ALA A C 1
ATOM 1232 O O . ALA A 1 168 ? -1.764 10.019 11.431 1.00 92.38 168 ALA A O 1
ATOM 1233 N N . SER A 1 169 ? -3.031 9.787 13.279 1.00 92.19 169 SER A N 1
ATOM 1234 C CA . SER A 1 169 ? -2.714 8.382 13.520 1.00 92.19 169 SER A CA 1
ATOM 1235 C C . SER A 1 169 ? -3.995 7.561 13.574 1.00 92.19 169 SER A C 1
ATOM 1237 O O . SER A 1 169 ? -4.963 7.938 14.227 1.00 92.19 169 SER A O 1
ATOM 1239 N N . VAL A 1 170 ? -3.996 6.440 12.864 1.00 92.25 170 VAL A N 1
ATOM 1240 C CA . VAL A 1 170 ? -5.116 5.508 12.784 1.00 92.25 170 VAL A CA 1
ATOM 1241 C C . VAL A 1 170 ? -4.631 4.157 13.284 1.00 92.25 170 VAL A C 1
ATOM 1243 O O . VAL A 1 170 ? -3.656 3.604 12.768 1.00 92.25 170 VAL A O 1
ATOM 1246 N N . LEU A 1 171 ? -5.308 3.633 14.294 1.00 92.50 171 LEU A N 1
ATOM 1247 C CA . LEU A 1 171 ? -5.172 2.255 14.733 1.00 92.50 171 LEU A CA 1
ATOM 1248 C C . LEU A 1 171 ? -6.356 1.467 14.179 1.00 92.50 171 LEU A C 1
ATOM 1250 O O . LEU A 1 171 ? -7.504 1.840 14.412 1.00 92.50 171 LEU A O 1
ATOM 1254 N N . LEU A 1 172 ? -6.070 0.400 13.448 1.00 91.44 172 LEU A N 1
ATOM 1255 C CA . LEU A 1 172 ? -7.065 -0.523 12.923 1.00 91.44 172 LEU A CA 1
ATOM 1256 C C . LEU A 1 172 ? -6.981 -1.829 13.704 1.00 91.44 172 LEU A C 1
ATOM 1258 O O . LEU A 1 172 ? -5.887 -2.333 13.952 1.00 91.44 172 LEU A O 1
ATOM 1262 N N . SER A 1 173 ? -8.133 -2.379 14.066 1.00 88.06 173 SER A N 1
ATOM 1263 C CA . SER A 1 173 ? -8.238 -3.783 14.452 1.00 88.06 173 SER A CA 1
ATOM 1264 C C . SER A 1 173 ? -8.897 -4.520 13.299 1.00 88.06 173 SER A C 1
ATOM 1266 O O . SER A 1 173 ? -10.052 -4.239 12.965 1.00 88.06 173 SER A O 1
ATOM 1268 N N . ASP A 1 174 ? -8.153 -5.424 12.669 1.00 83.31 174 ASP A N 1
ATOM 1269 C CA . ASP A 1 174 ? -8.659 -6.270 11.595 1.00 83.31 174 ASP A CA 1
ATOM 1270 C C . ASP A 1 174 ? -8.970 -7.690 12.092 1.00 83.31 174 ASP A C 1
ATOM 1272 O O . ASP A 1 174 ? -8.457 -8.157 13.113 1.00 83.31 174 ASP A O 1
ATOM 1276 N N . SER A 1 175 ? -9.854 -8.378 11.371 1.00 70.44 175 SER A N 1
ATOM 1277 C CA . SER A 1 175 ? -10.129 -9.809 11.557 1.00 70.44 175 SER A CA 1
ATOM 1278 C C . SER A 1 175 ? -9.331 -10.691 10.578 1.00 70.44 175 SER A C 1
ATOM 1280 O O . SER A 1 175 ? -9.588 -11.895 10.461 1.00 70.44 175 SER A O 1
ATOM 1282 N N . GLY A 1 176 ? -8.350 -10.117 9.869 1.00 73.31 176 GLY A N 1
ATOM 1283 C CA . GLY A 1 176 ? -7.547 -10.774 8.837 1.00 73.31 176 GLY A CA 1
ATOM 1284 C C . GLY A 1 176 ? -6.753 -9.779 7.982 1.00 73.31 176 GLY A C 1
ATOM 1285 O O . GLY A 1 176 ? -6.984 -8.582 8.036 1.00 73.31 176 GLY A O 1
ATOM 1286 N N . SER A 1 177 ? -5.839 -10.266 7.133 1.00 75.56 177 SER A N 1
ATOM 1287 C CA . SER A 1 177 ? -4.922 -9.388 6.386 1.00 75.56 177 SER A CA 1
ATOM 1288 C C . SER A 1 177 ? -5.654 -8.390 5.476 1.00 75.56 177 SER A C 1
ATOM 1290 O O . SER A 1 177 ? -6.246 -8.789 4.467 1.00 75.56 177 SER A O 1
ATOM 1292 N N . LEU A 1 178 ? -5.559 -7.098 5.794 1.00 82.00 178 LEU A N 1
ATOM 1293 C CA . LEU A 1 178 ? -6.095 -6.020 4.964 1.00 82.00 178 LEU A CA 1
ATOM 1294 C C . LEU A 1 178 ? -5.352 -5.907 3.623 1.00 82.00 178 LEU A C 1
ATOM 1296 O O . LEU A 1 178 ? -4.124 -5.990 3.555 1.00 82.00 178 LEU A O 1
ATOM 1300 N N . ASP A 1 179 ? -6.104 -5.678 2.543 1.00 84.88 179 ASP A N 1
ATOM 1301 C CA . ASP A 1 179 ? -5.527 -5.402 1.223 1.00 84.88 179 ASP A CA 1
ATOM 1302 C C . ASP A 1 179 ? -4.778 -4.051 1.253 1.00 84.88 179 ASP A C 1
ATOM 1304 O O . ASP A 1 179 ? -5.342 -3.051 1.716 1.00 84.88 179 ASP A O 1
ATOM 1308 N N . PRO A 1 180 ? -3.537 -3.965 0.735 1.00 83.81 180 PRO A N 1
ATOM 1309 C CA . PRO A 1 180 ? -2.789 -2.708 0.664 1.00 83.81 180 PRO A CA 1
ATOM 1310 C C . PRO A 1 180 ? -3.537 -1.566 -0.044 1.00 83.81 180 PRO A C 1
ATOM 1312 O O . PRO A 1 180 ? -3.355 -0.397 0.303 1.00 83.81 180 PRO A O 1
ATOM 1315 N N . ASN A 1 181 ? -4.398 -1.878 -1.017 1.00 85.81 181 ASN A N 1
ATOM 1316 C CA . ASN A 1 181 ? -5.239 -0.890 -1.690 1.00 85.81 181 ASN A CA 1
ATOM 1317 C C . ASN A 1 181 ? -6.329 -0.342 -0.763 1.00 85.81 181 ASN A C 1
ATOM 1319 O O . ASN A 1 181 ? -6.612 0.854 -0.813 1.00 85.81 181 ASN A O 1
ATOM 1323 N N . SER A 1 182 ? -6.900 -1.182 0.106 1.00 88.69 182 SER A N 1
ATOM 1324 C CA . SER A 1 182 ? -7.865 -0.747 1.123 1.00 88.69 182 SER A CA 1
ATOM 1325 C C . SER A 1 182 ? -7.200 0.180 2.136 1.00 88.69 182 SER A C 1
ATOM 1327 O O . SER A 1 182 ? -7.728 1.252 2.421 1.00 88.69 182 SER A O 1
ATOM 1329 N N . VAL A 1 183 ? -5.993 -0.162 2.600 1.00 89.94 183 VAL A N 1
ATOM 1330 C CA . VAL A 1 183 ? -5.202 0.689 3.509 1.00 89.94 183 VAL A CA 1
ATOM 1331 C C . VAL A 1 183 ? -4.890 2.048 2.873 1.00 89.94 183 VAL A C 1
ATOM 1333 O O . VAL A 1 183 ? -5.065 3.087 3.511 1.00 89.94 183 VAL A O 1
ATOM 1336 N N . LYS A 1 184 ? -4.486 2.066 1.596 1.00 89.44 184 LYS A N 1
ATOM 1337 C CA . LYS A 1 184 ? -4.272 3.314 0.849 1.00 89.44 184 LYS A CA 1
ATOM 1338 C C . LYS A 1 184 ? -5.560 4.136 0.728 1.00 89.44 184 LYS A C 1
ATOM 1340 O O . LYS A 1 184 ? -5.521 5.352 0.892 1.00 89.44 184 LYS A O 1
ATOM 1345 N N . GLY A 1 185 ? -6.691 3.484 0.459 1.00 90.75 185 GLY A N 1
ATOM 1346 C CA . GLY A 1 185 ? -7.999 4.138 0.410 1.00 90.75 185 GLY A CA 1
ATOM 1347 C C . GLY A 1 185 ? -8.368 4.812 1.734 1.00 90.75 185 GLY A C 1
ATOM 1348 O O . GLY A 1 185 ? -8.838 5.947 1.725 1.00 90.75 185 GLY A O 1
ATOM 1349 N N . ILE A 1 186 ? -8.084 4.160 2.866 1.00 92.06 186 ILE A N 1
ATOM 1350 C CA . ILE A 1 186 ? -8.295 4.723 4.210 1.00 92.06 186 ILE A CA 1
ATOM 1351 C C . ILE A 1 186 ? -7.396 5.944 4.436 1.00 92.06 186 ILE A C 1
ATOM 1353 O O . ILE A 1 186 ? -7.871 6.970 4.919 1.00 92.06 186 ILE A O 1
ATOM 1357 N N . ALA A 1 187 ? -6.116 5.870 4.059 1.00 92.44 187 ALA A N 1
ATOM 1358 C CA . ALA A 1 187 ? -5.193 6.996 4.206 1.00 92.44 187 ALA A CA 1
ATOM 1359 C C . ALA A 1 187 ? -5.666 8.237 3.426 1.00 92.44 187 ALA A C 1
ATOM 1361 O O . ALA A 1 187 ? -5.666 9.343 3.967 1.00 92.44 187 ALA A O 1
ATOM 1362 N N . GLU A 1 188 ? -6.124 8.042 2.186 1.00 91.88 188 GLU A N 1
ATOM 1363 C CA . GLU A 1 188 ? -6.653 9.112 1.334 1.00 91.88 188 GLU A CA 1
ATOM 1364 C C . GLU A 1 188 ? -7.978 9.675 1.873 1.00 91.88 188 GLU A C 1
ATOM 1366 O O . GLU A 1 188 ? -8.200 10.888 1.863 1.00 91.88 188 GLU A O 1
ATOM 1371 N N . LEU A 1 189 ? -8.856 8.812 2.396 1.00 92.88 189 LEU A N 1
ATOM 1372 C CA . LEU A 1 189 ? -10.104 9.226 3.040 1.00 92.88 189 LEU A CA 1
ATOM 1373 C C . LEU A 1 189 ? -9.820 10.149 4.231 1.00 92.88 189 LEU A C 1
ATOM 1375 O O . LEU A 1 189 ? -10.416 11.219 4.337 1.00 92.88 189 LEU A O 1
ATOM 1379 N N . VAL A 1 190 ? -8.883 9.772 5.103 1.00 93.31 190 VAL A N 1
ATOM 1380 C CA . VAL A 1 190 ? -8.518 10.577 6.278 1.00 93.31 190 VAL A CA 1
ATOM 1381 C C . VAL A 1 190 ? -7.859 11.891 5.855 1.00 93.31 190 VAL A C 1
ATOM 1383 O O . VAL A 1 190 ? -8.246 12.950 6.350 1.00 93.31 190 VAL A O 1
ATOM 1386 N N . ALA A 1 191 ? -6.922 11.848 4.902 1.00 92.12 191 ALA A N 1
ATOM 1387 C CA . ALA A 1 191 ? -6.245 13.039 4.388 1.00 92.12 191 ALA A CA 1
ATOM 1388 C C . ALA A 1 191 ? -7.221 14.041 3.751 1.00 92.12 191 ALA A C 1
ATOM 1390 O O . ALA A 1 191 ? -7.136 15.238 4.011 1.00 92.12 191 ALA A O 1
ATOM 1391 N N . SER A 1 192 ? -8.189 13.559 2.969 1.00 91.56 192 SER A N 1
ATOM 1392 C CA . SER A 1 192 ? -9.197 14.411 2.326 1.00 91.56 192 SER A CA 1
ATOM 1393 C C . SER A 1 192 ? -10.280 14.919 3.284 1.00 91.56 192 SER A C 1
ATOM 1395 O O . SER A 1 192 ? -10.879 15.964 3.028 1.00 91.56 192 SER A O 1
ATOM 1397 N N . SER A 1 193 ? -10.514 14.224 4.401 1.00 90.19 193 SER A N 1
ATOM 1398 C CA . SER A 1 193 ? -11.516 14.613 5.403 1.00 90.19 193 SER A CA 1
ATOM 1399 C C . SER A 1 193 ? -11.042 15.724 6.343 1.00 90.19 193 SER A C 1
ATOM 1401 O O . SER A 1 193 ? -11.859 16.344 7.026 1.00 90.19 193 SER A O 1
ATOM 1403 N N . VAL A 1 194 ? -9.734 15.995 6.396 1.00 89.19 194 VAL A N 1
ATOM 1404 C CA . VAL A 1 194 ? -9.137 16.949 7.336 1.00 89.19 194 VAL A CA 1
ATOM 1405 C C . VAL A 1 194 ? -8.419 18.060 6.586 1.00 89.19 194 VAL A C 1
ATOM 1407 O O . VAL A 1 194 ? -7.531 17.834 5.770 1.00 89.19 194 VAL A O 1
ATOM 1410 N N . GLN A 1 195 ? -8.752 19.306 6.915 1.00 85.31 195 GLN A N 1
ATOM 1411 C CA . GLN A 1 195 ? -8.104 20.455 6.299 1.00 85.31 195 GLN A CA 1
ATOM 1412 C C . GLN A 1 195 ? -6.602 20.503 6.631 1.00 85.31 195 GLN A C 1
ATOM 1414 O O . GLN A 1 195 ? -6.194 20.445 7.794 1.00 85.31 195 GLN A O 1
ATOM 1419 N N . GLY A 1 196 ? -5.775 20.653 5.592 1.00 84.88 196 GLY A N 1
ATOM 1420 C CA . GLY A 1 196 ? -4.324 20.794 5.737 1.00 84.88 196 GLY A CA 1
ATOM 1421 C C . GLY A 1 196 ? -3.594 19.506 6.131 1.00 84.88 196 GLY A C 1
ATOM 1422 O O . GLY A 1 196 ? -2.440 19.584 6.554 1.00 84.88 196 GLY A O 1
ATOM 1423 N N . LEU A 1 197 ? -4.249 18.345 6.015 1.00 88.88 197 LEU A N 1
ATOM 1424 C CA . LEU A 1 197 ? -3.639 17.032 6.204 1.00 88.88 197 LEU A CA 1
ATOM 1425 C C . LEU A 1 197 ? -3.204 16.457 4.848 1.00 88.88 197 LEU A C 1
ATOM 1427 O O . LEU A 1 197 ? -3.979 16.442 3.897 1.00 88.88 197 LEU A O 1
ATOM 1431 N N . SER A 1 198 ? -1.962 15.985 4.756 1.00 88.19 198 SER A N 1
ATOM 1432 C CA . SER A 1 198 ? -1.459 15.248 3.592 1.00 88.19 198 SER A CA 1
ATOM 1433 C C . SER A 1 198 ? -1.364 13.753 3.891 1.00 88.19 198 SER A C 1
ATOM 1435 O O . SER A 1 198 ? -1.118 13.359 5.031 1.00 88.19 198 SER A O 1
ATOM 1437 N N . ASP A 1 199 ? -1.482 12.922 2.858 1.00 85.38 199 ASP A N 1
ATOM 1438 C CA . ASP A 1 199 ? -1.328 11.457 2.901 1.00 85.38 199 ASP A CA 1
ATOM 1439 C C . ASP A 1 199 ? -0.036 10.988 3.604 1.00 85.38 199 ASP A C 1
ATOM 1441 O O . ASP A 1 199 ? -0.029 10.012 4.355 1.00 85.38 199 ASP A O 1
ATOM 1445 N N . SER A 1 200 ? 1.052 11.733 3.412 1.00 85.38 200 SER A N 1
ATOM 1446 C CA . SER A 1 200 ? 2.372 11.529 4.018 1.00 85.38 200 SER A CA 1
ATOM 1447 C C . SER A 1 200 ? 2.431 11.802 5.526 1.00 85.38 200 SER A C 1
ATOM 1449 O O . SER A 1 200 ? 3.417 11.447 6.174 1.00 85.38 200 SER A O 1
ATOM 1451 N N . LYS A 1 201 ? 1.407 12.452 6.091 1.00 88.44 201 LYS A N 1
ATOM 1452 C CA . LYS A 1 201 ? 1.263 12.757 7.526 1.00 88.44 201 LYS A CA 1
ATOM 1453 C C . LYS A 1 201 ? 0.189 11.903 8.203 1.00 88.44 201 LYS A C 1
ATOM 1455 O O . LYS A 1 201 ? -0.134 12.147 9.367 1.00 88.44 201 LYS A O 1
ATOM 1460 N N . VAL A 1 202 ? -0.329 10.903 7.493 1.00 91.19 202 VAL A N 1
ATOM 1461 C CA . VAL A 1 202 ? -1.212 9.871 8.034 1.00 91.19 202 VAL A CA 1
ATOM 1462 C C . VAL A 1 202 ? -0.375 8.636 8.340 1.00 91.19 202 VAL A C 1
ATOM 1464 O O . VAL A 1 202 ? 0.413 8.186 7.512 1.00 91.19 202 VAL A O 1
ATOM 1467 N N . THR A 1 203 ? -0.539 8.086 9.537 1.00 91.62 203 THR A N 1
ATOM 1468 C CA . THR A 1 203 ? 0.091 6.824 9.942 1.00 91.62 203 THR A CA 1
ATOM 1469 C C . THR A 1 203 ? -1.003 5.822 10.267 1.00 91.62 203 THR A C 1
ATOM 1471 O O . THR A 1 203 ? -1.862 6.130 11.087 1.00 91.62 203 THR A O 1
ATOM 1474 N N . ILE A 1 204 ? -0.982 4.644 9.645 1.00 92.12 204 ILE A N 1
ATOM 1475 C CA . ILE A 1 204 ? -1.958 3.575 9.895 1.00 92.12 204 ILE A CA 1
ATOM 1476 C C . ILE A 1 204 ? -1.223 2.365 10.453 1.00 92.12 204 ILE A C 1
ATOM 1478 O O . ILE A 1 204 ? -0.252 1.896 9.854 1.00 92.12 204 ILE A O 1
ATOM 1482 N N . THR A 1 205 ? -1.699 1.859 11.584 1.00 90.69 205 THR A N 1
ATOM 1483 C CA . THR A 1 205 ? -1.108 0.726 12.306 1.00 90.69 205 THR A CA 1
ATOM 1484 C C . THR A 1 205 ? -2.181 -0.322 12.571 1.00 90.69 205 THR A C 1
ATOM 1486 O O . THR A 1 205 ? -3.333 0.038 12.798 1.00 90.69 205 THR A O 1
ATOM 1489 N N . ASP A 1 206 ? -1.809 -1.595 12.564 1.00 89.44 206 ASP A N 1
ATOM 1490 C CA . ASP A 1 206 ? -2.667 -2.686 13.036 1.00 89.44 206 ASP A CA 1
ATOM 1491 C C . ASP A 1 206 ? -2.554 -2.859 14.567 1.00 89.44 206 ASP A C 1
ATOM 1493 O O . ASP A 1 206 ? -1.583 -2.426 15.196 1.00 89.44 206 ASP A O 1
ATOM 1497 N N . SER A 1 207 ? -3.531 -3.537 15.161 1.00 85.50 207 SER A N 1
ATOM 1498 C CA . SER A 1 207 ? -3.602 -4.040 16.535 1.00 85.50 207 SER A CA 1
ATOM 1499 C C . SER A 1 207 ? -2.337 -4.771 17.014 1.00 85.50 207 SER A C 1
ATOM 1501 O O . SER A 1 207 ? -2.005 -4.720 18.201 1.00 85.50 207 SER A O 1
ATOM 1503 N N . THR A 1 208 ? -1.584 -5.403 16.107 1.00 84.06 208 THR A N 1
ATOM 1504 C CA . THR A 1 208 ? -0.290 -6.048 16.400 1.00 84.06 208 THR A CA 1
ATOM 1505 C C . THR A 1 208 ? 0.883 -5.067 16.536 1.00 84.06 208 THR A C 1
ATOM 1507 O O . THR A 1 208 ? 1.981 -5.464 16.933 1.00 84.06 208 THR A O 1
ATOM 1510 N N . GLY A 1 209 ? 0.675 -3.786 16.218 1.00 81.38 209 GLY A N 1
ATOM 1511 C CA . GLY A 1 209 ? 1.717 -2.760 16.152 1.00 81.38 209 GLY A CA 1
ATOM 1512 C C . GLY A 1 209 ? 2.454 -2.705 14.809 1.00 81.38 209 GLY A C 1
ATOM 1513 O O . GLY A 1 209 ? 3.448 -1.987 14.689 1.00 81.38 209 GLY A O 1
ATOM 1514 N N . ALA A 1 210 ? 1.998 -3.450 13.796 1.00 84.00 210 ALA A N 1
ATOM 1515 C CA . ALA A 1 210 ? 2.562 -3.401 12.452 1.00 84.00 210 ALA A CA 1
ATOM 1516 C C . ALA A 1 210 ? 2.138 -2.121 11.712 1.00 84.00 210 ALA A C 1
ATOM 1518 O O . ALA A 1 210 ? 0.955 -1.792 11.640 1.00 84.00 210 ALA A O 1
ATOM 1519 N N . LEU A 1 211 ? 3.107 -1.409 11.129 1.00 86.12 211 LEU A N 1
ATOM 1520 C CA . LEU A 1 211 ? 2.848 -0.239 10.292 1.00 86.12 211 LEU A CA 1
ATOM 1521 C C . LEU A 1 211 ? 2.276 -0.682 8.938 1.00 86.12 211 LEU A C 1
ATOM 1523 O O . LEU A 1 211 ? 2.976 -1.321 8.151 1.00 86.12 211 LEU A O 1
ATOM 1527 N N . LEU A 1 212 ? 1.028 -0.309 8.661 1.00 86.88 212 LEU A N 1
ATOM 1528 C CA . LEU A 1 212 ? 0.347 -0.576 7.392 1.00 86.88 212 LEU A CA 1
ATOM 1529 C C . LEU A 1 212 ? 0.513 0.587 6.404 1.00 86.88 212 LEU A C 1
ATOM 1531 O O . LEU A 1 212 ? 0.675 0.370 5.202 1.00 86.88 212 LEU A O 1
ATOM 1535 N N . TRP A 1 213 ? 0.502 1.826 6.911 1.00 86.06 213 TRP A N 1
ATOM 1536 C CA . TRP A 1 213 ? 0.715 3.041 6.125 1.00 86.06 213 TRP A CA 1
ATOM 1537 C C . TRP A 1 213 ? 1.590 4.052 6.878 1.00 86.06 213 TRP A C 1
ATOM 1539 O O . TRP A 1 213 ? 1.357 4.265 8.067 1.00 86.06 213 TRP A O 1
ATOM 1549 N N . PRO A 1 214 ? 2.536 4.736 6.216 1.00 74.75 214 PRO A N 1
ATOM 1550 C CA . PRO A 1 214 ? 2.927 4.563 4.820 1.00 74.75 214 PRO A CA 1
ATOM 1551 C C . PRO A 1 214 ? 3.479 3.163 4.560 1.00 74.75 214 PRO A C 1
ATOM 1553 O O . PRO A 1 214 ? 4.235 2.644 5.383 1.00 74.75 214 PRO A O 1
ATOM 1556 N N . ALA A 1 215 ? 3.106 2.561 3.421 1.00 63.84 215 ALA A N 1
ATOM 1557 C CA . ALA A 1 215 ? 3.659 1.275 3.002 1.00 63.84 215 ALA A CA 1
ATOM 1558 C C . ALA A 1 215 ? 5.180 1.351 3.156 1.00 63.84 215 ALA A C 1
ATOM 1560 O O . ALA A 1 215 ? 5.770 2.345 2.720 1.00 63.84 215 ALA A O 1
ATOM 1561 N N . SER A 1 216 ? 5.779 0.372 3.843 1.00 51.03 216 SER A N 1
ATOM 1562 C CA . SER A 1 216 ? 7.205 0.320 4.193 1.00 51.03 216 SER A CA 1
ATOM 1563 C C . SER A 1 216 ? 8.077 0.765 3.009 1.00 51.03 216 SER A C 1
ATOM 1565 O O . SER A 1 216 ? 8.369 -0.018 2.104 1.00 51.03 216 SER A O 1
ATOM 1567 N N . GLY A 1 217 ? 8.404 2.060 2.964 1.00 48.16 217 GLY A N 1
ATOM 1568 C CA . GLY A 1 217 ? 8.783 2.698 1.702 1.00 48.16 217 GLY A CA 1
ATOM 1569 C C . GLY A 1 217 ? 8.653 4.222 1.664 1.00 48.16 217 GLY A C 1
ATOM 1570 O O . GLY A 1 217 ? 9.565 4.870 1.162 1.00 48.16 217 GLY A O 1
ATOM 1571 N N . ALA A 1 218 ? 7.592 4.823 2.223 1.00 45.16 218 ALA A N 1
ATOM 1572 C CA . ALA A 1 218 ? 7.360 6.269 2.028 1.00 45.16 218 ALA A CA 1
ATOM 1573 C C . ALA A 1 218 ? 8.031 7.212 3.056 1.00 45.16 218 ALA A C 1
ATOM 1575 O O . ALA A 1 218 ? 7.951 8.426 2.906 1.00 45.16 218 ALA A O 1
ATOM 1576 N N . GLY A 1 219 ? 8.713 6.690 4.085 1.00 40.50 219 GLY A N 1
ATOM 1577 C CA . GLY A 1 219 ? 9.309 7.528 5.145 1.00 40.50 219 GLY A CA 1
ATOM 1578 C C . GLY A 1 219 ? 10.606 7.017 5.775 1.00 40.50 219 GLY A C 1
ATOM 1579 O O . GLY A 1 219 ? 11.118 7.625 6.708 1.00 40.50 219 GLY A O 1
ATOM 1580 N N . SER A 1 220 ? 11.165 5.909 5.290 1.00 35.72 220 SER A N 1
ATOM 1581 C CA . SER A 1 220 ? 12.456 5.394 5.754 1.00 35.72 220 SER A CA 1
ATOM 1582 C C . SER A 1 220 ? 13.422 5.361 4.583 1.00 35.72 220 SER A C 1
ATOM 1584 O O . SER A 1 220 ? 13.080 4.840 3.524 1.00 35.72 220 SER A O 1
ATOM 1586 N N . ALA A 1 221 ? 14.652 5.831 4.791 1.00 41.09 221 ALA A N 1
ATOM 1587 C CA . ALA A 1 221 ? 15.783 5.778 3.853 1.00 41.09 221 ALA A CA 1
ATOM 1588 C C . ALA A 1 221 ? 16.176 4.349 3.375 1.00 41.09 221 ALA A C 1
ATOM 1590 O O . ALA A 1 221 ? 17.214 4.161 2.754 1.00 41.09 221 ALA A O 1
ATOM 1591 N N . SER A 1 222 ? 15.333 3.349 3.649 1.00 41.84 222 SER A N 1
ATOM 1592 C CA . SER A 1 222 ? 15.389 1.955 3.200 1.00 41.84 222 SER A CA 1
ATOM 1593 C C . SER A 1 222 ? 14.415 1.656 2.030 1.00 41.84 222 SER A C 1
ATOM 1595 O O . SER A 1 222 ? 14.430 0.569 1.461 1.00 41.84 222 SER A O 1
ATOM 1597 N N . GLY A 1 223 ? 13.559 2.612 1.639 1.00 44.75 223 GLY A N 1
ATOM 1598 C CA . GLY A 1 223 ? 12.404 2.398 0.747 1.00 44.75 223 GLY A CA 1
ATOM 1599 C C . GLY A 1 223 ? 12.652 2.354 -0.766 1.00 44.75 223 GLY A C 1
ATOM 1600 O O . GLY A 1 223 ? 11.744 2.006 -1.513 1.00 44.75 223 GLY A O 1
ATOM 1601 N N . SER A 1 224 ? 13.856 2.671 -1.249 1.00 51.00 224 SER A N 1
ATOM 1602 C CA . SER A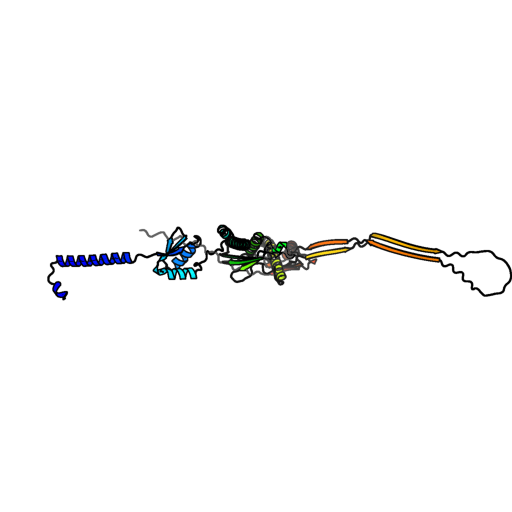 1 224 ? 14.147 2.591 -2.693 1.00 51.00 224 SER A CA 1
ATOM 1603 C C . SER A 1 224 ? 14.329 1.150 -3.184 1.00 51.00 224 SER A C 1
ATOM 1605 O O . SER A 1 224 ? 14.187 0.899 -4.376 1.00 51.00 224 SER A O 1
ATOM 1607 N N . GLY A 1 225 ? 14.658 0.207 -2.292 1.00 52.03 225 GLY A N 1
ATOM 1608 C CA . GLY A 1 225 ? 14.877 -1.194 -2.664 1.00 52.03 225 GLY A CA 1
ATOM 1609 C C . GLY A 1 225 ? 13.579 -1.981 -2.853 1.00 52.03 225 GLY A C 1
ATOM 1610 O O . GLY A 1 225 ? 13.486 -2.801 -3.762 1.00 52.03 225 GLY A O 1
ATOM 1611 N N . THR A 1 226 ? 12.557 -1.714 -2.032 1.00 58.22 226 THR A N 1
ATOM 1612 C CA . THR A 1 226 ? 11.283 -2.454 -2.057 1.00 58.22 226 THR A CA 1
ATOM 1613 C C . THR A 1 226 ? 10.372 -2.020 -3.203 1.00 58.22 226 THR A C 1
ATOM 1615 O O . THR A 1 226 ? 9.749 -2.875 -3.827 1.00 58.22 226 THR A O 1
ATOM 1618 N N . SER A 1 227 ? 10.321 -0.724 -3.533 1.00 69.12 227 SER A N 1
ATOM 1619 C CA . SER A 1 227 ? 9.554 -0.219 -4.684 1.00 69.12 227 SER A CA 1
ATOM 1620 C C . SER A 1 227 ? 10.132 -0.700 -6.016 1.00 69.12 227 SER A C 1
ATOM 1622 O O . SER A 1 227 ? 9.385 -1.119 -6.897 1.00 69.12 227 SER A O 1
ATOM 1624 N N . GLN A 1 228 ? 11.461 -0.707 -6.123 1.00 75.81 228 GLN A N 1
ATOM 1625 C CA . GLN A 1 228 ? 12.201 -1.256 -7.253 1.00 75.81 228 GLN A CA 1
ATOM 1626 C C . GLN A 1 228 ? 11.924 -2.754 -7.417 1.00 75.81 228 GLN A C 1
ATOM 1628 O O . GLN A 1 228 ? 11.487 -3.186 -8.478 1.00 75.81 228 GLN A O 1
ATOM 1633 N N . GLN A 1 229 ? 12.076 -3.538 -6.346 1.00 80.06 229 GLN A N 1
ATOM 1634 C CA . GLN A 1 229 ? 11.829 -4.979 -6.388 1.00 80.06 229 GLN A CA 1
ATOM 1635 C C . GLN A 1 229 ? 10.366 -5.320 -6.715 1.00 80.06 229 GLN A C 1
ATOM 1637 O O . GLN A 1 229 ? 10.110 -6.273 -7.449 1.00 80.06 229 GLN A O 1
ATOM 1642 N N . ALA A 1 230 ? 9.402 -4.552 -6.199 1.00 81.12 230 ALA A N 1
ATOM 1643 C CA . ALA A 1 230 ? 7.992 -4.733 -6.532 1.00 81.12 230 ALA A CA 1
ATOM 1644 C C . ALA A 1 230 ? 7.705 -4.404 -8.009 1.00 81.12 230 ALA A C 1
ATOM 1646 O O . ALA A 1 230 ? 6.969 -5.139 -8.668 1.00 81.12 230 ALA A O 1
ATOM 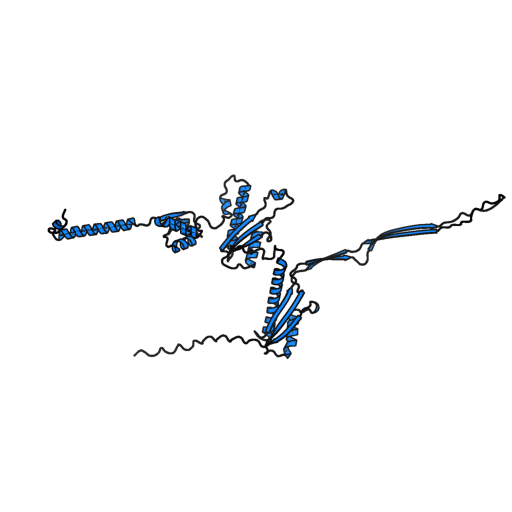1647 N N . ALA A 1 231 ? 8.312 -3.339 -8.547 1.00 82.50 231 ALA A N 1
ATOM 1648 C CA . ALA A 1 231 ? 8.202 -2.985 -9.961 1.00 82.50 231 ALA A CA 1
ATOM 1649 C C . ALA A 1 231 ? 8.823 -4.060 -10.870 1.00 82.50 231 ALA A C 1
ATOM 1651 O O . ALA A 1 231 ? 8.200 -4.449 -11.860 1.00 82.50 231 ALA A O 1
ATOM 1652 N N . ASP A 1 232 ? 9.991 -4.587 -10.493 1.00 87.62 232 ASP A N 1
ATOM 1653 C CA . ASP A 1 232 ? 10.667 -5.680 -11.197 1.00 87.62 232 ASP A CA 1
ATOM 1654 C C . ASP A 1 232 ? 9.786 -6.942 -11.208 1.00 87.62 232 ASP A C 1
ATOM 1656 O O . ASP A 1 232 ? 9.488 -7.481 -12.270 1.00 87.62 232 ASP A O 1
ATOM 1660 N N . GLN A 1 233 ? 9.252 -7.362 -10.053 1.00 88.06 233 GLN A N 1
ATOM 1661 C CA . GLN A 1 233 ? 8.375 -8.540 -9.953 1.00 88.06 233 GLN A CA 1
ATOM 1662 C C . GLN A 1 233 ? 7.068 -8.389 -10.741 1.00 88.06 233 GLN A C 1
ATOM 1664 O O . GLN A 1 233 ? 6.599 -9.343 -11.377 1.00 88.06 233 GLN A O 1
ATOM 1669 N N . GLN A 1 234 ? 6.463 -7.201 -10.718 1.00 87.38 234 GLN A N 1
ATOM 1670 C CA . GLN A 1 234 ? 5.250 -6.928 -11.483 1.00 87.38 234 GLN A CA 1
ATOM 1671 C C . GLN A 1 234 ? 5.529 -6.982 -12.990 1.00 87.38 234 GLN A C 1
ATOM 1673 O O . GLN A 1 234 ? 4.747 -7.566 -13.747 1.00 87.38 234 GLN A O 1
ATOM 1678 N N . TYR A 1 235 ? 6.651 -6.410 -13.432 1.00 90.25 235 TYR A N 1
ATOM 1679 C CA . TYR A 1 235 ? 7.066 -6.460 -14.831 1.00 90.25 235 TYR A CA 1
ATOM 1680 C C . TYR A 1 235 ? 7.398 -7.891 -15.274 1.00 90.25 235 TYR A C 1
ATOM 1682 O O . TYR A 1 235 ? 6.920 -8.337 -16.322 1.00 90.25 235 TYR A O 1
ATOM 1690 N N . ASP A 1 236 ? 8.153 -8.627 -14.458 1.00 91.31 236 ASP A N 1
ATOM 1691 C CA . ASP A 1 236 ? 8.560 -10.010 -14.706 1.00 91.31 236 ASP A CA 1
ATOM 1692 C C . ASP A 1 236 ? 7.345 -10.925 -14.848 1.00 91.31 236 ASP A C 1
ATOM 1694 O O . ASP A 1 236 ? 7.225 -11.652 -15.836 1.00 91.31 236 ASP A O 1
ATOM 1698 N N . SER A 1 237 ? 6.408 -10.858 -13.900 1.00 91.62 237 SER A N 1
ATOM 1699 C CA . SER A 1 237 ? 5.195 -11.685 -13.908 1.00 91.62 237 SER A CA 1
ATOM 1700 C C . SER A 1 237 ? 4.280 -11.363 -15.090 1.00 91.62 237 SER A C 1
ATOM 1702 O O . SER A 1 237 ? 3.808 -12.282 -15.764 1.00 91.62 237 SER A O 1
ATOM 1704 N N . THR A 1 238 ? 4.084 -10.080 -15.404 1.00 91.38 238 THR A N 1
ATOM 1705 C CA . THR A 1 238 ? 3.245 -9.644 -16.532 1.00 91.38 238 THR A CA 1
ATOM 1706 C C . THR A 1 238 ? 3.851 -10.077 -17.869 1.00 91.38 238 THR A C 1
ATOM 1708 O O . THR A 1 238 ? 3.157 -10.638 -18.722 1.00 91.38 238 THR A O 1
ATOM 1711 N N . THR A 1 239 ? 5.159 -9.880 -18.045 1.00 91.19 239 THR A N 1
ATOM 1712 C CA . THR A 1 239 ? 5.871 -10.249 -19.276 1.00 91.19 239 THR A CA 1
ATOM 1713 C C . THR A 1 239 ? 5.945 -11.766 -19.431 1.00 91.19 239 THR A C 1
ATOM 1715 O O . THR A 1 239 ? 5.643 -12.294 -20.503 1.00 91.19 239 THR A O 1
ATOM 1718 N N . ALA A 1 240 ? 6.266 -12.499 -18.360 1.00 92.12 240 ALA A N 1
ATOM 1719 C CA . ALA A 1 240 ? 6.275 -13.958 -18.374 1.00 92.12 240 ALA A CA 1
ATOM 1720 C C . ALA A 1 240 ? 4.887 -14.528 -18.700 1.00 92.12 240 ALA A C 1
ATOM 1722 O O . ALA A 1 240 ? 4.791 -15.453 -19.510 1.00 92.12 240 ALA A O 1
ATOM 1723 N N . ALA A 1 241 ? 3.813 -13.963 -18.137 1.00 91.69 241 ALA A N 1
ATOM 1724 C CA . ALA A 1 241 ? 2.442 -14.371 -18.436 1.00 91.69 241 ALA A CA 1
ATOM 1725 C C . ALA A 1 241 ? 2.073 -14.116 -19.906 1.00 91.69 241 ALA A C 1
ATOM 1727 O O . ALA A 1 241 ? 1.527 -15.008 -20.558 1.00 91.69 241 ALA A O 1
ATOM 1728 N N . ALA A 1 242 ? 2.428 -12.951 -20.457 1.00 91.31 242 ALA A N 1
ATOM 1729 C CA . ALA A 1 242 ? 2.169 -12.614 -21.857 1.00 91.31 242 ALA A CA 1
ATOM 1730 C C . ALA A 1 242 ? 2.887 -13.569 -22.828 1.00 91.31 242 ALA A C 1
ATOM 1732 O O . ALA A 1 242 ? 2.267 -14.120 -23.743 1.00 91.31 242 ALA A O 1
ATOM 1733 N N . VAL A 1 243 ? 4.180 -13.832 -22.601 1.00 91.62 243 VAL A N 1
ATOM 1734 C CA . VAL A 1 243 ? 4.959 -14.754 -23.446 1.00 91.62 243 VAL A CA 1
ATOM 1735 C C . VAL A 1 243 ? 4.469 -16.192 -23.277 1.00 91.62 243 VAL A C 1
ATOM 1737 O O . VAL A 1 243 ? 4.331 -16.912 -24.265 1.00 91.62 243 VAL A O 1
ATOM 1740 N N . THR A 1 244 ? 4.157 -16.616 -22.050 1.00 91.56 244 THR A N 1
ATOM 1741 C CA . THR A 1 244 ? 3.617 -17.959 -21.792 1.00 91.56 244 THR A CA 1
ATOM 1742 C C . THR A 1 244 ? 2.262 -18.145 -22.470 1.00 91.56 244 THR A C 1
ATOM 1744 O O . THR A 1 244 ? 2.042 -19.188 -23.077 1.00 91.56 244 THR A O 1
ATOM 1747 N N . GLY A 1 245 ? 1.382 -17.138 -22.450 1.00 90.75 245 GLY A N 1
ATOM 1748 C CA . GLY A 1 245 ? 0.102 -17.165 -23.163 1.00 90.75 245 GLY A CA 1
ATOM 1749 C C . GLY A 1 245 ? 0.274 -17.308 -24.678 1.00 90.75 245 GLY A C 1
ATOM 1750 O O . GLY A 1 245 ? -0.349 -18.173 -25.296 1.00 90.75 245 GLY A O 1
ATOM 1751 N N . MET A 1 246 ? 1.194 -16.538 -25.268 1.00 90.38 246 MET A N 1
ATOM 1752 C CA . MET A 1 246 ? 1.538 -16.644 -26.692 1.00 90.38 246 MET A CA 1
ATOM 1753 C C . MET A 1 246 ? 2.084 -18.038 -27.056 1.00 90.38 246 MET A C 1
ATOM 1755 O O . MET A 1 246 ? 1.687 -18.635 -28.063 1.00 90.38 246 MET A O 1
ATOM 1759 N N . LEU A 1 247 ? 2.986 -18.585 -26.235 1.00 89.12 247 LEU A N 1
ATOM 1760 C CA . LEU A 1 247 ? 3.556 -19.917 -26.453 1.00 89.12 247 LEU A CA 1
ATOM 1761 C C . LEU A 1 247 ? 2.533 -21.032 -26.210 1.00 89.12 247 LEU A C 1
ATOM 1763 O O . LEU A 1 247 ? 2.537 -22.026 -26.930 1.00 89.12 247 LEU A O 1
ATOM 1767 N N . ALA A 1 248 ? 1.616 -20.868 -25.259 1.00 89.81 248 ALA A N 1
ATOM 1768 C CA . ALA A 1 248 ? 0.549 -21.830 -25.004 1.00 89.81 248 ALA A CA 1
ATOM 1769 C C . ALA A 1 248 ? -0.425 -21.931 -26.186 1.00 89.81 248 ALA A C 1
ATOM 1771 O O . ALA A 1 248 ? -0.856 -23.032 -26.525 1.00 89.81 248 ALA A O 1
ATOM 1772 N N . GLN A 1 249 ? -0.732 -20.815 -26.854 1.00 87.69 249 GLN A N 1
ATOM 1773 C CA . GLN A 1 249 ? -1.612 -20.809 -28.027 1.00 87.69 249 GLN A CA 1
ATOM 1774 C C . GLN A 1 249 ? -0.964 -21.439 -29.273 1.00 87.69 249 GLN A C 1
ATOM 1776 O O . GLN A 1 249 ? -1.672 -21.909 -30.160 1.00 87.69 249 GLN A O 1
ATOM 1781 N N . THR A 1 250 ? 0.369 -21.480 -29.343 1.00 86.31 250 THR A N 1
ATOM 1782 C CA . THR A 1 250 ? 1.116 -22.019 -30.494 1.00 86.31 250 THR A CA 1
ATOM 1783 C C . THR A 1 250 ? 1.617 -23.450 -30.283 1.00 86.31 250 THR A C 1
ATOM 1785 O O . THR A 1 250 ? 1.580 -24.251 -31.213 1.00 86.31 250 THR A O 1
ATOM 1788 N N . LEU A 1 251 ? 2.071 -23.787 -29.073 1.00 86.50 251 LEU A N 1
ATOM 1789 C CA . LEU A 1 251 ? 2.667 -25.085 -28.720 1.00 86.50 251 LEU A CA 1
ATOM 1790 C C . LEU A 1 251 ? 1.729 -25.976 -27.890 1.00 86.50 251 LEU A C 1
ATOM 1792 O O . LEU A 1 251 ? 1.983 -27.172 -27.751 1.00 86.50 251 LEU A O 1
ATOM 1796 N N . GLY A 1 252 ? 0.653 -25.412 -27.339 1.00 83.44 252 GLY A N 1
ATOM 1797 C CA . GLY A 1 252 ? -0.258 -26.077 -26.410 1.00 83.44 252 GLY A CA 1
ATOM 1798 C C . GLY A 1 252 ? 0.072 -25.802 -24.933 1.00 83.44 252 GLY A C 1
ATOM 1799 O O . GLY A 1 252 ? 1.205 -25.444 -24.586 1.00 83.44 252 GLY A O 1
ATOM 1800 N N . PRO A 1 253 ? -0.911 -25.970 -24.029 1.00 86.00 253 PRO A N 1
ATOM 1801 C CA . PRO A 1 253 ? -0.729 -25.704 -22.605 1.00 86.00 253 PRO A CA 1
ATOM 1802 C C . PRO A 1 253 ? 0.329 -26.635 -21.995 1.00 86.00 253 PRO A C 1
ATOM 1804 O O . PRO A 1 253 ? 0.355 -27.837 -22.262 1.00 86.00 253 PRO A O 1
ATOM 1807 N N . GLY A 1 254 ? 1.215 -26.073 -21.168 1.00 83.94 254 GLY A N 1
ATOM 1808 C CA . GLY A 1 254 ? 2.255 -26.824 -20.455 1.00 83.94 254 GLY A CA 1
ATOM 1809 C C . GLY A 1 254 ? 3.429 -27.302 -21.318 1.00 83.94 254 GLY A C 1
ATOM 1810 O O . GLY A 1 254 ? 4.217 -28.124 -20.858 1.00 83.94 254 GLY A O 1
ATOM 1811 N N . LYS A 1 255 ? 3.560 -26.823 -22.564 1.00 86.00 255 LYS A N 1
ATOM 1812 C CA . LYS A 1 255 ? 4.680 -27.164 -23.465 1.00 86.00 255 LYS A CA 1
ATOM 1813 C C . LYS A 1 255 ? 5.834 -26.166 -23.457 1.00 86.00 255 LYS A C 1
ATOM 1815 O O . LYS A 1 255 ? 6.896 -26.473 -23.997 1.00 86.00 255 LYS A O 1
ATOM 1820 N N . ALA A 1 256 ? 5.656 -25.021 -22.807 1.00 88.38 256 ALA A N 1
ATOM 1821 C CA . ALA A 1 256 ? 6.711 -24.049 -22.575 1.00 88.38 256 ALA A CA 1
ATOM 1822 C C . ALA A 1 256 ? 6.579 -23.417 -21.185 1.00 88.38 256 ALA A C 1
ATOM 1824 O O . ALA A 1 256 ? 5.468 -23.231 -20.689 1.00 88.38 256 ALA A O 1
ATOM 1825 N N . GLN A 1 257 ? 7.716 -23.071 -20.587 1.00 89.81 257 GLN A N 1
ATOM 1826 C CA . GLN A 1 257 ? 7.805 -22.291 -19.357 1.00 89.81 257 GLN A CA 1
ATOM 1827 C C . GLN A 1 257 ? 8.745 -21.113 -19.600 1.00 89.81 257 GLN A C 1
ATOM 1829 O O . GLN A 1 257 ? 9.851 -21.289 -20.114 1.00 89.81 257 GLN A O 1
ATOM 1834 N N . VAL A 1 258 ? 8.298 -19.916 -19.236 1.00 91.94 258 VAL A N 1
ATOM 1835 C CA . VAL A 1 258 ? 9.048 -18.676 -19.440 1.00 91.94 258 VAL A CA 1
ATOM 1836 C C . VAL A 1 258 ? 9.379 -18.078 -18.089 1.00 91.94 258 VAL A C 1
ATOM 1838 O O . VAL A 1 258 ? 8.502 -17.953 -17.240 1.00 91.94 258 VAL A O 1
ATOM 1841 N N . MET A 1 259 ? 10.635 -17.694 -17.911 1.00 91.31 259 MET A N 1
ATOM 1842 C CA . MET A 1 259 ? 11.089 -16.875 -16.796 1.00 91.31 259 MET A CA 1
ATOM 1843 C C . MET A 1 259 ? 11.676 -15.589 -17.366 1.00 91.31 259 MET A C 1
ATOM 1845 O O . MET A 1 259 ? 12.478 -15.626 -18.304 1.00 91.31 259 MET A O 1
ATOM 1849 N N . VAL A 1 260 ? 11.255 -14.463 -16.807 1.00 93.25 260 VAL A N 1
ATOM 1850 C CA . VAL A 1 260 ? 11.753 -13.131 -17.148 1.00 93.25 260 VAL A CA 1
ATOM 1851 C C . VAL A 1 260 ? 12.373 -12.558 -15.887 1.00 93.25 260 VAL A C 1
ATOM 1853 O O . VAL A 1 260 ? 11.822 -12.739 -14.805 1.00 93.25 260 VAL A O 1
ATOM 1856 N N . ASN A 1 261 ? 13.535 -11.938 -16.038 1.00 91.88 261 ASN A N 1
ATOM 1857 C CA . ASN A 1 261 ? 14.149 -11.129 -15.004 1.00 91.88 261 ASN A CA 1
ATOM 1858 C C . ASN A 1 261 ? 14.550 -9.794 -15.621 1.00 91.88 261 ASN A C 1
ATOM 1860 O O . ASN A 1 261 ? 15.462 -9.744 -16.451 1.00 91.88 261 ASN A O 1
ATOM 1864 N N . ALA A 1 262 ? 13.836 -8.740 -15.261 1.00 90.12 262 ALA A N 1
ATOM 1865 C CA . ALA A 1 262 ? 14.066 -7.389 -15.726 1.00 90.12 262 ALA A CA 1
ATOM 1866 C C . ALA A 1 262 ? 14.536 -6.500 -14.578 1.00 90.12 262 ALA A C 1
ATOM 1868 O O . ALA A 1 262 ? 14.111 -6.642 -13.436 1.00 90.12 262 ALA A O 1
ATOM 1869 N N . ASN A 1 263 ? 15.405 -5.555 -14.917 1.00 88.25 263 ASN A N 1
ATOM 1870 C CA . ASN A 1 263 ? 15.734 -4.433 -14.057 1.00 88.25 263 ASN A CA 1
ATOM 1871 C C . ASN A 1 263 ? 15.002 -3.202 -14.596 1.00 88.25 263 ASN A C 1
ATOM 1873 O O . ASN A 1 263 ? 15.312 -2.723 -15.693 1.00 88.25 263 ASN A O 1
ATOM 1877 N N . VAL A 1 264 ? 14.004 -2.715 -13.867 1.00 87.06 264 VAL A N 1
ATOM 1878 C CA . VAL A 1 264 ? 13.126 -1.617 -14.280 1.00 87.06 264 VAL A CA 1
ATOM 1879 C C . VAL A 1 264 ? 13.423 -0.388 -13.449 1.00 87.06 264 VAL A C 1
ATOM 1881 O O . VAL A 1 264 ? 13.152 -0.386 -12.268 1.00 87.06 264 VAL A O 1
ATOM 1884 N N . ASN A 1 265 ? 13.894 0.708 -14.028 1.00 83.38 265 ASN A N 1
ATOM 1885 C CA . ASN A 1 265 ? 14.184 1.908 -13.249 1.00 83.38 265 ASN A CA 1
ATOM 1886 C C . ASN A 1 265 ? 12.921 2.472 -12.560 1.00 83.38 265 ASN A C 1
ATOM 1888 O O . ASN A 1 265 ? 12.095 3.101 -13.224 1.00 83.38 265 ASN A O 1
ATOM 1892 N N . ALA A 1 266 ? 12.782 2.284 -11.245 1.00 73.50 266 ALA A N 1
ATOM 1893 C CA . ALA A 1 266 ? 11.679 2.827 -10.448 1.00 73.50 266 ALA A CA 1
ATOM 1894 C C . ALA A 1 266 ? 11.917 4.274 -9.979 1.00 73.50 266 ALA A C 1
ATOM 1896 O O . ALA A 1 266 ? 11.050 4.870 -9.338 1.00 73.50 266 ALA A O 1
ATOM 1897 N N . ASN A 1 267 ? 13.067 4.865 -10.312 1.00 70.00 267 ASN A N 1
ATOM 1898 C CA . ASN A 1 267 ? 13.404 6.216 -9.890 1.00 70.00 267 ASN A CA 1
ATOM 1899 C C . ASN A 1 267 ? 12.824 7.240 -10.868 1.00 70.00 267 ASN A C 1
ATOM 1901 O O . ASN A 1 267 ? 13.099 7.208 -12.068 1.00 70.00 267 ASN A O 1
ATOM 1905 N N . GLN A 1 268 ? 12.071 8.201 -10.335 1.00 69.69 268 GLN A N 1
ATOM 1906 C CA . GLN A 1 268 ? 11.765 9.431 -11.054 1.00 69.69 268 GLN A CA 1
ATOM 1907 C C . GLN A 1 268 ? 12.987 10.349 -10.967 1.00 69.69 268 GLN A C 1
ATOM 1909 O O . GLN A 1 268 ? 13.447 10.673 -9.872 1.00 69.69 268 GLN A O 1
ATOM 1914 N N . ALA A 1 269 ? 13.530 10.748 -12.114 1.00 70.38 269 ALA A N 1
ATOM 1915 C CA . ALA A 1 269 ? 14.699 11.618 -12.172 1.00 70.38 269 ALA A CA 1
ATOM 1916 C C . ALA A 1 269 ? 14.396 12.858 -13.011 1.00 70.38 269 ALA A C 1
ATOM 1918 O O . ALA A 1 269 ? 13.875 12.754 -14.120 1.00 70.38 269 ALA A O 1
ATOM 1919 N N . THR A 1 270 ? 14.760 14.029 -12.499 1.00 73.00 270 THR A N 1
ATOM 1920 C CA . THR A 1 270 ? 14.705 15.280 -13.259 1.00 73.00 270 THR A CA 1
ATOM 1921 C C . THR A 1 270 ? 16.088 15.561 -13.826 1.00 73.00 270 THR A C 1
ATOM 1923 O O . THR A 1 270 ? 17.073 15.593 -13.089 1.00 73.00 270 THR A O 1
ATOM 1926 N N . SER A 1 271 ? 16.175 15.729 -15.143 1.00 74.56 271 SER A N 1
ATOM 1927 C CA . SER A 1 271 ? 17.400 16.109 -15.836 1.00 74.56 271 SER A CA 1
ATOM 1928 C C . SER A 1 271 ? 17.272 17.536 -16.350 1.00 74.56 271 SER A C 1
ATOM 1930 O O . SER A 1 271 ? 16.461 17.812 -17.235 1.00 74.56 271 SER A O 1
ATOM 1932 N N . ASP A 1 272 ? 18.112 18.415 -15.809 1.00 81.62 272 ASP A N 1
ATOM 1933 C CA . ASP A 1 272 ? 18.262 19.787 -16.275 1.00 81.62 272 ASP A CA 1
ATOM 1934 C C . ASP A 1 272 ? 19.542 19.884 -17.103 1.00 81.62 272 ASP A C 1
ATOM 1936 O O . ASP A 1 272 ? 20.655 19.886 -16.573 1.00 81.62 272 ASP A O 1
ATOM 1940 N N . THR A 1 273 ? 19.397 19.943 -18.427 1.00 82.38 273 THR A N 1
ATOM 1941 C CA . THR A 1 273 ? 20.546 20.110 -19.325 1.00 82.38 273 THR A CA 1
ATOM 1942 C C . THR A 1 273 ? 20.645 21.556 -19.784 1.00 82.38 273 THR A C 1
ATOM 1944 O O . THR A 1 273 ? 19.732 22.091 -20.418 1.00 82.38 273 THR A O 1
ATOM 1947 N N . LEU A 1 274 ? 21.787 22.175 -19.487 1.00 81.38 274 LEU A N 1
ATOM 1948 C CA . LEU A 1 274 ? 22.136 23.521 -19.916 1.00 81.38 274 LEU A CA 1
ATOM 1949 C C . LEU A 1 274 ? 23.077 23.456 -21.118 1.00 81.38 274 LEU A C 1
ATOM 1951 O O . LEU A 1 274 ? 24.237 23.075 -20.974 1.00 81.38 274 LEU A O 1
ATOM 1955 N N . THR A 1 275 ? 22.595 23.853 -22.293 1.00 81.81 275 THR A N 1
ATOM 1956 C CA . THR A 1 275 ? 23.434 23.930 -23.497 1.00 81.81 275 THR A CA 1
ATOM 1957 C C . THR A 1 275 ? 23.612 25.379 -23.925 1.00 81.81 275 THR A C 1
ATOM 1959 O O . THR A 1 275 ? 22.633 26.115 -24.061 1.00 81.81 275 THR A O 1
ATOM 1962 N N . TYR A 1 276 ? 24.864 25.775 -24.151 1.00 78.62 276 TYR A N 1
ATOM 1963 C CA . TYR A 1 276 ? 25.221 27.079 -24.704 1.00 78.62 276 TYR A CA 1
ATOM 1964 C C . TYR A 1 276 ? 25.382 27.000 -26.227 1.00 78.62 276 TYR A C 1
ATOM 1966 O O . TYR A 1 276 ? 25.920 26.021 -26.753 1.00 78.62 276 TYR A O 1
ATOM 1974 N N . GLY A 1 277 ? 24.934 28.032 -26.940 1.00 76.00 277 GLY A N 1
ATOM 1975 C CA . GLY A 1 277 ? 25.154 28.172 -28.379 1.00 76.00 277 GLY A CA 1
ATOM 1976 C C . GLY A 1 277 ? 26.647 28.245 -28.723 1.00 76.00 277 GLY A C 1
ATOM 1977 O O . GLY A 1 277 ? 27.423 28.892 -28.024 1.00 76.00 277 GLY A O 1
ATOM 1978 N N . LYS A 1 278 ? 27.062 27.579 -29.811 1.00 72.38 278 LYS A N 1
ATOM 1979 C CA . LYS A 1 278 ? 28.477 27.526 -30.241 1.00 72.38 278 LYS A CA 1
ATOM 1980 C C . LYS A 1 278 ? 29.006 28.860 -30.775 1.00 72.38 278 LYS A C 1
ATOM 1982 O O . LYS A 1 278 ? 30.208 29.094 -30.724 1.00 72.38 278 LYS A O 1
ATOM 1987 N N . ASN A 1 279 ? 28.116 29.715 -31.277 1.00 69.81 279 ASN A N 1
ATOM 1988 C CA . ASN A 1 279 ? 28.452 31.021 -31.827 1.00 69.81 279 ASN A CA 1
ATOM 1989 C C . ASN A 1 279 ? 27.764 32.087 -30.977 1.00 69.81 279 ASN A C 1
ATOM 1991 O O . ASN A 1 279 ? 26.545 32.060 -30.830 1.00 69.81 279 ASN A O 1
ATOM 1995 N N . GLY A 1 280 ? 28.542 33.008 -30.415 1.00 65.38 280 GLY A N 1
ATOM 1996 C CA . GLY A 1 280 ? 27.996 34.169 -29.726 1.00 65.38 280 GLY A CA 1
ATOM 1997 C C . GLY A 1 280 ? 27.653 35.278 -30.717 1.00 65.38 280 GLY A C 1
ATOM 1998 O O . GLY A 1 280 ? 28.403 35.519 -31.666 1.00 65.38 280 GLY A O 1
ATOM 1999 N N . VAL A 1 281 ? 26.539 35.972 -30.499 1.00 70.56 281 VAL A N 1
ATOM 2000 C CA . VAL A 1 281 ? 26.208 37.199 -31.235 1.00 70.56 281 VAL A CA 1
ATOM 2001 C C . VAL A 1 281 ? 26.890 38.388 -30.547 1.00 70.56 281 VAL A C 1
ATOM 2003 O O . VAL A 1 281 ? 26.800 38.503 -29.324 1.00 70.56 281 VAL A O 1
ATOM 2006 N N . PRO A 1 282 ? 27.625 39.260 -31.262 1.00 67.56 282 PRO A N 1
ATOM 2007 C CA . PRO A 1 282 ? 28.269 40.411 -30.634 1.00 67.56 282 PRO A CA 1
ATOM 2008 C C . PRO A 1 282 ? 27.193 41.372 -30.109 1.00 67.56 282 PRO A C 1
ATOM 2010 O O . PRO A 1 282 ? 26.427 41.934 -30.886 1.00 67.56 282 PRO A O 1
ATOM 2013 N N . LEU A 1 283 ? 27.123 41.533 -28.787 1.00 69.56 283 LEU A N 1
ATOM 2014 C CA . LEU A 1 283 ? 26.161 42.404 -28.105 1.00 69.56 283 LEU A CA 1
ATOM 2015 C C . LEU A 1 283 ? 26.687 43.836 -28.002 1.00 69.56 283 LEU A C 1
ATOM 2017 O O . LEU A 1 283 ? 25.957 44.788 -28.255 1.00 69.56 283 LEU A O 1
ATOM 2021 N N . THR A 1 284 ? 27.971 43.975 -27.671 1.00 66.56 284 THR A N 1
ATOM 2022 C CA . THR A 1 284 ? 28.644 45.272 -27.566 1.00 66.56 284 THR A CA 1
ATOM 2023 C C . THR A 1 284 ? 30.039 45.153 -28.147 1.00 66.56 284 THR A C 1
ATOM 2025 O O . THR A 1 284 ? 30.788 44.251 -27.777 1.00 66.56 284 THR A O 1
ATOM 2028 N N . GLN A 1 285 ? 30.405 46.081 -29.027 1.00 70.25 285 GLN A N 1
ATOM 2029 C CA . GLN A 1 285 ? 31.738 46.165 -29.611 1.00 70.25 285 GLN A CA 1
ATOM 2030 C C . GLN A 1 285 ? 32.303 47.567 -29.381 1.00 70.25 285 GLN A C 1
ATOM 2032 O O . GLN A 1 285 ? 31.763 48.550 -29.882 1.00 70.25 285 GLN A O 1
ATOM 2037 N N . GLN A 1 286 ? 33.403 47.662 -28.637 1.00 68.88 286 GLN A N 1
ATOM 2038 C CA . GLN A 1 286 ? 34.133 48.906 -28.417 1.00 68.88 286 GLN A CA 1
ATOM 2039 C C . GLN A 1 286 ? 35.510 48.788 -29.059 1.00 68.88 286 GLN A C 1
ATOM 2041 O O . GLN A 1 286 ? 36.326 47.964 -28.655 1.00 68.88 286 GLN A O 1
ATOM 2046 N N . THR A 1 287 ? 35.768 49.617 -30.070 1.00 71.81 287 THR A N 1
ATOM 2047 C CA . THR A 1 287 ? 37.076 49.708 -30.725 1.00 71.81 287 THR A CA 1
ATOM 2048 C C . THR A 1 287 ? 37.671 51.080 -30.457 1.00 71.81 287 THR A C 1
ATOM 2050 O O . THR A 1 287 ? 37.116 52.090 -30.883 1.00 71.81 287 THR A O 1
ATOM 2053 N N . GLN A 1 288 ? 38.812 51.118 -29.781 1.00 60.44 288 GLN A N 1
ATOM 2054 C CA . GLN A 1 288 ? 39.612 52.319 -29.595 1.00 60.44 288 GLN A CA 1
ATOM 2055 C C . GLN A 1 288 ? 40.826 52.231 -30.513 1.00 60.44 288 GLN A C 1
ATOM 2057 O O . GLN A 1 288 ? 41.618 51.293 -30.424 1.00 60.44 288 GLN A O 1
ATOM 2062 N N . THR A 1 289 ? 40.948 53.187 -31.429 1.00 66.94 289 THR A N 1
ATOM 2063 C CA . THR A 1 289 ? 42.112 53.301 -32.310 1.00 66.94 289 THR A CA 1
ATOM 2064 C C . THR A 1 289 ? 42.779 54.635 -32.039 1.00 66.94 289 THR A C 1
ATOM 2066 O O . THR A 1 289 ? 42.177 55.683 -32.252 1.00 66.94 289 THR A O 1
ATOM 2069 N N . GLU A 1 290 ? 44.015 54.588 -31.570 1.00 64.75 290 GLU A N 1
ATOM 2070 C CA . GLU A 1 290 ? 44.870 55.755 -31.410 1.00 64.75 290 GLU A CA 1
ATOM 2071 C C . GLU A 1 290 ? 45.942 55.709 -32.487 1.00 64.75 290 GLU A C 1
ATOM 2073 O O . GLU A 1 290 ? 46.619 54.697 -32.667 1.00 64.75 290 GLU A O 1
ATOM 2078 N N . THR A 1 291 ? 46.092 56.797 -33.234 1.00 63.97 291 THR A N 1
ATOM 2079 C CA . THR A 1 291 ? 47.145 56.915 -34.240 1.00 63.97 291 THR A CA 1
ATOM 2080 C C . THR A 1 291 ? 47.790 58.285 -34.127 1.00 63.97 291 THR A C 1
ATOM 2082 O O . THR A 1 291 ? 47.129 59.302 -34.312 1.00 63.97 291 THR A O 1
ATOM 2085 N N . LEU A 1 292 ? 49.090 58.310 -33.847 1.00 61.72 292 LEU A N 1
ATOM 2086 C CA . LEU A 1 292 ? 49.928 59.497 -33.929 1.00 61.72 292 LEU A CA 1
ATOM 2087 C C . LEU A 1 292 ? 50.913 59.317 -35.082 1.00 61.72 292 LEU A C 1
ATOM 2089 O O . LEU A 1 292 ? 51.625 58.313 -35.155 1.00 61.72 292 LEU A O 1
ATOM 2093 N N . LYS A 1 293 ? 50.969 60.310 -35.969 1.00 59.66 293 LYS A N 1
ATOM 2094 C CA . LYS A 1 293 ? 51.997 60.420 -37.008 1.00 59.66 293 LYS A CA 1
ATOM 2095 C C . LYS A 1 293 ? 52.859 61.643 -36.720 1.00 59.66 293 LYS A C 1
ATOM 2097 O O . LYS A 1 293 ? 52.337 62.753 -36.664 1.00 59.66 293 LYS A O 1
ATOM 2102 N N . GLY A 1 294 ? 54.159 61.443 -36.521 1.00 59.50 294 GLY A N 1
ATOM 2103 C CA . GLY A 1 294 ? 55.110 62.532 -36.281 1.00 59.50 294 GLY A CA 1
ATOM 2104 C C . GLY A 1 294 ? 55.577 63.184 -37.587 1.00 59.50 294 GLY A C 1
ATOM 2105 O O . GLY A 1 294 ? 55.986 62.480 -38.508 1.00 59.50 294 GLY A O 1
ATOM 2106 N N . GLY A 1 295 ? 55.553 64.518 -37.659 1.00 55.97 295 GLY A N 1
ATOM 2107 C CA . GLY A 1 295 ? 56.148 65.316 -38.741 1.00 55.97 295 GLY A CA 1
ATOM 2108 C C . GLY A 1 295 ? 57.032 66.433 -38.172 1.00 55.97 295 GLY A C 1
ATOM 2109 O O . GLY A 1 295 ? 56.651 67.069 -37.194 1.00 55.97 295 GLY A O 1
ATOM 2110 N N . SER A 1 296 ? 58.219 66.648 -38.751 1.00 46.09 296 SER A N 1
ATOM 2111 C CA . SER A 1 296 ? 59.200 67.659 -38.308 1.00 46.09 296 SER A CA 1
ATOM 2112 C C . SER A 1 296 ? 59.017 68.993 -39.055 1.00 46.09 296 SER A C 1
ATOM 2114 O O . SER A 1 296 ? 58.802 68.954 -40.269 1.00 46.09 296 SER A O 1
ATOM 2116 N N . PRO A 1 297 ? 59.126 70.169 -38.401 1.00 49.97 297 PRO A N 1
ATOM 2117 C CA . PRO A 1 297 ? 59.086 71.460 -39.085 1.00 49.97 297 PRO A CA 1
ATOM 2118 C C . PRO A 1 297 ? 60.439 71.792 -39.741 1.00 49.97 297 PRO A C 1
ATOM 2120 O O . PRO A 1 297 ? 61.464 71.883 -39.070 1.00 49.97 297 PRO A O 1
ATOM 2123 N N . THR A 1 298 ? 60.457 72.025 -41.055 1.00 41.16 298 THR A N 1
ATOM 2124 C CA . THR A 1 298 ? 61.603 72.612 -41.773 1.00 41.16 298 THR A CA 1
ATOM 2125 C C . THR A 1 298 ? 61.454 74.133 -41.848 1.00 41.16 298 THR A C 1
ATOM 2127 O O . THR A 1 298 ? 60.514 74.612 -42.481 1.00 41.16 298 THR A O 1
ATOM 2130 N N . ALA A 1 299 ? 62.386 74.890 -41.258 1.00 43.72 299 ALA A N 1
ATOM 2131 C CA . ALA A 1 299 ? 62.533 76.334 -41.478 1.00 43.72 299 ALA A CA 1
ATOM 2132 C C . ALA A 1 299 ? 63.934 76.665 -42.061 1.00 43.72 299 ALA A C 1
ATOM 2134 O O . ALA A 1 299 ? 64.888 75.950 -41.748 1.00 43.72 299 ALA A O 1
ATOM 2135 N N . PRO A 1 300 ? 64.075 77.687 -42.934 1.00 45.69 300 PRO A N 1
ATOM 2136 C CA . PRO A 1 300 ? 65.194 77.828 -43.885 1.00 45.69 300 PRO A CA 1
ATOM 2137 C C . PRO A 1 300 ? 66.445 78.526 -43.301 1.00 45.69 300 PRO A C 1
ATOM 2139 O O . PRO A 1 300 ? 66.314 79.412 -42.463 1.00 45.69 300 PRO A O 1
ATOM 2142 N N . GLY A 1 301 ? 67.654 78.162 -43.774 1.00 40.19 301 GLY A N 1
ATOM 2143 C CA . GLY A 1 301 ? 68.944 78.834 -43.468 1.00 40.19 301 GLY A CA 1
ATOM 2144 C C . GLY A 1 301 ? 68.975 80.306 -43.923 1.00 40.19 301 GLY A C 1
ATOM 2145 O O . GLY A 1 301 ? 68.133 80.706 -44.717 1.00 40.19 301 GLY A O 1
ATOM 2146 N N . THR A 1 302 ? 69.856 81.209 -43.483 1.00 38.31 302 THR A N 1
ATOM 2147 C CA . THR A 1 302 ? 71.305 81.218 -43.159 1.00 38.31 302 THR A CA 1
ATOM 2148 C C . THR A 1 302 ? 71.554 82.395 -42.173 1.00 38.31 302 THR A C 1
ATOM 2150 O O . THR A 1 302 ? 70.737 83.307 -42.116 1.00 38.31 302 THR A O 1
ATOM 2153 N N . THR A 1 303 ? 72.613 82.545 -41.362 1.00 37.56 303 THR A N 1
ATOM 2154 C CA . THR A 1 303 ? 74.025 82.836 -41.711 1.00 37.56 303 THR A CA 1
ATOM 2155 C C . THR A 1 303 ? 74.785 83.154 -40.395 1.00 37.56 303 THR A C 1
ATOM 2157 O O . THR A 1 303 ? 74.243 83.886 -39.575 1.00 37.56 303 THR A O 1
ATOM 2160 N N . GLY A 1 304 ? 76.041 82.711 -40.217 1.00 40.06 304 GLY A N 1
ATOM 2161 C CA . GLY A 1 304 ? 77.047 83.480 -39.448 1.00 40.06 304 GLY A CA 1
ATOM 2162 C C . GLY A 1 304 ? 77.453 83.042 -38.022 1.00 40.06 304 GLY A C 1
ATOM 2163 O O . GLY A 1 304 ? 76.993 83.605 -37.040 1.00 40.06 304 GLY A O 1
ATOM 2164 N N . THR A 1 305 ? 78.443 82.142 -37.950 1.00 44.19 305 THR A N 1
ATOM 2165 C CA . THR A 1 305 ? 79.655 82.229 -37.092 1.00 44.19 305 THR A CA 1
ATOM 2166 C C . THR A 1 305 ? 79.552 82.177 -35.552 1.00 44.19 305 THR A C 1
ATOM 2168 O O . THR A 1 305 ? 79.824 83.179 -34.900 1.00 44.19 305 THR A O 1
ATOM 2171 N N . ILE A 1 306 ? 79.369 80.985 -34.953 1.00 43.84 306 ILE A N 1
ATOM 2172 C CA . ILE A 1 306 ? 79.941 80.629 -33.625 1.00 43.84 306 ILE A CA 1
ATOM 2173 C C . ILE A 1 306 ? 80.272 79.110 -33.593 1.00 43.84 306 ILE A C 1
ATOM 2175 O O . ILE A 1 306 ? 79.403 78.316 -33.959 1.00 43.84 306 ILE A O 1
ATOM 2179 N N . PRO A 1 307 ? 81.484 78.654 -33.199 1.00 41.91 307 PRO A N 1
ATOM 2180 C CA . PRO A 1 307 ? 81.837 77.228 -33.211 1.00 41.91 307 PRO A CA 1
ATOM 2181 C C . PRO A 1 307 ? 81.229 76.402 -32.061 1.00 41.91 307 PRO A C 1
ATOM 2183 O O . PRO A 1 307 ? 81.415 76.713 -30.890 1.00 41.91 307 PRO A O 1
ATOM 2186 N N . ALA A 1 308 ? 80.579 75.305 -32.462 1.00 40.84 308 ALA A N 1
ATOM 2187 C CA . ALA A 1 308 ? 80.468 73.983 -31.832 1.00 40.84 308 ALA A CA 1
ATOM 2188 C C . ALA A 1 308 ? 80.186 73.862 -30.316 1.00 40.84 308 ALA A C 1
ATOM 2190 O O . ALA A 1 308 ? 81.094 73.831 -29.492 1.00 40.84 308 ALA A O 1
ATOM 2191 N N . TYR A 1 309 ? 78.938 73.504 -30.003 1.00 35.09 309 TYR A N 1
ATOM 2192 C CA . TYR A 1 309 ? 78.673 72.336 -29.157 1.00 35.09 309 TYR A CA 1
ATOM 2193 C C . TYR A 1 309 ? 77.881 71.323 -29.990 1.00 35.09 309 TYR A C 1
ATOM 2195 O O . TYR A 1 309 ? 76.924 71.680 -30.674 1.00 35.09 309 TYR A O 1
ATOM 2203 N N . ALA A 1 310 ? 78.324 70.067 -29.988 1.00 43.84 310 ALA A N 1
ATOM 2204 C CA . ALA A 1 310 ? 77.699 68.985 -30.735 1.00 43.84 310 ALA A CA 1
ATOM 2205 C C . ALA A 1 310 ? 76.301 68.681 -30.170 1.00 43.84 310 ALA A C 1
ATOM 2207 O O . ALA A 1 310 ? 76.176 68.040 -29.129 1.00 43.84 310 ALA A O 1
ATOM 2208 N N . ALA A 1 311 ? 75.251 69.118 -30.866 1.00 42.62 311 ALA A N 1
ATOM 2209 C CA . ALA A 1 311 ? 73.910 68.580 -30.684 1.00 42.62 311 ALA A CA 1
ATOM 2210 C C . ALA A 1 311 ? 73.747 67.392 -31.639 1.00 42.62 311 ALA A C 1
ATOM 2212 O O . ALA A 1 311 ? 73.727 67.538 -32.862 1.00 42.62 311 ALA A O 1
ATOM 2213 N N . THR A 1 312 ? 73.705 66.203 -31.054 1.00 37.47 312 THR A N 1
ATOM 2214 C CA . THR A 1 312 ? 73.483 64.921 -31.714 1.00 37.47 312 THR A CA 1
ATOM 2215 C C . THR A 1 312 ? 72.218 64.941 -32.571 1.00 37.47 312 THR A C 1
ATOM 2217 O O . THR A 1 312 ? 71.126 65.291 -32.129 1.00 37.47 312 THR A O 1
ATOM 2220 N N . THR A 1 313 ? 72.380 64.526 -33.824 1.00 46.16 313 THR A N 1
ATOM 2221 C CA . THR A 1 313 ? 71.304 64.281 -34.780 1.00 46.16 313 THR A CA 1
ATOM 2222 C C . THR A 1 313 ? 70.440 63.119 -34.289 1.00 46.16 313 THR A C 1
ATOM 2224 O O . THR A 1 313 ? 70.857 61.965 -34.337 1.00 46.16 313 THR A O 1
ATOM 2227 N N . GLY A 1 314 ? 69.231 63.420 -33.821 1.00 42.44 314 GLY A N 1
ATOM 2228 C CA . GLY A 1 314 ? 68.204 62.435 -33.487 1.00 42.44 314 GLY A CA 1
ATOM 2229 C C . GLY A 1 314 ? 66.898 62.797 -34.179 1.00 42.44 314 GLY A C 1
ATOM 2230 O O . GLY A 1 314 ? 66.032 63.429 -33.585 1.00 42.44 314 GLY A O 1
ATOM 2231 N N . SER A 1 315 ? 66.765 62.436 -35.456 1.00 53.56 315 SER A N 1
ATOM 2232 C CA . SER A 1 315 ? 65.484 62.517 -36.160 1.00 53.56 315 SER A CA 1
ATOM 2233 C C . SER A 1 315 ? 64.629 61.323 -35.731 1.00 53.56 315 SER A C 1
ATOM 2235 O O . SER A 1 315 ? 64.748 60.237 -36.290 1.00 53.56 315 SER A O 1
ATOM 2237 N N . SER A 1 316 ? 63.810 61.498 -34.695 1.00 48.12 316 SER A N 1
ATOM 2238 C CA . SER A 1 316 ? 62.878 60.464 -34.233 1.00 48.12 316 SER A CA 1
ATOM 2239 C C . SER A 1 316 ? 61.458 60.803 -34.674 1.00 48.12 316 SER A C 1
ATOM 2241 O O . SER A 1 316 ? 60.665 61.335 -33.899 1.00 48.12 316 SER A O 1
ATOM 2243 N N . SER A 1 317 ? 61.108 60.473 -35.922 1.00 57.84 317 SER A N 1
ATOM 2244 C CA . SER A 1 317 ? 59.700 60.364 -36.314 1.00 57.84 317 SER A CA 1
ATOM 2245 C C . SER A 1 317 ? 59.139 59.058 -35.744 1.00 57.84 317 SER A C 1
ATOM 2247 O O . SER A 1 317 ? 59.325 57.988 -36.324 1.00 57.84 317 SER A O 1
ATOM 2249 N N . SER A 1 318 ? 58.479 59.116 -34.589 1.00 56.06 318 SER A N 1
ATOM 2250 C CA . SER A 1 318 ? 57.745 57.957 -34.073 1.00 56.06 318 SER A CA 1
ATOM 2251 C C . SER A 1 318 ? 56.306 57.997 -34.571 1.00 56.06 318 SER A C 1
ATOM 2253 O O . SER A 1 318 ? 55.556 58.923 -34.269 1.00 56.06 318 SER A O 1
ATOM 2255 N N . ASN A 1 319 ? 55.934 56.984 -35.351 1.00 62.50 319 ASN A N 1
ATOM 2256 C CA . ASN A 1 319 ? 54.544 56.693 -35.670 1.00 62.50 319 ASN A CA 1
ATOM 2257 C C . ASN A 1 319 ? 54.035 55.693 -34.629 1.00 62.50 319 ASN A C 1
ATOM 2259 O O . ASN A 1 319 ? 54.593 54.605 -34.500 1.00 62.50 319 ASN A O 1
ATOM 2263 N N . TYR A 1 320 ? 52.996 56.066 -33.888 1.00 61.03 320 TYR A N 1
ATOM 2264 C CA . TYR A 1 320 ? 52.360 55.213 -32.887 1.00 61.03 320 TYR A CA 1
ATOM 2265 C C . TYR A 1 320 ? 50.963 54.858 -33.377 1.00 61.03 320 TYR A C 1
ATOM 2267 O O . TYR A 1 320 ? 50.182 55.741 -33.720 1.00 61.03 320 TYR A O 1
ATOM 2275 N N . SER A 1 321 ? 50.653 53.567 -33.441 1.00 61.84 321 SER A N 1
ATOM 2276 C CA . SER A 1 321 ? 49.312 53.080 -33.745 1.00 61.84 321 SER A CA 1
ATOM 2277 C C . SER A 1 321 ? 48.962 52.004 -32.737 1.00 61.84 321 SER A C 1
ATOM 2279 O O . SER A 1 321 ? 49.594 50.950 -32.726 1.00 61.84 321 SER A O 1
ATOM 2281 N N . ASN A 1 322 ? 47.946 52.256 -31.922 1.00 69.12 322 ASN A N 1
ATOM 2282 C CA . ASN A 1 322 ? 47.404 51.278 -30.995 1.00 69.12 322 ASN A CA 1
ATOM 2283 C C . ASN A 1 322 ? 45.926 51.054 -31.306 1.00 69.12 322 ASN A C 1
ATOM 2285 O O . ASN A 1 322 ? 45.155 52.007 -31.412 1.00 69.12 322 ASN A O 1
ATOM 2289 N N . LYS A 1 323 ? 45.531 49.791 -31.468 1.00 64.50 323 LYS A N 1
ATOM 2290 C CA . LYS A 1 323 ? 44.139 49.401 -31.693 1.00 64.50 323 LYS A CA 1
ATOM 2291 C C . LYS A 1 323 ? 43.740 48.404 -30.618 1.00 64.50 323 LYS A C 1
ATOM 2293 O O . LYS A 1 323 ? 44.197 47.266 -30.630 1.00 64.50 323 LYS A O 1
ATOM 2298 N N . SER A 1 324 ? 42.870 48.837 -29.718 1.00 67.31 324 SER A N 1
ATOM 2299 C CA . SER A 1 324 ? 42.255 47.989 -28.704 1.00 67.31 324 SER A CA 1
ATOM 2300 C C . SER A 1 324 ? 40.804 47.730 -29.091 1.00 67.31 324 SER A C 1
ATOM 2302 O O . SER A 1 324 ? 40.074 48.658 -29.435 1.00 67.31 324 SER A O 1
ATOM 2304 N N . SER A 1 325 ? 40.386 46.468 -29.083 1.00 69.12 325 SER A N 1
ATOM 2305 C CA . SER A 1 325 ? 39.012 46.074 -29.389 1.00 69.12 325 SER A CA 1
ATOM 2306 C C . SER A 1 325 ? 38.511 45.134 -28.309 1.00 69.12 325 SER A C 1
ATOM 2308 O O . SER A 1 325 ? 39.099 44.076 -28.095 1.00 69.12 325 SER A O 1
ATOM 2310 N N . ASN A 1 326 ? 37.408 45.500 -27.666 1.00 75.56 326 ASN A N 1
ATOM 2311 C CA . ASN A 1 326 ? 36.693 44.653 -26.724 1.00 75.56 326 ASN A CA 1
ATOM 2312 C C . ASN A 1 326 ? 35.311 44.338 -27.309 1.00 75.56 326 ASN A C 1
ATOM 2314 O O . ASN A 1 326 ? 34.579 45.247 -27.701 1.00 75.56 326 ASN A O 1
ATOM 2318 N N . THR A 1 327 ? 34.982 43.055 -27.452 1.00 75.81 327 THR A N 1
ATOM 2319 C CA . THR A 1 327 ? 33.680 42.608 -27.966 1.00 75.81 327 THR A CA 1
ATOM 2320 C C . THR A 1 327 ? 33.056 41.642 -26.972 1.00 75.81 327 THR A C 1
ATOM 2322 O O . THR A 1 327 ? 33.596 40.564 -26.730 1.00 75.81 327 THR A O 1
ATOM 2325 N N . THR A 1 328 ? 31.912 42.024 -26.415 1.00 77.06 328 THR A N 1
ATOM 2326 C CA . THR A 1 328 ? 31.098 41.168 -25.552 1.00 77.06 328 THR A CA 1
ATOM 2327 C C . THR A 1 328 ? 30.127 40.390 -26.424 1.00 77.06 328 THR A C 1
ATOM 2329 O O . THR A 1 328 ? 29.319 40.990 -27.134 1.00 77.06 328 THR A O 1
ATOM 2332 N N . PHE A 1 329 ? 30.179 39.063 -26.362 1.00 79.38 329 PHE A N 1
ATOM 2333 C CA . PHE A 1 329 ? 29.247 38.193 -27.072 1.00 79.38 329 PHE A CA 1
ATOM 2334 C C . PHE A 1 329 ? 28.116 37.741 -26.142 1.00 79.38 329 PHE A C 1
ATOM 2336 O O . PHE A 1 329 ? 28.376 37.282 -25.031 1.00 79.38 329 PHE A O 1
ATOM 2343 N N . GLY A 1 330 ? 26.868 37.839 -26.598 1.00 74.38 330 GLY A N 1
ATOM 2344 C CA . GLY A 1 330 ? 25.747 37.119 -25.997 1.00 74.38 330 GLY A CA 1
ATOM 2345 C C . GLY A 1 330 ? 25.736 35.686 -26.516 1.00 74.38 330 GLY A C 1
ATOM 2346 O O . GLY A 1 330 ? 25.822 35.469 -27.724 1.00 74.38 330 GLY A O 1
ATOM 2347 N N . VAL A 1 331 ? 25.666 34.710 -25.613 1.00 79.25 331 VAL A N 1
ATOM 2348 C CA . VAL A 1 331 ? 25.539 33.290 -25.965 1.00 79.25 331 VAL A CA 1
ATOM 2349 C C . VAL A 1 331 ? 24.122 32.821 -25.676 1.00 79.25 331 VAL A C 1
ATOM 2351 O O . VAL A 1 331 ? 23.601 33.046 -24.582 1.00 79.25 331 VAL A O 1
ATOM 2354 N N . ASP A 1 332 ? 23.502 32.158 -26.650 1.00 77.75 332 ASP A N 1
ATOM 2355 C CA . ASP A 1 332 ? 22.188 31.554 -26.454 1.00 77.75 332 ASP A CA 1
ATOM 2356 C C . ASP A 1 332 ? 22.271 30.460 -25.389 1.00 77.75 332 ASP A C 1
ATOM 2358 O O . ASP A 1 332 ? 23.223 29.675 -25.347 1.00 77.75 332 ASP A O 1
ATOM 2362 N N . LYS A 1 333 ? 21.253 30.399 -24.532 1.00 80.44 333 LYS A N 1
ATOM 2363 C CA . LYS A 1 333 ? 21.111 29.401 -23.474 1.00 80.44 333 LYS A CA 1
ATOM 2364 C C . LYS A 1 333 ? 19.840 28.602 -23.727 1.00 80.44 333 LYS A C 1
ATOM 2366 O O . LYS A 1 333 ? 18.745 29.150 -23.665 1.00 80.44 333 LYS A O 1
ATOM 2371 N N . THR A 1 334 ? 19.984 27.302 -23.964 1.00 80.06 334 THR A N 1
ATOM 2372 C CA . THR A 1 334 ? 18.851 26.367 -23.985 1.00 80.06 334 THR A CA 1
ATOM 2373 C C . THR A 1 334 ? 18.844 25.583 -22.682 1.00 80.06 334 THR A C 1
ATOM 2375 O O . THR A 1 334 ? 19.817 24.893 -22.369 1.00 80.06 334 THR A O 1
ATOM 2378 N N . VAL A 1 335 ? 17.756 25.704 -21.919 1.00 82.75 335 VAL A N 1
ATOM 2379 C CA . VAL A 1 335 ? 17.507 24.894 -20.722 1.00 82.75 335 VAL A CA 1
ATOM 2380 C C . VAL A 1 335 ? 16.480 23.840 -21.089 1.00 82.75 335 VAL A C 1
ATOM 2382 O O . VAL A 1 335 ? 15.354 24.173 -21.450 1.00 82.75 335 VAL A O 1
ATOM 2385 N N . THR A 1 336 ? 16.881 22.574 -21.034 1.00 83.94 336 THR A N 1
ATOM 2386 C CA . THR A 1 336 ? 15.959 21.452 -21.220 1.00 83.94 336 THR A CA 1
ATOM 2387 C C . THR A 1 336 ? 15.637 20.870 -19.857 1.00 83.94 336 THR A C 1
ATOM 2389 O O . THR A 1 336 ? 16.536 20.343 -19.206 1.00 83.94 336 THR A O 1
ATOM 2392 N N . HIS A 1 337 ? 14.370 20.970 -19.459 1.00 83.38 337 HIS A N 1
ATOM 2393 C CA . HIS A 1 337 ? 13.821 20.304 -18.283 1.00 83.38 337 HIS A CA 1
ATOM 2394 C C . HIS A 1 337 ? 13.166 18.999 -18.732 1.00 83.38 337 HIS A C 1
ATOM 2396 O O . HIS A 1 337 ? 12.137 19.023 -19.412 1.00 83.38 337 HIS A O 1
ATOM 2402 N N . ALA A 1 338 ? 13.771 17.865 -18.392 1.00 79.62 338 ALA A N 1
ATOM 2403 C CA . ALA A 1 338 ? 13.232 16.549 -18.709 1.00 79.62 338 ALA A CA 1
ATOM 2404 C C . ALA A 1 338 ? 12.889 15.795 -17.422 1.00 79.62 338 ALA A C 1
ATOM 2406 O O . ALA A 1 338 ? 13.759 15.542 -16.591 1.00 79.62 338 ALA A O 1
ATOM 2407 N N . VAL A 1 339 ? 11.623 15.403 -17.278 1.00 77.81 339 VAL A N 1
ATOM 2408 C CA . VAL A 1 339 ? 11.179 14.493 -16.216 1.00 77.81 339 VAL A CA 1
ATOM 2409 C C . VAL A 1 339 ? 11.219 13.075 -16.771 1.00 77.81 339 VAL A C 1
ATOM 2411 O O . VAL A 1 339 ? 10.462 12.729 -17.678 1.00 77.81 339 VAL A O 1
ATOM 2414 N N . ILE A 1 340 ? 12.129 12.258 -16.248 1.00 76.44 340 ILE A N 1
ATOM 2415 C CA . ILE A 1 340 ? 12.248 10.844 -16.595 1.00 76.44 340 ILE A CA 1
ATOM 2416 C C . ILE A 1 340 ? 11.200 10.092 -15.780 1.00 76.44 340 ILE A C 1
ATOM 2418 O O . ILE A 1 340 ? 11.288 10.015 -14.552 1.00 76.44 340 ILE A O 1
ATOM 2422 N N . ALA A 1 341 ? 10.190 9.567 -16.473 1.00 73.25 341 ALA A N 1
ATOM 2423 C CA . ALA A 1 341 ? 9.161 8.752 -15.852 1.00 73.25 341 ALA A CA 1
ATOM 2424 C C . ALA A 1 341 ? 9.758 7.421 -15.350 1.00 73.25 341 ALA A C 1
ATOM 2426 O O . ALA A 1 341 ? 10.545 6.798 -16.073 1.00 73.25 341 ALA A O 1
ATOM 2427 N N . PRO A 1 342 ? 9.381 6.966 -14.143 1.00 76.12 342 PRO A N 1
ATOM 2428 C CA . PRO A 1 342 ? 9.748 5.638 -13.666 1.00 76.12 342 PRO A CA 1
ATOM 2429 C C . PRO A 1 342 ? 9.069 4.556 -14.523 1.00 76.12 342 PRO A C 1
ATOM 2431 O O . PRO A 1 342 ? 7.985 4.770 -15.068 1.00 76.12 342 PRO A O 1
ATOM 2434 N N . GLY A 1 343 ? 9.705 3.390 -14.645 1.00 76.50 343 GLY A N 1
ATOM 2435 C CA . GLY A 1 343 ? 9.206 2.245 -15.420 1.00 76.50 343 GLY A CA 1
ATOM 2436 C C . GLY A 1 343 ? 10.028 1.895 -16.665 1.00 76.50 343 GLY A C 1
ATOM 2437 O O . GLY A 1 343 ? 9.681 0.967 -17.394 1.00 76.50 343 GLY A O 1
ATOM 2438 N N . ALA A 1 344 ? 11.122 2.610 -16.938 1.00 84.06 344 ALA A N 1
ATOM 2439 C CA . ALA A 1 344 ? 11.999 2.283 -18.059 1.00 84.06 344 ALA A CA 1
ATOM 2440 C C . ALA A 1 344 ? 12.843 1.033 -17.755 1.00 84.06 344 ALA A C 1
ATOM 2442 O O . ALA A 1 344 ? 13.615 1.016 -16.799 1.00 84.06 344 ALA A O 1
ATOM 2443 N N . VAL A 1 345 ? 12.747 0.006 -18.600 1.00 86.94 345 VAL A N 1
ATOM 2444 C CA . VAL A 1 345 ? 13.581 -1.204 -18.501 1.00 86.94 345 VAL A CA 1
ATOM 2445 C C . VAL A 1 345 ? 15.041 -0.843 -18.791 1.00 86.94 345 VAL A C 1
ATOM 2447 O O . VAL A 1 345 ? 15.340 -0.312 -19.865 1.00 86.94 345 VAL A O 1
ATOM 2450 N N . GLN A 1 346 ? 15.942 -1.136 -17.852 1.00 88.50 346 GLN A N 1
ATOM 2451 C CA . GLN A 1 346 ? 17.392 -0.962 -17.979 1.00 88.50 346 GLN A CA 1
ATOM 2452 C C . GLN A 1 346 ? 18.071 -2.161 -18.627 1.00 88.50 346 GLN A C 1
ATOM 2454 O O . GLN A 1 346 ? 19.015 -1.968 -19.379 1.00 88.50 346 GLN A O 1
ATOM 2459 N N . ASN A 1 347 ? 17.614 -3.374 -18.325 1.00 90.81 347 ASN A N 1
ATOM 2460 C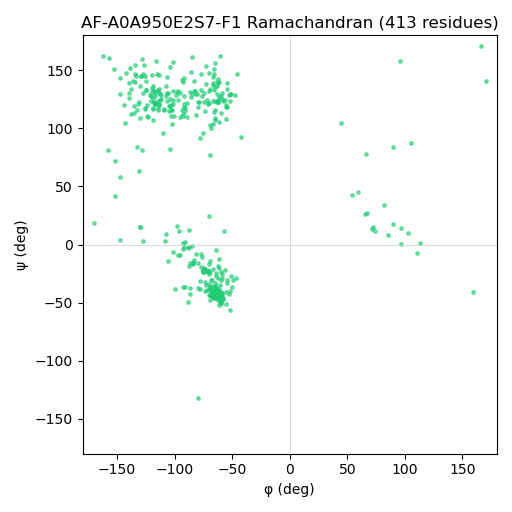 CA . ASN A 1 347 ? 18.004 -4.618 -18.982 1.00 90.81 347 ASN A CA 1
ATOM 2461 C C . ASN A 1 347 ? 16.972 -5.704 -18.669 1.00 90.81 347 ASN A C 1
ATOM 2463 O O . ASN A 1 347 ? 16.179 -5.576 -17.735 1.00 90.81 347 ASN A O 1
ATOM 2467 N N . GLN A 1 348 ? 16.970 -6.763 -19.471 1.00 92.00 348 GLN A N 1
ATOM 2468 C CA . GLN A 1 348 ? 16.144 -7.937 -19.213 1.00 92.00 348 GLN A CA 1
ATOM 2469 C C . GLN A 1 348 ? 16.813 -9.222 -19.692 1.00 92.00 348 GLN A C 1
ATOM 2471 O O . GLN A 1 348 ? 17.459 -9.274 -20.741 1.00 92.00 348 GLN A O 1
ATOM 2476 N N . THR A 1 349 ? 16.615 -10.282 -18.923 1.00 93.25 349 THR A N 1
ATOM 2477 C CA . THR A 1 349 ? 17.033 -11.640 -19.245 1.00 93.25 349 THR A CA 1
ATOM 2478 C C . THR A 1 349 ? 15.799 -12.512 -19.356 1.00 93.25 349 THR A C 1
ATOM 2480 O O . THR A 1 349 ? 15.034 -12.659 -18.405 1.00 93.25 349 THR A O 1
ATOM 2483 N N . VAL A 1 350 ? 15.610 -13.108 -20.527 1.00 93.00 350 VAL A N 1
ATOM 2484 C CA . VAL A 1 350 ? 14.475 -13.986 -20.806 1.00 93.00 350 VAL A CA 1
ATOM 2485 C C . VAL A 1 350 ? 14.994 -15.401 -21.006 1.00 93.00 350 VAL A C 1
ATOM 2487 O O . VAL A 1 350 ? 15.850 -15.657 -21.857 1.00 93.00 350 VAL A O 1
ATOM 2490 N N . SER A 1 351 ? 14.464 -16.337 -20.229 1.00 93.19 351 SER A N 1
ATOM 2491 C CA . SER A 1 351 ? 14.753 -17.763 -20.357 1.00 93.19 351 SER A CA 1
ATOM 2492 C C . SER A 1 351 ? 13.481 -18.512 -20.719 1.00 93.19 351 SER A C 1
ATOM 2494 O O . SER A 1 351 ? 12.496 -18.481 -19.982 1.00 93.19 351 SER A O 1
ATOM 2496 N N . VAL A 1 352 ? 13.509 -19.198 -21.857 1.00 92.56 352 VAL A N 1
ATOM 2497 C CA . VAL A 1 352 ? 12.395 -20.009 -22.347 1.00 92.56 352 VAL A CA 1
ATOM 2498 C C . VAL A 1 352 ? 12.808 -21.471 -22.336 1.00 92.56 352 VAL A C 1
ATOM 2500 O O . VAL A 1 352 ? 13.761 -21.874 -23.003 1.00 92.56 352 VAL A O 1
ATOM 2503 N N . LEU A 1 353 ? 12.064 -22.275 -21.592 1.00 91.38 353 LEU A N 1
ATOM 2504 C CA . LEU A 1 353 ? 12.184 -23.723 -21.588 1.00 91.38 353 LEU A CA 1
ATOM 2505 C C . LEU A 1 353 ? 11.060 -24.299 -22.439 1.00 91.38 353 LEU A C 1
ATOM 2507 O O . LEU A 1 353 ? 9.903 -23.914 -22.277 1.00 91.38 353 LEU A O 1
ATOM 2511 N N . VAL A 1 354 ? 11.397 -25.217 -23.339 1.00 91.12 354 VAL A N 1
ATOM 2512 C CA . VAL A 1 354 ? 10.441 -25.860 -24.247 1.00 91.12 354 VAL A CA 1
ATOM 2513 C C . VAL A 1 354 ? 10.527 -27.376 -24.093 1.00 91.12 354 VAL A C 1
ATOM 2515 O O . VAL A 1 354 ? 11.618 -27.929 -23.949 1.00 91.12 354 VAL A O 1
ATOM 2518 N N . ASP A 1 355 ? 9.381 -28.052 -24.130 1.00 89.75 355 ASP A N 1
ATOM 2519 C CA . ASP A 1 355 ? 9.303 -29.507 -24.001 1.00 89.75 355 ASP A CA 1
ATOM 2520 C C . ASP A 1 355 ? 9.976 -30.253 -25.176 1.00 89.75 355 ASP A C 1
ATOM 2522 O O . ASP A 1 355 ? 10.058 -29.766 -26.311 1.00 89.75 355 ASP A O 1
ATOM 2526 N N . LYS A 1 356 ? 10.394 -31.505 -24.944 1.00 86.00 356 LYS A N 1
ATOM 2527 C CA . LYS A 1 356 ? 10.954 -32.375 -25.998 1.00 86.00 356 LYS A CA 1
ATOM 2528 C C . LYS A 1 356 ? 9.984 -32.695 -27.142 1.00 86.00 356 LYS A C 1
ATOM 2530 O O . LYS A 1 356 ? 10.434 -33.111 -28.204 1.00 86.00 356 LYS A O 1
ATOM 2535 N N . SER A 1 357 ? 8.678 -32.511 -26.948 1.00 84.75 357 SER A N 1
ATOM 2536 C CA . SER A 1 357 ? 7.683 -32.710 -28.012 1.00 84.75 357 SER A CA 1
ATOM 2537 C C . SER A 1 357 ? 7.730 -31.659 -29.128 1.00 84.75 357 SER A C 1
ATOM 2539 O O . SER A 1 357 ? 7.199 -31.911 -30.207 1.00 84.75 357 SER A O 1
ATOM 2541 N N . VAL A 1 358 ? 8.373 -30.507 -28.906 1.00 83.94 358 VAL A N 1
ATOM 2542 C CA . VAL A 1 358 ? 8.511 -29.458 -29.926 1.00 83.94 358 VAL A CA 1
ATOM 2543 C C . VAL A 1 358 ? 9.699 -29.770 -30.845 1.00 83.94 358 VAL A C 1
ATOM 2545 O O . VAL A 1 358 ? 10.786 -30.084 -30.358 1.00 83.94 358 VAL A O 1
ATOM 2548 N N . PRO A 1 359 ? 9.549 -29.690 -32.177 1.00 85.50 359 PRO A N 1
ATOM 2549 C CA . PRO A 1 359 ? 10.650 -29.969 -33.091 1.00 85.50 359 PRO A CA 1
ATOM 2550 C C . PRO A 1 359 ? 11.785 -28.948 -32.934 1.00 85.50 359 PRO A C 1
ATOM 2552 O O . PRO A 1 359 ? 11.553 -27.740 -32.914 1.00 85.50 359 PRO A O 1
ATOM 2555 N N . ALA A 1 360 ? 13.034 -29.428 -32.897 1.00 84.50 360 ALA A N 1
ATOM 2556 C CA . ALA A 1 360 ? 14.223 -28.580 -32.750 1.00 84.50 360 ALA A CA 1
ATOM 2557 C C . ALA A 1 360 ? 14.358 -27.523 -33.869 1.00 84.50 360 ALA A C 1
ATOM 2559 O O . ALA A 1 360 ? 14.923 -26.452 -33.652 1.00 84.50 360 ALA A O 1
ATOM 2560 N N . SER A 1 361 ? 13.785 -27.781 -35.050 1.00 87.06 361 SER A N 1
ATOM 2561 C CA . SER A 1 361 ? 13.725 -26.830 -36.168 1.00 87.06 361 SER A CA 1
ATOM 2562 C C . SER A 1 361 ? 12.853 -25.600 -35.893 1.00 87.06 361 SER A C 1
ATOM 2564 O O . SER A 1 361 ? 13.054 -24.569 -36.531 1.00 87.06 361 SER A O 1
ATOM 2566 N N . ALA A 1 362 ? 11.917 -25.669 -34.941 1.00 86.19 362 ALA A N 1
ATOM 2567 C CA . ALA A 1 362 ? 11.068 -24.542 -34.555 1.00 86.19 362 ALA A CA 1
ATOM 2568 C C . ALA A 1 362 ? 11.742 -23.604 -33.536 1.00 86.19 362 ALA A C 1
ATOM 2570 O O . ALA A 1 362 ? 11.296 -22.472 -33.362 1.00 86.19 362 ALA A O 1
ATOM 2571 N N . ILE A 1 363 ? 12.834 -24.031 -32.889 1.00 87.94 363 ILE A N 1
ATOM 2572 C CA . ILE A 1 363 ? 13.521 -23.257 -31.840 1.00 87.94 363 ILE A CA 1
ATOM 2573 C C . ILE A 1 363 ? 14.012 -21.882 -32.331 1.00 87.94 363 ILE A C 1
ATOM 2575 O O . ILE A 1 363 ? 13.782 -20.902 -31.619 1.00 87.94 363 ILE A O 1
ATOM 2579 N N . PRO A 1 364 ? 14.617 -21.732 -33.529 1.00 90.88 364 PRO A N 1
ATOM 2580 C CA . PRO A 1 364 ? 14.996 -20.413 -34.040 1.00 90.88 364 PRO A CA 1
ATOM 2581 C C . PRO A 1 364 ? 13.791 -19.490 -34.259 1.00 90.88 364 PRO A C 1
ATOM 2583 O O . PRO A 1 364 ? 13.853 -18.313 -33.914 1.00 90.88 364 PRO A O 1
ATOM 2586 N N . ALA A 1 365 ? 12.678 -20.027 -34.770 1.00 89.56 365 ALA A N 1
ATOM 2587 C CA . ALA A 1 365 ? 11.453 -19.258 -34.987 1.00 89.56 365 ALA A CA 1
ATOM 2588 C C . ALA A 1 365 ? 10.827 -18.808 -33.658 1.00 89.56 365 ALA A C 1
ATOM 2590 O O . ALA A 1 365 ? 10.452 -17.645 -33.517 1.00 89.56 365 ALA A O 1
ATOM 2591 N N . ILE A 1 366 ? 10.794 -19.695 -32.657 1.00 89.44 366 ILE A N 1
ATOM 2592 C CA . ILE A 1 366 ? 10.351 -19.378 -31.292 1.00 89.44 366 ILE A CA 1
ATOM 2593 C C . ILE A 1 366 ? 11.246 -18.296 -30.685 1.00 89.44 366 ILE A C 1
ATOM 2595 O O . ILE A 1 366 ? 10.741 -17.324 -30.129 1.00 89.44 366 ILE A O 1
ATOM 2599 N N . LYS A 1 367 ? 12.571 -18.415 -30.838 1.00 90.94 367 LYS A N 1
ATOM 2600 C CA . LYS A 1 367 ? 13.526 -17.414 -30.353 1.00 90.94 367 LYS A CA 1
ATOM 2601 C C . LYS A 1 367 ? 13.245 -16.034 -30.958 1.00 90.94 367 LYS A C 1
ATOM 2603 O O . LYS A 1 367 ? 13.190 -15.058 -30.218 1.00 90.94 367 LYS A O 1
ATOM 2608 N N . SER A 1 368 ? 13.021 -15.945 -32.269 1.00 90.06 368 SER A N 1
ATOM 2609 C CA . SER A 1 368 ? 12.676 -14.679 -32.932 1.00 90.06 368 SER A CA 1
ATOM 2610 C C . SER A 1 368 ? 11.311 -14.129 -32.506 1.00 90.06 368 SER A C 1
ATOM 2612 O O . SER A 1 368 ? 11.189 -12.926 -32.285 1.00 90.06 368 SER A O 1
ATOM 2614 N N . ALA A 1 369 ? 10.299 -14.987 -32.344 1.00 89.62 369 ALA A N 1
ATOM 2615 C CA . ALA A 1 369 ? 8.967 -14.572 -31.905 1.00 89.62 369 ALA A CA 1
ATOM 2616 C C . ALA A 1 369 ? 8.984 -14.015 -30.473 1.00 89.62 369 ALA A C 1
ATOM 2618 O O . ALA A 1 36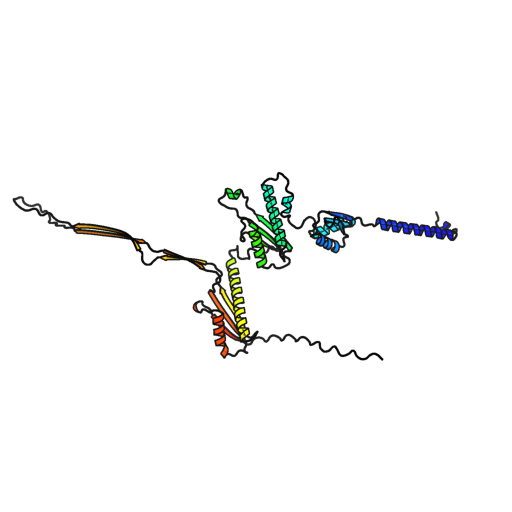9 ? 8.448 -12.938 -30.219 1.00 89.62 369 ALA A O 1
ATOM 2619 N N . VAL A 1 370 ? 9.662 -14.705 -29.551 1.00 90.38 370 VAL A N 1
ATOM 2620 C CA . VAL A 1 370 ? 9.826 -14.246 -28.164 1.00 90.38 370 VAL A CA 1
ATOM 2621 C C . VAL A 1 370 ? 10.658 -12.964 -28.111 1.00 90.38 370 VAL A C 1
ATOM 2623 O O . VAL A 1 370 ? 10.308 -12.043 -27.378 1.00 90.38 370 VAL A O 1
ATOM 2626 N N . ALA A 1 371 ? 11.713 -12.859 -28.925 1.00 91.00 371 ALA A N 1
ATOM 2627 C CA . ALA A 1 371 ? 12.522 -11.646 -29.003 1.00 91.00 371 ALA A CA 1
ATOM 2628 C C . ALA A 1 371 ? 11.707 -10.408 -29.409 1.00 91.00 371 ALA A C 1
ATOM 2630 O O . ALA A 1 371 ? 11.895 -9.337 -28.831 1.00 91.00 371 ALA A O 1
ATOM 2631 N N . GLY A 1 372 ? 10.795 -10.564 -30.374 1.00 88.38 372 GLY A N 1
ATOM 2632 C CA . GLY A 1 372 ? 9.882 -9.502 -30.794 1.00 88.38 372 GLY A CA 1
ATOM 2633 C C . GLY A 1 372 ? 8.821 -9.178 -29.742 1.00 88.38 372 GLY A C 1
ATOM 2634 O O . GLY A 1 372 ? 8.596 -8.007 -29.452 1.00 88.38 372 GLY A O 1
ATOM 2635 N N . ALA A 1 373 ? 8.217 -10.200 -29.129 1.00 87.44 373 ALA A N 1
ATOM 2636 C CA . ALA A 1 373 ? 7.160 -10.027 -28.130 1.00 87.44 373 ALA A CA 1
ATOM 2637 C C . ALA A 1 373 ? 7.640 -9.298 -26.863 1.00 87.44 373 ALA A C 1
ATOM 2639 O O . ALA A 1 373 ? 6.895 -8.510 -26.289 1.00 87.44 373 ALA A O 1
ATOM 2640 N N . VAL A 1 374 ? 8.887 -9.537 -26.448 1.00 87.81 374 VAL A N 1
ATOM 2641 C CA . VAL A 1 374 ? 9.486 -8.931 -25.245 1.00 87.81 374 VAL A CA 1
ATOM 2642 C C . VAL A 1 374 ? 10.241 -7.627 -25.564 1.00 87.81 374 VAL A C 1
ATOM 2644 O O . VAL A 1 374 ? 10.777 -6.964 -24.678 1.00 87.81 374 VAL A O 1
ATOM 2647 N N . GLY A 1 375 ? 10.304 -7.224 -26.839 1.00 88.19 375 GLY A N 1
ATOM 2648 C CA . GLY A 1 375 ? 10.985 -5.994 -27.250 1.00 88.19 375 GLY A CA 1
ATOM 2649 C C . GLY A 1 375 ? 12.472 -5.987 -26.884 1.00 88.19 375 GLY A C 1
ATOM 2650 O O . GLY A 1 375 ? 12.972 -4.997 -26.333 1.00 88.19 375 GLY A O 1
ATOM 2651 N N . LEU A 1 376 ? 13.173 -7.099 -27.145 1.00 87.75 376 LEU A N 1
ATOM 2652 C CA . LEU A 1 376 ? 14.596 -7.230 -26.826 1.00 87.75 376 LEU A CA 1
ATOM 2653 C C . LEU A 1 376 ? 15.424 -6.162 -27.536 1.00 87.75 376 LEU A C 1
ATOM 2655 O O . LEU A 1 376 ? 15.349 -5.992 -28.755 1.00 87.75 376 LEU A O 1
ATOM 2659 N N . ASN A 1 377 ? 16.278 -5.494 -26.770 1.00 88.50 377 ASN A N 1
ATOM 2660 C CA . ASN A 1 377 ? 17.210 -4.511 -27.286 1.00 88.50 377 ASN A CA 1
ATOM 2661 C C . ASN A 1 377 ? 18.644 -4.888 -26.903 1.00 88.50 377 ASN A C 1
ATOM 2663 O O . ASN A 1 377 ? 19.059 -4.758 -25.755 1.00 88.50 377 ASN A O 1
ATOM 2667 N N . ALA A 1 378 ? 19.442 -5.295 -27.893 1.00 83.38 378 ALA A N 1
ATOM 2668 C CA . ALA A 1 378 ? 20.841 -5.662 -27.674 1.00 83.38 378 ALA A CA 1
ATOM 2669 C C . ALA A 1 378 ? 21.695 -4.488 -27.155 1.00 83.38 378 ALA A C 1
ATOM 2671 O O . ALA A 1 378 ? 22.648 -4.710 -26.415 1.00 83.38 378 ALA A O 1
ATOM 2672 N N . LYS A 1 379 ? 21.344 -3.233 -27.484 1.00 87.38 379 LYS A N 1
ATOM 2673 C CA . LYS A 1 379 ? 22.049 -2.042 -26.968 1.00 87.38 379 LYS A CA 1
ATOM 2674 C C . LYS A 1 379 ? 21.779 -1.796 -25.482 1.00 87.38 379 LYS A C 1
ATOM 2676 O O . LYS A 1 379 ? 22.567 -1.116 -24.837 1.00 87.38 379 LYS A O 1
ATOM 2681 N N . ARG A 1 380 ? 20.671 -2.334 -24.964 1.00 84.62 380 ARG A N 1
ATOM 2682 C CA . ARG A 1 380 ? 20.276 -2.265 -23.554 1.00 84.62 380 ARG A CA 1
ATOM 2683 C C . ARG A 1 380 ? 20.962 -3.348 -22.698 1.00 84.62 380 ARG A C 1
ATOM 2685 O O . ARG A 1 380 ? 20.988 -3.246 -21.482 1.00 84.62 380 ARG A O 1
ATOM 2692 N N . GLY A 1 381 ? 21.585 -4.348 -23.329 1.00 86.56 381 GLY A N 1
ATOM 2693 C CA . GLY A 1 381 ? 22.223 -5.471 -22.633 1.00 86.56 381 GLY A CA 1
ATOM 2694 C C . GLY A 1 381 ? 21.287 -6.656 -22.394 1.00 86.56 381 GLY A C 1
ATOM 2695 O O . GLY A 1 381 ? 21.579 -7.504 -21.555 1.00 86.56 381 GLY A O 1
ATOM 2696 N N . ASP A 1 382 ? 20.170 -6.729 -23.120 1.00 92.75 382 ASP A N 1
ATOM 2697 C CA . ASP A 1 382 ? 19.215 -7.816 -22.953 1.00 92.75 382 ASP A CA 1
ATOM 2698 C C . ASP A 1 382 ? 19.743 -9.160 -23.471 1.00 92.75 382 ASP A C 1
ATOM 2700 O O . ASP A 1 382 ? 20.428 -9.225 -24.499 1.00 92.75 382 ASP A O 1
ATOM 2704 N N . THR A 1 383 ? 19.332 -10.252 -22.824 1.00 90.75 383 THR A N 1
ATOM 2705 C CA . THR A 1 383 ? 19.696 -11.613 -23.239 1.00 90.75 383 THR A CA 1
ATOM 2706 C C . THR A 1 383 ? 18.479 -12.532 -23.351 1.00 90.75 383 THR A C 1
ATOM 2708 O O . THR A 1 383 ? 17.515 -12.423 -22.597 1.00 90.75 383 THR A O 1
ATOM 2711 N N . LEU A 1 384 ? 18.518 -13.448 -24.326 1.00 91.81 384 LEU A N 1
ATOM 2712 C CA . LEU A 1 384 ? 17.484 -14.463 -24.541 1.00 91.81 384 LEU A CA 1
ATOM 2713 C C . LEU A 1 384 ? 18.111 -15.839 -24.724 1.00 91.81 384 LEU A C 1
ATOM 2715 O O . LEU A 1 384 ? 18.860 -16.073 -25.682 1.00 91.81 384 LEU A O 1
ATOM 2719 N N . SER A 1 385 ? 17.730 -16.758 -23.842 1.00 90.69 385 SER A N 1
ATOM 2720 C CA . SER A 1 385 ? 18.090 -18.169 -23.909 1.00 90.69 385 SER A CA 1
ATOM 2721 C C . SER A 1 385 ? 16.848 -19.018 -24.147 1.00 90.69 385 SER A C 1
ATOM 2723 O O . SER A 1 385 ? 15.824 -18.835 -23.492 1.00 90.69 385 SER A O 1
ATOM 2725 N N . VAL A 1 386 ? 16.944 -19.953 -25.090 1.00 90.88 386 VAL A N 1
ATOM 2726 C CA . VAL A 1 386 ? 15.901 -20.947 -25.351 1.00 90.88 386 VAL A CA 1
ATOM 2727 C C . VAL A 1 386 ? 16.541 -22.319 -25.230 1.00 90.88 386 VAL A C 1
ATOM 2729 O O . VAL A 1 386 ? 17.485 -22.617 -25.963 1.00 90.88 386 VAL A O 1
ATOM 2732 N N . ALA A 1 387 ? 16.044 -23.142 -24.311 1.00 88.12 387 ALA A N 1
ATOM 2733 C CA . ALA A 1 387 ? 16.542 -24.493 -24.087 1.00 88.12 387 ALA A CA 1
ATOM 2734 C C . ALA A 1 387 ? 15.409 -25.514 -24.174 1.00 88.12 387 ALA A C 1
ATOM 2736 O O . ALA A 1 387 ? 14.275 -25.260 -23.769 1.00 88.12 387 ALA A O 1
ATOM 2737 N N . GLN A 1 388 ? 15.736 -26.690 -24.703 1.00 88.25 388 GLN A N 1
ATOM 2738 C CA . GLN A 1 388 ? 14.794 -27.788 -24.834 1.00 88.25 388 GLN A CA 1
ATOM 2739 C C . GLN A 1 388 ? 15.066 -28.840 -23.760 1.00 88.25 388 GLN A C 1
ATOM 2741 O O . GLN A 1 388 ? 16.148 -29.429 -23.722 1.00 88.25 388 GLN A O 1
ATOM 2746 N N . ILE A 1 389 ? 14.085 -29.094 -22.897 1.00 87.50 389 ILE A N 1
ATOM 2747 C CA . ILE A 1 389 ? 14.189 -30.070 -21.807 1.00 87.50 389 ILE A CA 1
ATOM 2748 C C . ILE A 1 389 ? 12.932 -30.939 -21.743 1.00 87.50 389 ILE A C 1
ATOM 2750 O O . ILE A 1 389 ? 11.868 -30.553 -22.210 1.00 87.50 389 ILE A O 1
ATOM 2754 N N . ALA A 1 390 ? 13.052 -32.151 -21.202 1.00 83.44 390 ALA A N 1
ATOM 2755 C CA . ALA A 1 390 ? 11.887 -33.003 -20.982 1.00 83.44 390 ALA A CA 1
ATOM 2756 C C . ALA A 1 390 ? 11.175 -32.545 -19.707 1.00 83.44 390 ALA A C 1
ATOM 2758 O O . ALA A 1 390 ? 11.773 -32.590 -18.631 1.00 83.44 390 ALA A O 1
ATOM 2759 N N . PHE A 1 391 ? 9.922 -32.106 -19.818 1.00 84.06 391 PHE A N 1
ATOM 2760 C CA . PHE A 1 391 ? 9.151 -31.728 -18.638 1.00 84.06 391 PHE A CA 1
ATOM 2761 C C . PHE A 1 391 ? 8.645 -32.958 -17.885 1.00 84.06 391 PHE A C 1
ATOM 2763 O O . PHE A 1 391 ? 8.320 -33.991 -18.476 1.00 84.06 391 PHE A O 1
ATOM 2770 N N . ALA A 1 392 ? 8.565 -32.840 -16.558 1.00 75.62 392 ALA A N 1
ATOM 2771 C CA . ALA A 1 392 ? 7.942 -33.860 -15.732 1.00 75.62 392 ALA A CA 1
ATOM 2772 C C . ALA A 1 392 ? 6.466 -33.984 -16.131 1.00 75.62 392 ALA A C 1
ATOM 2774 O O . ALA A 1 392 ? 5.722 -33.003 -16.116 1.00 75.62 392 ALA A O 1
ATOM 2775 N N . LYS A 1 393 ? 6.038 -35.191 -16.518 1.00 69.25 393 LYS A N 1
ATOM 2776 C CA . LYS A 1 393 ? 4.635 -35.450 -16.841 1.00 69.25 393 LYS A CA 1
ATOM 2777 C C . LYS A 1 393 ? 3.814 -35.256 -15.559 1.00 69.25 393 LYS A C 1
ATOM 2779 O O . LYS A 1 393 ? 4.120 -35.932 -14.575 1.00 69.25 393 LYS A O 1
ATOM 2784 N N . PRO A 1 394 ? 2.792 -34.381 -15.545 1.00 63.03 394 PRO A N 1
ATOM 2785 C CA . PRO A 1 394 ? 1.914 -34.253 -14.390 1.00 63.03 394 PRO A CA 1
ATOM 2786 C C . PRO A 1 394 ? 1.339 -35.626 -14.042 1.00 63.03 394 PRO A C 1
ATOM 2788 O O . PRO A 1 394 ? 0.907 -36.359 -14.940 1.00 63.03 394 PRO A O 1
ATOM 2791 N N . ALA A 1 395 ? 1.360 -35.988 -12.757 1.00 54.53 395 ALA A N 1
ATOM 2792 C CA . ALA A 1 395 ? 0.662 -37.174 -12.283 1.00 54.53 395 ALA A CA 1
ATOM 2793 C C . ALA A 1 395 ? -0.802 -37.039 -12.715 1.00 54.53 395 ALA A C 1
ATOM 2795 O O . ALA A 1 395 ? -1.460 -36.056 -12.375 1.00 54.53 395 ALA A O 1
ATOM 2796 N N . ALA A 1 396 ? -1.277 -37.971 -13.543 1.00 53.16 396 ALA A N 1
ATOM 2797 C CA . ALA A 1 396 ? -2.652 -37.952 -14.009 1.00 53.16 396 ALA A CA 1
ATOM 2798 C C . ALA A 1 396 ? -3.564 -37.923 -12.780 1.00 53.16 396 ALA A C 1
ATOM 2800 O O . ALA A 1 396 ? -3.484 -38.820 -11.939 1.00 53.16 396 ALA A O 1
ATOM 2801 N N . ALA A 1 397 ? -4.389 -36.879 -12.662 1.00 55.38 397 ALA A N 1
ATOM 2802 C CA . ALA A 1 397 ? -5.419 -36.830 -11.639 1.00 55.38 397 ALA A CA 1
ATOM 2803 C C . ALA A 1 397 ? -6.235 -38.133 -11.737 1.00 55.38 397 ALA A C 1
ATOM 2805 O O . ALA A 1 397 ? -6.624 -38.503 -12.852 1.00 55.38 397 ALA A O 1
ATOM 2806 N N . PRO A 1 398 ? -6.446 -38.869 -10.629 1.00 51.72 398 PRO A N 1
ATOM 2807 C CA . PRO A 1 398 ? -7.256 -40.075 -10.669 1.00 51.72 398 PRO A CA 1
ATOM 2808 C C . PRO A 1 398 ? -8.627 -39.702 -11.232 1.00 51.72 398 PRO A C 1
ATOM 2810 O O . PRO A 1 398 ? -9.273 -38.772 -10.749 1.00 51.72 398 PRO A O 1
ATOM 2813 N N . ALA A 1 399 ? -9.031 -40.381 -12.307 1.00 60.00 399 ALA A N 1
ATOM 2814 C CA . ALA A 1 399 ? -10.315 -40.140 -12.946 1.00 60.00 399 ALA A CA 1
ATOM 2815 C C . ALA A 1 399 ? -11.440 -40.262 -11.899 1.00 60.00 399 ALA A C 1
ATOM 2817 O O . ALA A 1 399 ? -11.379 -41.169 -11.061 1.00 60.00 399 ALA A O 1
ATOM 2818 N N . PRO A 1 400 ? -12.463 -39.385 -11.923 1.00 56.97 400 PRO A N 1
ATOM 2819 C CA . PRO A 1 400 ? -13.597 -39.517 -11.022 1.00 56.97 400 PRO A CA 1
ATOM 2820 C C . PRO A 1 400 ? -14.234 -40.892 -11.236 1.00 56.97 400 PRO A C 1
ATOM 2822 O O . PRO A 1 400 ? -14.589 -41.257 -12.360 1.00 56.97 400 PRO A O 1
ATOM 2825 N N . ALA A 1 401 ? -14.335 -41.672 -10.157 1.00 53.06 401 ALA A N 1
ATOM 2826 C CA . ALA A 1 401 ? -14.956 -42.986 -10.184 1.00 53.06 401 ALA A CA 1
ATOM 2827 C C . ALA A 1 401 ? -16.369 -42.855 -10.767 1.00 53.06 401 ALA A C 1
ATOM 2829 O O . ALA A 1 401 ? -17.216 -42.140 -10.234 1.00 53.06 401 ALA A O 1
ATOM 2830 N N . SER A 1 402 ? -16.613 -43.516 -11.896 1.00 50.25 402 SER A N 1
ATOM 2831 C CA . SER A 1 402 ? -17.913 -43.507 -12.556 1.00 50.25 402 SER A CA 1
ATOM 2832 C C . SER A 1 402 ? -18.924 -44.257 -11.685 1.00 50.25 402 SER A C 1
ATOM 2834 O O . SER A 1 402 ? -18.969 -45.489 -11.677 1.00 50.25 402 SER A O 1
ATOM 2836 N N . THR A 1 403 ? -19.747 -43.522 -10.939 1.00 54.53 403 THR A N 1
ATOM 2837 C CA . THR A 1 403 ? -20.906 -44.050 -10.207 1.00 54.53 403 THR A CA 1
ATOM 2838 C C . THR A 1 403 ? -21.986 -44.478 -11.207 1.00 54.53 403 THR A C 1
ATOM 2840 O O . THR A 1 403 ? -22.955 -43.767 -11.450 1.00 54.53 403 THR A O 1
ATOM 2843 N N . THR A 1 404 ? -21.811 -45.631 -11.859 1.00 52.34 404 THR A N 1
ATOM 2844 C CA . THR A 1 404 ? -22.796 -46.178 -12.821 1.00 52.34 404 THR A CA 1
ATOM 2845 C C . THR A 1 404 ? -23.146 -47.648 -12.553 1.00 52.34 404 THR A C 1
ATOM 2847 O O . THR A 1 404 ? -23.792 -48.303 -13.361 1.00 52.34 404 THR A O 1
ATOM 2850 N N . LYS A 1 405 ? -22.814 -48.202 -11.380 1.00 48.50 405 LYS A N 1
ATOM 2851 C CA . LYS A 1 405 ? -23.241 -49.564 -11.003 1.00 48.50 405 LYS A CA 1
ATOM 2852 C C . LYS A 1 405 ? -23.858 -49.638 -9.605 1.00 48.50 405 LYS A C 1
ATOM 2854 O O . LYS A 1 405 ? -23.331 -50.327 -8.746 1.00 48.50 405 LYS A O 1
ATOM 2859 N N . MET A 1 406 ? -24.983 -48.958 -9.374 1.00 48.84 406 MET A N 1
ATOM 2860 C CA . MET A 1 406 ? -25.869 -49.249 -8.228 1.00 48.84 406 MET A CA 1
ATOM 2861 C C . MET A 1 406 ? -27.344 -48.895 -8.502 1.00 48.84 406 MET A C 1
ATOM 2863 O O . MET A 1 406 ? -28.046 -48.372 -7.649 1.00 48.84 406 MET A O 1
ATOM 2867 N N . ILE A 1 407 ? -27.858 -49.204 -9.695 1.00 53.78 407 ILE A N 1
ATOM 2868 C CA . ILE A 1 407 ? -29.312 -49.297 -9.911 1.00 53.78 407 ILE A CA 1
ATOM 2869 C C . ILE A 1 407 ? -29.558 -50.596 -10.669 1.00 53.78 407 ILE A C 1
ATOM 2871 O O . ILE A 1 407 ? -29.567 -50.631 -11.894 1.00 53.78 407 ILE A O 1
ATOM 2875 N N . GLY A 1 408 ? -29.639 -51.703 -9.935 1.00 48.00 408 GLY A N 1
ATOM 2876 C CA . GLY A 1 408 ? -29.748 -53.013 -10.566 1.00 48.00 408 GLY A CA 1
ATOM 2877 C C . GLY A 1 408 ? -30.076 -54.177 -9.647 1.00 48.00 408 GLY A C 1
ATOM 2878 O O . GLY A 1 408 ? -29.838 -55.291 -10.069 1.00 48.00 408 GLY A O 1
ATOM 2879 N N . TYR A 1 409 ? -30.599 -53.966 -8.434 1.00 50.47 409 TYR A N 1
ATOM 2880 C CA . TYR A 1 409 ? -31.121 -55.055 -7.593 1.00 50.47 409 TYR A CA 1
ATOM 2881 C C . TYR A 1 409 ? -32.230 -54.539 -6.666 1.00 50.47 409 TYR A C 1
ATOM 2883 O O . TYR A 1 409 ? -32.044 -54.375 -5.469 1.00 50.47 409 TYR A O 1
ATOM 2891 N N . ALA A 1 410 ? -33.394 -54.246 -7.243 1.00 48.88 410 ALA A N 1
ATOM 2892 C CA . ALA A 1 410 ? -34.645 -54.089 -6.500 1.00 48.88 410 ALA A CA 1
ATOM 2893 C C . ALA A 1 410 ? -35.820 -54.550 -7.375 1.00 48.88 410 ALA A C 1
ATOM 2895 O O . ALA A 1 410 ? -36.718 -53.788 -7.718 1.00 48.88 410 ALA A O 1
ATOM 2896 N N . LYS A 1 411 ? -35.776 -55.811 -7.809 1.00 48.69 411 LYS A N 1
ATOM 2897 C CA . LYS A 1 411 ? -36.953 -56.549 -8.273 1.00 48.69 411 LYS A CA 1
ATOM 2898 C C . LYS A 1 411 ? -36.851 -57.959 -7.698 1.00 48.69 411 LYS A C 1
ATOM 2900 O O . LYS A 1 411 ? -35.788 -58.555 -7.811 1.00 48.69 411 LYS A O 1
ATOM 2905 N N . TYR A 1 412 ? -37.967 -58.432 -7.143 1.00 51.19 412 TYR A N 1
ATOM 2906 C CA . TYR A 1 412 ? -38.214 -59.717 -6.468 1.00 51.19 412 TYR A CA 1
ATOM 2907 C C . TYR A 1 412 ? -37.963 -59.764 -4.957 1.00 51.19 412 TYR A C 1
ATOM 2909 O O . TYR A 1 412 ? -36.928 -60.262 -4.548 1.00 51.19 412 TYR A O 1
ATOM 2917 N N . THR A 1 413 ? -38.966 -59.328 -4.172 1.00 45.25 413 THR A N 1
ATOM 2918 C CA . THR A 1 413 ? -39.592 -60.144 -3.100 1.00 45.25 413 THR A CA 1
ATOM 2919 C C . THR A 1 413 ? -41.005 -59.611 -2.794 1.00 45.25 413 THR A C 1
ATOM 2921 O O . THR A 1 413 ? -41.194 -58.847 -1.856 1.00 45.25 413 THR A O 1
ATOM 2924 N N . ILE A 1 414 ? -42.003 -59.981 -3.602 1.00 46.06 414 ILE A N 1
ATOM 2925 C CA . ILE A 1 414 ? -43.405 -60.128 -3.167 1.00 46.06 414 ILE A CA 1
ATOM 2926 C C . ILE A 1 414 ? -43.942 -61.325 -3.950 1.00 46.06 414 ILE A C 1
ATOM 2928 O O . ILE A 1 414 ? -44.132 -61.201 -5.158 1.00 46.06 414 ILE A O 1
ATOM 2932 N N . ILE A 1 415 ? -44.082 -62.462 -3.271 1.00 43.12 415 ILE A N 1
ATOM 2933 C CA . ILE A 1 415 ? -45.171 -63.453 -3.331 1.00 43.12 415 ILE A CA 1
ATOM 2934 C C . ILE A 1 415 ? -45.076 -64.229 -2.020 1.00 43.12 415 ILE A C 1
ATOM 2936 O O . ILE A 1 415 ? -43.943 -64.648 -1.683 1.00 43.12 415 ILE A O 1
#

Mean predicted aligned error: 20.04 Å

Nearest PDB structures (foldseek):
  7nvg-assembly1_B1  TM=7.741E-01  e=2.677E-22  Salmonella enterica subsp. enterica serovar Typhimurium
  8t8p-assembly1_D  TM=7.622E-01  e=3.392E-22  Salmonella enterica subsp. enterica serovar Typhimurium
  7cgo-assembly1_Da  TM=9.242E-01  e=1.328E-09  Salmonella enterica subsp. enterica serovar Typhimurium str. LT2
  8wkq-assembly1_UI  TM=5.788E-01  e=4.002E-13  Salmonella enterica subsp. enterica serovar Typhimurium str. LT2
  8wkq-assembly1_WO  TM=9.374E-01  e=4.600E-09  Salmonella enterica subsp. enterica serovar Typhimurium str. LT2

Solvent-accessible surface area (backbone atoms only — not comparable to full-atom values): 24996 Å² total; per-residue (Å²): 133,70,70,75,72,64,70,81,74,61,56,76,69,51,56,51,52,54,52,50,51,52,50,50,51,51,51,52,51,52,53,50,50,60,62,71,65,58,83,53,70,36,80,74,49,71,80,47,57,63,83,52,43,63,59,51,50,53,54,36,54,75,70,70,49,62,70,46,76,36,82,92,47,27,25,39,24,26,34,55,90,43,46,68,59,52,49,51,55,33,46,76,68,62,64,61,90,51,79,92,55,64,63,18,64,69,57,68,78,70,61,65,92,85,67,50,72,67,56,51,52,54,50,51,49,46,14,51,27,18,44,49,21,59,57,52,37,70,40,90,65,38,76,41,48,47,48,48,74,46,76,59,60,78,70,56,55,79,78,40,99,62,70,69,67,24,37,37,41,34,42,34,35,58,86,57,91,77,54,69,67,57,55,51,50,50,40,49,51,54,19,73,72,36,85,71,32,48,56,92,41,36,38,31,28,39,77,88,71,47,71,62,31,58,53,86,40,76,85,48,103,70,20,73,59,53,55,28,51,51,51,19,52,53,50,20,53,54,51,24,49,54,53,36,52,57,46,28,77,74,68,36,82,89,36,57,50,52,48,44,52,44,46,35,42,60,61,70,46,78,46,77,48,80,46,70,48,92,66,56,50,78,72,46,77,49,75,50,75,49,75,47,79,56,82,85,89,88,80,83,90,86,86,87,91,80,91,82,78,90,76,80,89,73,90,77,71,59,71,46,75,49,78,50,73,52,71,46,59,47,59,50,76,47,76,46,83,42,77,44,70,52,66,48,71,57,33,38,41,38,40,38,40,32,29,66,88,56,61,77,84,50,48,64,57,49,52,53,52,51,40,60,75,69,63,66,40,70,91,50,64,36,47,79,49,79,46,78,44,78,69,83,77,74,80,75,74,81,74,81,79,78,90,78,86,85,87,85,85,89,80,88,91,86,132

Radius of gyration: 50.41 Å; Cα contacts (8 Å, |Δi|>4): 514; chains: 1; bounding box: 146×147×119 Å